Protein AF-A0A926QNY9-F1 (afdb_monomer_lite)

InterPro domains:
  IPR001119 S-layer homology domain [PS51272] (377-443)
  IPR036278 Sialidase superfamily [SSF50939] (33-306)

Radius of gyration: 30.62 Å; chains: 1; bounding box: 96×61×94 Å

Structure (mmCIF, N/CA/C/O backbone):
data_AF-A0A926QNY9-F1
#
_entry.id   AF-A0A926QNY9-F1
#
loop_
_atom_site.group_PDB
_atom_site.id
_atom_site.type_symbol
_atom_site.label_atom_id
_atom_site.label_alt_id
_atom_site.label_comp_id
_atom_site.label_asym_id
_atom_site.label_entity_id
_atom_site.label_seq_id
_atom_site.pdbx_PDB_ins_code
_atom_site.Cartn_x
_atom_site.Cartn_y
_atom_site.Cartn_z
_atom_site.occupancy
_atom_site.B_iso_or_equiv
_atom_site.auth_seq_id
_atom_site.auth_comp_id
_atom_site.auth_asym_id
_atom_site.auth_atom_id
_atom_site.pdbx_PDB_model_num
ATOM 1 N N . MET A 1 1 ? 61.608 -6.048 42.670 1.00 33.28 1 MET A N 1
ATOM 2 C CA . MET A 1 1 ? 61.355 -4.833 43.484 1.00 33.28 1 MET A CA 1
ATOM 3 C C . MET A 1 1 ? 60.755 -3.796 42.543 1.00 33.28 1 MET A C 1
ATOM 5 O O . MET A 1 1 ? 61.425 -3.523 41.567 1.00 33.28 1 MET A O 1
ATOM 9 N N . LYS A 1 2 ? 59.545 -3.234 42.639 1.00 33.44 2 LYS A N 1
ATOM 10 C CA . LYS A 1 2 ? 58.389 -3.195 43.566 1.00 33.44 2 LYS A CA 1
ATOM 11 C C . LYS A 1 2 ? 57.143 -3.093 42.636 1.00 33.44 2 LYS A C 1
ATOM 13 O O . LYS A 1 2 ? 57.241 -2.393 41.639 1.00 33.44 2 LYS A O 1
ATOM 18 N N . LYS A 1 3 ? 56.099 -3.940 42.733 1.00 35.31 3 LYS A N 1
ATOM 19 C CA . LYS A 1 3 ? 54.801 -3.739 43.446 1.00 35.31 3 LYS A CA 1
ATOM 20 C C . LYS A 1 3 ? 54.283 -2.290 43.366 1.00 35.31 3 LYS A C 1
ATOM 22 O O . LYS A 1 3 ? 55.062 -1.386 43.622 1.00 35.31 3 LYS A O 1
ATOM 27 N N . VAL A 1 4 ? 53.015 -2.041 43.022 1.00 26.91 4 VAL A N 1
ATOM 28 C CA . VAL A 1 4 ? 51.885 -2.107 43.975 1.00 26.91 4 VAL A CA 1
ATOM 29 C C . VAL A 1 4 ? 50.548 -2.436 43.283 1.00 26.91 4 VAL A C 1
ATOM 31 O O . VAL A 1 4 ? 50.178 -1.810 42.296 1.00 26.91 4 VAL A O 1
ATOM 34 N N . SER A 1 5 ? 49.819 -3.388 43.872 1.00 32.06 5 SER A N 1
ATOM 35 C CA . SER A 1 5 ? 48.375 -3.613 43.727 1.00 32.06 5 SER A CA 1
ATOM 36 C C . SER A 1 5 ? 47.608 -2.702 44.692 1.00 32.06 5 SER A C 1
ATOM 38 O O . SER A 1 5 ? 48.038 -2.563 45.837 1.00 32.06 5 SER A O 1
ATOM 40 N N . VAL A 1 6 ? 46.450 -2.173 44.294 1.00 26.20 6 VAL A N 1
ATOM 41 C CA . VAL A 1 6 ? 45.453 -1.626 45.230 1.00 26.20 6 VAL A CA 1
ATOM 42 C C . VAL A 1 6 ? 44.090 -2.214 44.884 1.00 26.20 6 VAL A C 1
ATOM 44 O O . VAL A 1 6 ? 43.604 -2.062 43.768 1.00 26.20 6 VAL A O 1
ATOM 47 N N . ALA A 1 7 ? 43.507 -2.904 45.860 1.00 32.41 7 ALA A N 1
ATOM 48 C CA . ALA A 1 7 ? 42.100 -3.268 45.919 1.00 32.41 7 ALA A CA 1
ATOM 49 C C . ALA A 1 7 ? 41.390 -2.252 46.819 1.00 32.41 7 ALA A C 1
ATOM 51 O O . ALA A 1 7 ? 41.924 -1.943 47.884 1.00 32.41 7 ALA A O 1
ATOM 52 N N . ILE A 1 8 ? 40.197 -1.781 46.443 1.00 26.38 8 ILE A N 1
ATOM 53 C CA . ILE A 1 8 ? 39.255 -1.135 47.370 1.00 26.38 8 ILE A CA 1
ATOM 54 C C . ILE A 1 8 ? 37.833 -1.622 47.075 1.00 26.38 8 ILE A C 1
ATOM 56 O O . ILE A 1 8 ? 37.420 -1.760 45.926 1.00 26.38 8 ILE A O 1
ATOM 60 N N . TRP A 1 9 ? 37.145 -1.915 48.175 1.00 25.45 9 TRP A N 1
ATOM 61 C CA . TRP A 1 9 ? 35.775 -2.381 48.321 1.00 25.45 9 TRP A CA 1
ATOM 62 C C . TRP A 1 9 ? 34.714 -1.281 48.118 1.00 25.45 9 TRP A C 1
ATOM 64 O O . TRP A 1 9 ? 34.950 -0.097 48.328 1.00 25.45 9 TRP A O 1
ATOM 74 N N . ILE A 1 10 ? 33.527 -1.776 47.773 1.00 33.41 10 ILE A N 1
ATOM 75 C CA . ILE A 1 10 ? 32.181 -1.198 47.639 1.00 33.41 10 ILE A CA 1
ATOM 76 C C . ILE A 1 10 ? 31.797 -0.144 48.702 1.00 33.41 10 ILE A C 1
ATOM 78 O O . ILE A 1 10 ? 31.969 -0.377 49.896 1.00 33.41 10 ILE A O 1
ATOM 82 N N . ALA A 1 11 ? 31.100 0.916 48.269 1.00 26.42 11 ALA A N 1
ATOM 83 C CA . ALA A 1 11 ? 30.038 1.558 49.050 1.00 26.42 11 ALA A CA 1
ATOM 84 C C . ALA A 1 11 ? 28.917 2.057 48.119 1.00 26.42 11 ALA A C 1
ATOM 86 O O . ALA A 1 11 ? 29.136 2.880 47.232 1.00 26.42 11 ALA A O 1
ATOM 87 N N . SER A 1 12 ? 27.721 1.510 48.322 1.00 29.14 12 SER A N 1
ATOM 88 C CA . SER A 1 12 ? 26.483 1.817 47.613 1.00 29.14 12 SER A CA 1
ATOM 89 C C . SER A 1 12 ? 25.964 3.216 47.953 1.00 29.14 12 SER A C 1
ATOM 91 O O . SER A 1 12 ? 25.823 3.546 49.129 1.00 29.14 12 SER A O 1
ATOM 93 N N . ILE A 1 13 ? 25.566 3.989 46.941 1.00 29.58 13 ILE A N 1
ATOM 94 C CA . ILE A 1 13 ? 24.554 5.040 47.092 1.00 29.58 13 ILE A CA 1
ATOM 95 C C . ILE A 1 13 ? 23.427 4.718 46.117 1.00 29.58 13 ILE A C 1
ATOM 97 O O . ILE A 1 13 ? 23.575 4.789 44.900 1.00 29.58 13 ILE A O 1
ATOM 101 N N . ILE A 1 14 ? 22.308 4.315 46.708 1.00 31.69 14 ILE A N 1
ATOM 102 C CA . ILE A 1 14 ? 20.992 4.244 46.090 1.00 31.69 14 ILE A CA 1
ATOM 103 C C . ILE A 1 14 ? 20.577 5.683 45.770 1.00 31.69 14 ILE A C 1
ATOM 105 O O . ILE A 1 14 ? 20.451 6.495 46.684 1.00 31.69 14 ILE A O 1
ATOM 109 N N . CYS A 1 15 ? 20.341 5.989 44.495 1.00 25.70 15 CYS A N 1
ATOM 110 C CA . CYS A 1 15 ? 19.516 7.124 44.101 1.00 25.70 15 CYS A CA 1
ATOM 111 C C . CYS A 1 15 ? 18.411 6.607 43.176 1.00 25.70 15 CYS A C 1
ATOM 113 O O . CYS A 1 15 ? 18.672 6.002 42.138 1.00 25.70 15 CYS A O 1
ATOM 115 N N . PHE A 1 16 ? 17.184 6.772 43.654 1.00 27.41 16 PHE A N 1
ATOM 116 C CA . PHE A 1 16 ? 15.920 6.438 43.014 1.00 27.41 16 PHE A CA 1
ATOM 117 C C . PHE A 1 16 ? 15.591 7.444 41.894 1.00 27.41 16 PHE A C 1
ATOM 119 O O . PHE A 1 16 ? 15.893 8.626 42.042 1.00 27.41 16 PHE A O 1
ATOM 126 N N . CYS A 1 17 ? 14.854 6.965 40.879 1.00 24.72 17 CYS A N 1
ATOM 127 C CA . CYS A 1 17 ? 14.069 7.723 39.882 1.00 24.72 17 CYS A CA 1
ATOM 128 C C . CYS A 1 17 ? 14.891 8.477 38.812 1.00 24.72 17 CYS A C 1
ATOM 130 O O . CYS A 1 17 ? 15.760 9.270 39.133 1.00 24.72 17 CYS A O 1
ATOM 132 N N . PHE A 1 18 ? 14.693 8.341 37.501 1.00 26.81 18 PHE A N 1
ATOM 133 C CA . PHE A 1 18 ? 13.627 7.816 36.641 1.00 26.81 18 PHE A CA 1
ATOM 134 C C . PHE A 1 18 ? 14.300 7.117 35.443 1.00 26.81 18 PHE A C 1
ATOM 136 O O . PHE A 1 18 ? 15.327 7.622 34.983 1.00 26.81 18 PHE A O 1
ATOM 143 N N . PRO A 1 19 ? 13.732 6.063 34.826 1.00 30.45 19 PRO A N 1
ATOM 144 C CA . PRO A 1 19 ? 14.007 5.858 33.420 1.00 30.45 19 PRO A CA 1
ATOM 145 C C . PRO A 1 19 ? 13.222 6.948 32.686 1.00 30.45 19 PRO A C 1
ATOM 147 O O . PRO A 1 19 ? 12.036 6.793 32.403 1.00 30.45 19 PRO A O 1
ATOM 150 N N . PHE A 1 20 ? 13.867 8.071 32.372 1.00 28.73 20 PHE A N 1
ATOM 151 C CA . PHE A 1 20 ? 13.504 8.736 31.129 1.00 28.73 20 PHE A CA 1
ATOM 152 C C . PHE A 1 20 ? 13.909 7.749 30.034 1.00 28.73 20 PHE A C 1
ATOM 154 O O . PHE A 1 20 ? 15.040 7.744 29.556 1.00 28.73 20 PHE A O 1
ATOM 161 N N . SER A 1 21 ? 12.986 6.842 29.706 1.00 30.47 21 SER A N 1
ATOM 162 C CA . SER A 1 21 ? 12.921 6.294 28.364 1.00 30.47 21 SER A CA 1
ATOM 163 C C . SER A 1 21 ? 12.846 7.520 27.476 1.00 30.47 21 SER A C 1
ATOM 165 O O . SER A 1 21 ? 11.839 8.226 27.478 1.00 30.47 21 SER A O 1
ATOM 167 N N . MET A 1 22 ? 13.948 7.837 26.808 1.00 29.67 22 MET A N 1
ATOM 168 C CA . MET A 1 22 ? 13.929 8.779 25.709 1.00 29.67 22 MET A CA 1
ATOM 169 C C . MET A 1 22 ? 12.910 8.188 24.737 1.00 29.67 22 MET A C 1
ATOM 171 O O . MET A 1 22 ? 13.142 7.117 24.182 1.00 29.67 22 MET A O 1
ATOM 175 N N . ALA A 1 23 ? 11.716 8.776 24.674 1.00 34.28 23 ALA A N 1
ATOM 176 C CA . ALA A 1 23 ? 10.728 8.403 23.685 1.00 34.28 23 ALA A CA 1
ATOM 177 C C . ALA A 1 23 ? 11.356 8.764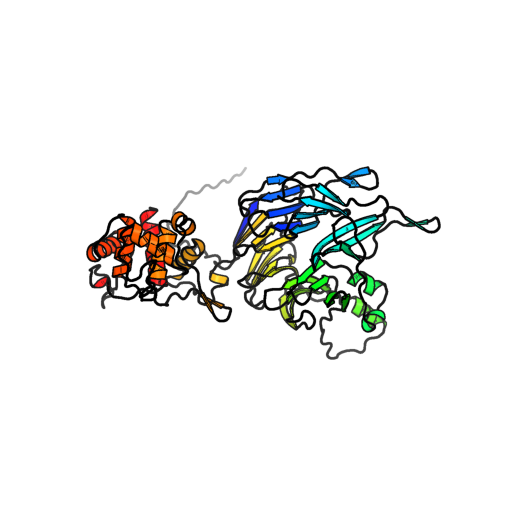 22.341 1.00 34.28 23 ALA A C 1
ATOM 179 O O . ALA A 1 23 ? 11.394 9.931 21.956 1.00 34.28 23 ALA A O 1
ATOM 180 N N . GLU A 1 24 ? 11.958 7.774 21.688 1.00 36.56 24 GLU A N 1
ATOM 181 C CA . GLU A 1 24 ? 12.250 7.853 20.267 1.00 36.56 24 GLU A CA 1
ATOM 182 C C . GLU A 1 24 ? 10.942 8.256 19.590 1.00 36.56 24 GLU A C 1
ATOM 184 O O . GLU A 1 24 ? 9.890 7.676 19.876 1.00 36.56 24 GLU A O 1
ATOM 189 N N . ALA A 1 25 ? 10.981 9.329 18.801 1.00 35.53 25 ALA A N 1
ATOM 190 C CA . ALA A 1 25 ? 9.782 9.901 18.214 1.00 35.53 25 ALA A CA 1
ATOM 191 C C . ALA A 1 25 ? 8.999 8.798 17.480 1.00 35.53 25 ALA A C 1
ATOM 193 O O . ALA A 1 25 ? 9.517 8.168 16.556 1.00 35.53 25 ALA A O 1
ATOM 194 N N . LYS A 1 26 ? 7.753 8.559 17.914 1.00 52.38 26 LYS A N 1
ATOM 195 C CA . LYS A 1 26 ? 6.789 7.607 17.333 1.00 52.38 26 LYS A CA 1
ATOM 196 C C . LYS A 1 26 ? 6.282 8.095 15.963 1.00 52.38 26 LYS A C 1
ATOM 198 O O . LYS A 1 26 ? 5.088 8.169 15.724 1.00 52.38 26 LYS A O 1
ATOM 203 N N . THR A 1 27 ? 7.177 8.538 15.086 1.00 56.44 27 THR A N 1
ATOM 204 C CA . THR A 1 27 ? 6.850 9.186 13.803 1.00 56.44 27 THR A CA 1
ATOM 205 C C . THR A 1 27 ? 7.626 8.598 12.626 1.00 56.44 27 THR A C 1
ATOM 207 O O . THR A 1 27 ? 7.515 9.095 11.505 1.00 56.44 27 THR A O 1
ATOM 210 N N . ASN A 1 28 ? 8.396 7.535 12.864 1.00 77.94 28 ASN A N 1
ATOM 211 C CA . ASN A 1 28 ? 9.116 6.817 11.821 1.00 77.94 28 ASN A CA 1
ATOM 212 C C . ASN A 1 28 ? 8.222 5.781 11.140 1.00 77.94 28 ASN A C 1
ATOM 214 O O . ASN A 1 28 ? 7.324 5.200 11.751 1.00 77.94 28 ASN A O 1
ATOM 218 N N . LEU A 1 29 ? 8.506 5.526 9.867 1.00 88.12 29 LEU A N 1
ATOM 219 C CA . LEU A 1 29 ? 7.888 4.437 9.127 1.00 88.12 29 LEU A CA 1
ATOM 220 C C . LEU A 1 29 ? 8.286 3.098 9.754 1.00 88.12 29 LEU A C 1
ATOM 222 O O . LEU A 1 29 ? 9.436 2.896 10.146 1.00 88.12 29 LEU A O 1
ATOM 226 N N . LEU A 1 30 ? 7.325 2.181 9.853 1.00 88.00 30 LEU A N 1
ATOM 227 C CA . LEU A 1 30 ? 7.542 0.880 10.476 1.00 88.00 30 LEU A CA 1
ATOM 228 C C . LEU A 1 30 ? 7.963 -0.115 9.404 1.00 88.00 30 LEU A C 1
ATOM 230 O O . LEU A 1 30 ? 7.114 -0.611 8.665 1.00 88.00 30 LEU A O 1
ATOM 234 N N . ILE A 1 31 ? 9.261 -0.397 9.330 1.00 90.94 31 ILE A N 1
ATOM 235 C CA . ILE A 1 31 ? 9.827 -1.414 8.446 1.00 90.94 31 ILE A CA 1
ATOM 236 C C . ILE A 1 31 ? 10.061 -2.718 9.209 1.00 90.94 31 ILE A C 1
ATOM 238 O O . ILE A 1 31 ? 10.490 -2.730 10.361 1.00 90.94 31 ILE A O 1
ATOM 242 N N . SER A 1 32 ? 9.743 -3.843 8.582 1.00 92.06 32 SER A N 1
ATOM 243 C CA . SER A 1 32 ? 9.993 -5.174 9.129 1.00 92.06 32 SER A CA 1
ATOM 244 C C . SER A 1 32 ? 10.461 -6.095 8.017 1.00 92.06 32 SER A C 1
ATOM 246 O O . SER A 1 32 ? 9.761 -6.273 7.021 1.00 92.06 32 SER A O 1
ATOM 248 N N . GLN A 1 33 ? 11.638 -6.695 8.182 1.00 93.12 33 GLN A N 1
ATOM 249 C CA . GLN A 1 33 ? 12.089 -7.749 7.284 1.00 93.12 33 GLN A CA 1
ATOM 250 C C . GLN A 1 33 ? 11.276 -9.015 7.560 1.00 93.12 33 GLN A C 1
ATOM 252 O O . GLN A 1 33 ? 11.326 -9.573 8.653 1.00 93.12 33 GLN A O 1
ATOM 257 N N . ILE A 1 34 ? 10.512 -9.458 6.565 1.00 94.12 34 ILE A N 1
ATOM 258 C CA . ILE A 1 34 ? 9.642 -10.638 6.666 1.00 94.12 34 ILE A CA 1
ATOM 259 C C . ILE A 1 34 ? 10.249 -11.874 6.001 1.00 94.12 34 ILE A C 1
ATOM 261 O O . ILE A 1 34 ? 9.834 -13.000 6.276 1.00 94.12 34 ILE A O 1
ATOM 265 N N . LYS A 1 35 ? 11.255 -11.682 5.141 1.00 94.31 35 LYS A N 1
ATOM 266 C CA . LYS A 1 35 ? 12.040 -12.767 4.553 1.00 94.31 35 LYS A CA 1
ATOM 267 C C . LYS A 1 35 ? 13.500 -12.355 4.425 1.00 94.31 35 LYS A C 1
ATOM 269 O O . LYS A 1 35 ? 13.833 -11.409 3.709 1.00 94.31 35 LYS A O 1
ATOM 274 N N . GLU A 1 36 ? 14.364 -13.115 5.084 1.00 92.81 36 GLU A N 1
ATOM 275 C CA . GLU A 1 36 ? 15.797 -13.099 4.812 1.00 92.81 36 GLU A CA 1
ATOM 276 C C . GLU A 1 36 ? 16.088 -13.787 3.478 1.00 92.81 36 GLU A C 1
ATOM 278 O O . GLU A 1 36 ? 15.512 -14.830 3.141 1.00 92.81 36 GLU A O 1
ATOM 283 N N . ILE A 1 37 ? 16.992 -13.183 2.717 1.00 91.62 37 ILE A N 1
ATOM 284 C CA . ILE A 1 37 ? 17.434 -13.642 1.407 1.00 91.62 37 ILE A CA 1
ATOM 285 C C . ILE A 1 37 ? 18.966 -13.735 1.474 1.00 91.62 37 ILE A C 1
ATOM 287 O O . ILE A 1 37 ? 19.582 -12.877 2.100 1.00 91.62 37 ILE A O 1
ATOM 291 N N . PRO A 1 38 ? 19.610 -14.760 0.882 1.00 89.19 38 PRO A N 1
ATOM 292 C CA . PRO A 1 38 ? 21.068 -14.862 0.912 1.00 89.19 38 PRO A CA 1
ATOM 293 C C . PRO A 1 38 ? 21.748 -13.617 0.328 1.00 89.19 38 PRO A C 1
ATOM 295 O O . PRO A 1 38 ? 21.359 -13.191 -0.755 1.00 89.19 38 PRO A O 1
ATOM 298 N N . ASP A 1 39 ? 22.824 -13.126 0.954 1.00 81.44 39 ASP A N 1
ATOM 299 C CA . ASP A 1 39 ? 23.569 -11.918 0.529 1.00 81.44 39 ASP A CA 1
ATOM 300 C C . ASP A 1 39 ? 24.062 -11.947 -0.930 1.00 81.44 39 ASP A C 1
ATOM 302 O O . ASP A 1 39 ? 24.351 -10.916 -1.534 1.00 81.44 39 ASP A O 1
ATOM 306 N N . SER A 1 40 ? 24.190 -13.142 -1.514 1.00 77.88 40 SER A N 1
ATOM 307 C CA . SER A 1 40 ? 24.546 -13.329 -2.924 1.00 77.88 40 SER A CA 1
ATOM 308 C C . SER A 1 40 ? 23.413 -12.990 -3.897 1.00 77.88 40 SER A C 1
ATOM 310 O O . SER A 1 40 ? 23.631 -13.001 -5.111 1.00 77.88 40 SER A O 1
ATOM 312 N N . ARG A 1 41 ? 22.208 -12.721 -3.389 1.00 84.06 41 ARG A N 1
ATOM 313 C CA . ARG A 1 41 ? 21.024 -12.369 -4.162 1.00 84.06 41 ARG A CA 1
ATOM 314 C C . ARG A 1 41 ? 20.614 -10.931 -3.885 1.00 84.06 41 ARG A C 1
ATOM 316 O O . ARG A 1 41 ? 20.705 -10.428 -2.774 1.00 84.06 41 ARG A O 1
ATOM 323 N N . ASP A 1 42 ? 20.109 -10.305 -4.934 1.00 88.94 42 ASP A N 1
ATOM 324 C CA . ASP A 1 42 ? 19.566 -8.955 -4.917 1.00 88.94 42 ASP A CA 1
ATOM 325 C C . ASP A 1 42 ? 18.244 -9.018 -5.684 1.00 88.94 42 ASP A C 1
ATOM 327 O O . ASP A 1 42 ? 18.238 -9.308 -6.885 1.00 88.94 42 ASP A O 1
ATOM 331 N N . LEU A 1 43 ? 17.126 -8.867 -4.972 1.00 94.94 43 LEU A N 1
ATOM 332 C CA . LEU A 1 43 ? 15.783 -8.855 -5.550 1.00 94.94 43 LEU A CA 1
ATOM 333 C C . LEU A 1 43 ? 15.537 -7.500 -6.207 1.00 94.94 43 LEU A C 1
ATOM 335 O O . LEU A 1 43 ? 15.771 -6.466 -5.595 1.00 94.94 43 LEU A O 1
ATOM 339 N N . LYS A 1 44 ? 15.090 -7.486 -7.457 1.00 93.44 44 LYS A N 1
ATOM 340 C CA . LYS A 1 44 ? 15.031 -6.268 -8.281 1.00 93.44 44 LYS A CA 1
ATOM 341 C C . LYS A 1 44 ? 13.624 -5.834 -8.623 1.00 93.44 44 LYS A C 1
ATOM 343 O O . LYS A 1 44 ? 13.410 -4.664 -8.896 1.00 93.44 44 LYS A O 1
ATOM 348 N N . SER A 1 45 ? 12.685 -6.771 -8.640 1.00 95.06 45 SER A N 1
ATOM 349 C CA . SER A 1 45 ? 11.324 -6.498 -9.067 1.00 95.06 45 SER A CA 1
ATOM 350 C C . SER A 1 45 ? 10.331 -7.298 -8.240 1.00 95.06 45 SER A C 1
ATOM 352 O O . SER A 1 45 ? 10.642 -8.380 -7.731 1.00 95.06 45 SER A O 1
ATOM 354 N N . ILE A 1 46 ? 9.138 -6.738 -8.108 1.00 96.31 46 ILE A N 1
ATOM 355 C CA . ILE A 1 46 ? 8.001 -7.318 -7.412 1.00 96.31 46 ILE A CA 1
ATOM 356 C C . ILE A 1 46 ? 6.736 -6.989 -8.199 1.00 96.31 46 ILE A C 1
ATOM 358 O O . ILE A 1 46 ? 6.581 -5.886 -8.715 1.00 96.31 46 ILE A O 1
ATOM 362 N N . THR A 1 47 ? 5.825 -7.951 -8.274 1.00 96.06 47 THR A N 1
ATOM 363 C CA . THR A 1 47 ? 4.480 -7.762 -8.809 1.00 96.06 47 THR A CA 1
ATOM 364 C C . THR A 1 47 ? 3.487 -8.637 -8.046 1.00 96.06 47 THR A C 1
ATOM 366 O O . THR A 1 47 ? 3.880 -9.487 -7.241 1.00 96.06 47 THR A O 1
ATOM 369 N N . TRP A 1 48 ? 2.198 -8.434 -8.290 1.00 96.00 48 TRP A N 1
ATOM 370 C CA . TRP A 1 48 ? 1.130 -9.215 -7.678 1.00 96.00 48 TRP A CA 1
ATOM 371 C C . TRP A 1 48 ? -0.103 -9.282 -8.575 1.00 96.00 48 TRP A C 1
ATOM 373 O O . TRP A 1 48 ? -0.300 -8.415 -9.426 1.00 96.00 48 TRP A O 1
ATOM 383 N N . ASP A 1 49 ? -0.938 -10.293 -8.354 1.00 94.00 49 ASP A N 1
ATOM 384 C CA . ASP A 1 49 ? -2.201 -10.500 -9.075 1.00 94.00 49 ASP A CA 1
ATOM 385 C C . ASP A 1 49 ? -3.345 -9.576 -8.620 1.00 94.00 49 ASP A C 1
ATOM 387 O O . ASP A 1 49 ? -4.467 -9.713 -9.102 1.00 94.00 49 ASP A O 1
ATOM 391 N N . GLN A 1 50 ? -3.056 -8.630 -7.717 1.00 88.25 50 GLN A N 1
ATOM 392 C CA . GLN A 1 50 ? -4.028 -7.764 -7.037 1.00 88.25 50 GLN A CA 1
ATOM 393 C C . GLN A 1 50 ? -5.048 -8.518 -6.160 1.00 88.25 50 GLN A C 1
ATOM 395 O O . GLN A 1 50 ? -6.050 -7.935 -5.751 1.00 88.25 50 GLN A O 1
ATOM 400 N N . ASP A 1 51 ? -4.786 -9.787 -5.836 1.00 87.31 51 ASP A N 1
ATOM 401 C CA . ASP A 1 51 ? -5.535 -10.572 -4.853 1.00 87.31 51 ASP A CA 1
ATOM 402 C C . ASP A 1 51 ? -4.599 -10.974 -3.705 1.00 87.31 51 ASP A C 1
ATOM 404 O O . ASP A 1 51 ? -4.446 -10.255 -2.714 1.00 87.31 51 ASP A O 1
ATOM 408 N N . LYS A 1 52 ? -3.908 -12.105 -3.846 1.00 88.38 52 LYS A N 1
ATOM 409 C CA . LYS A 1 52 ? -3.103 -12.697 -2.767 1.00 88.38 52 LYS A CA 1
ATOM 410 C C . LYS A 1 52 ? -1.757 -13.230 -3.218 1.00 88.38 52 LYS A C 1
ATOM 412 O O . LYS A 1 52 ? -0.973 -13.643 -2.354 1.00 88.38 52 LYS A O 1
ATOM 417 N N . THR A 1 53 ? -1.500 -13.256 -4.524 1.00 95.50 53 THR A N 1
ATOM 418 C CA . THR A 1 53 ? -0.296 -13.860 -5.079 1.00 95.50 53 THR A CA 1
ATOM 419 C C . THR A 1 53 ? 0.730 -12.791 -5.400 1.00 95.50 53 THR A C 1
ATOM 421 O O . THR A 1 53 ? 0.539 -11.980 -6.301 1.00 95.50 53 THR A O 1
ATOM 424 N N . TYR A 1 54 ? 1.841 -12.817 -4.676 1.00 97.25 54 TYR A N 1
ATOM 425 C CA . TYR A 1 54 ? 2.997 -11.959 -4.886 1.00 97.25 54 TYR A CA 1
ATOM 426 C C . TYR A 1 54 ? 4.114 -12.760 -5.527 1.00 97.25 54 TYR A C 1
ATOM 428 O O . TYR A 1 54 ? 4.407 -13.879 -5.104 1.00 97.25 54 TYR A O 1
ATOM 436 N N . VAL A 1 55 ? 4.786 -12.146 -6.491 1.00 97.88 55 VAL A N 1
ATOM 437 C CA . VAL A 1 55 ? 5.968 -12.697 -7.143 1.00 97.88 55 VAL A CA 1
ATOM 438 C C . VAL A 1 55 ? 7.080 -11.670 -7.041 1.00 97.88 55 VAL A C 1
ATOM 440 O O . VAL A 1 55 ? 6.900 -10.507 -7.398 1.00 97.88 55 VAL A O 1
ATOM 443 N N . VAL A 1 56 ? 8.243 -12.107 -6.572 1.00 97.25 56 VAL A N 1
ATOM 444 C CA . VAL A 1 56 ? 9.453 -11.284 -6.507 1.00 97.25 56 VAL A CA 1
ATOM 445 C C . VAL A 1 56 ? 10.581 -11.981 -7.241 1.00 97.25 56 VAL A C 1
ATOM 447 O O . VAL A 1 56 ? 10.696 -13.205 -7.204 1.00 97.25 56 VAL A O 1
ATOM 450 N N . GLY A 1 57 ? 11.419 -11.210 -7.918 1.00 95.06 57 GLY A N 1
ATOM 451 C CA . GLY A 1 57 ? 12.451 -11.735 -8.799 1.00 95.06 57 GLY A CA 1
ATOM 452 C C . GLY A 1 57 ? 13.751 -10.971 -8.645 1.00 95.06 57 GLY A C 1
ATOM 453 O O . GLY A 1 57 ? 13.762 -9.771 -8.372 1.00 95.06 57 GLY A O 1
ATOM 454 N N . GLY A 1 58 ? 14.856 -11.682 -8.822 1.00 92.50 58 GLY A N 1
ATOM 455 C CA . GLY A 1 58 ? 16.188 -11.100 -8.857 1.00 92.50 58 GLY A CA 1
ATOM 456 C C . GLY A 1 58 ? 17.219 -12.111 -9.325 1.00 92.50 58 GLY A C 1
ATOM 457 O O . GLY A 1 58 ? 16.915 -13.023 -10.099 1.00 92.50 58 GLY A O 1
ATOM 458 N N . TYR A 1 59 ? 18.444 -11.970 -8.825 1.00 88.88 59 TYR A N 1
ATOM 459 C CA . TYR A 1 59 ? 19.541 -12.859 -9.193 1.00 88.88 59 TYR A CA 1
ATOM 460 C C . TYR A 1 59 ? 19.325 -14.293 -8.671 1.00 88.88 59 TYR A C 1
ATOM 462 O O . TYR A 1 59 ? 19.510 -14.601 -7.494 1.00 88.88 59 TYR A O 1
ATOM 470 N N . GLY A 1 60 ? 18.955 -15.200 -9.572 1.00 83.25 60 GLY A N 1
ATOM 471 C CA . GLY A 1 60 ? 18.966 -16.649 -9.385 1.00 83.25 60 GLY A CA 1
ATOM 472 C C . GLY A 1 60 ? 17.799 -17.263 -8.635 1.00 83.25 60 GLY A C 1
ATOM 473 O O . GLY A 1 60 ? 17.880 -18.443 -8.285 1.00 83.25 60 GLY A O 1
ATOM 474 N N . ALA A 1 61 ? 16.741 -16.499 -8.381 1.00 86.56 61 ALA A N 1
ATOM 475 C CA . ALA A 1 61 ? 15.509 -17.016 -7.806 1.00 86.56 61 ALA A CA 1
ATOM 476 C C . ALA A 1 61 ? 14.314 -16.120 -8.118 1.00 86.56 61 ALA A C 1
ATOM 478 O O . ALA A 1 61 ? 14.441 -14.904 -8.281 1.00 86.56 61 ALA A O 1
ATOM 479 N N . ILE A 1 62 ? 13.153 -16.767 -8.124 1.00 94.88 62 ILE A N 1
ATOM 480 C CA . ILE A 1 62 ? 11.861 -16.134 -7.906 1.00 94.88 62 ILE A CA 1
ATOM 481 C C . ILE A 1 62 ? 11.393 -16.555 -6.514 1.00 94.88 62 ILE A C 1
ATOM 483 O O . ILE A 1 62 ? 11.619 -17.698 -6.120 1.00 94.88 62 ILE A O 1
ATOM 487 N N . TYR A 1 63 ? 10.759 -15.660 -5.763 1.00 96.56 63 TYR A N 1
ATOM 488 C CA . TYR A 1 63 ? 10.011 -16.051 -4.572 1.00 96.56 63 TYR A CA 1
ATOM 489 C C . TYR A 1 63 ? 8.539 -15.735 -4.749 1.00 96.56 63 TYR A C 1
ATOM 491 O O . TYR A 1 63 ? 8.189 -14.697 -5.312 1.00 96.56 63 TYR A O 1
ATOM 499 N N . VAL A 1 64 ? 7.693 -16.633 -4.254 1.00 97.44 64 VAL A N 1
ATOM 500 C CA . VAL A 1 64 ? 6.241 -16.522 -4.384 1.00 97.44 64 VAL A CA 1
ATOM 501 C C . VAL A 1 64 ? 5.565 -16.644 -3.034 1.00 97.44 64 VAL A C 1
ATOM 503 O O . VAL A 1 64 ? 5.942 -17.467 -2.198 1.00 97.44 64 VAL A O 1
ATOM 506 N N . SER A 1 65 ? 4.550 -15.812 -2.843 1.00 96.44 65 SER A N 1
ATOM 507 C CA . SER A 1 65 ? 3.600 -15.897 -1.744 1.00 96.44 65 SER A CA 1
ATOM 508 C C . SER A 1 65 ? 2.200 -15.976 -2.319 1.00 96.44 65 SER A C 1
ATOM 510 O O . SER A 1 65 ? 1.869 -15.144 -3.146 1.00 96.44 65 SER A O 1
ATOM 512 N N . ASN A 1 66 ? 1.370 -16.921 -1.881 1.00 94.62 66 ASN A N 1
ATOM 513 C CA . ASN A 1 66 ? -0.030 -17.061 -2.310 1.00 94.62 66 ASN A CA 1
ATOM 514 C C . ASN A 1 66 ? -1.033 -16.722 -1.196 1.00 94.62 66 ASN A C 1
ATOM 516 O O . ASN A 1 66 ? -2.208 -17.097 -1.259 1.00 94.62 66 ASN A O 1
ATOM 520 N N . ASN A 1 67 ? -0.552 -16.084 -0.131 1.00 89.19 67 ASN A N 1
ATOM 521 C CA . ASN A 1 67 ? -1.326 -15.801 1.064 1.00 89.19 67 ASN A CA 1
ATOM 522 C C . ASN A 1 67 ? -1.158 -14.354 1.524 1.00 89.19 67 ASN A C 1
ATOM 524 O O . ASN A 1 67 ? -1.124 -14.110 2.719 1.00 89.19 67 ASN A O 1
ATOM 528 N N . GLY A 1 68 ? -1.035 -13.389 0.614 1.00 84.44 68 GLY A N 1
ATOM 529 C CA . GLY A 1 68 ? -0.972 -11.989 1.034 1.00 84.44 68 GLY A CA 1
ATOM 530 C C . GLY A 1 68 ? 0.418 -11.528 1.490 1.00 84.44 68 GLY A C 1
ATOM 531 O O . GLY A 1 68 ? 0.520 -10.548 2.220 1.00 84.44 68 GLY A O 1
ATOM 532 N N . GLY A 1 69 ? 1.488 -12.253 1.141 1.00 86.81 69 GLY A N 1
ATOM 533 C CA . GLY A 1 69 ? 2.850 -11.928 1.573 1.00 86.81 69 GLY A CA 1
ATOM 534 C C . GLY A 1 69 ? 3.238 -12.475 2.954 1.00 86.81 69 GLY A C 1
ATOM 535 O O . GLY A 1 69 ? 4.315 -12.135 3.440 1.00 86.81 69 GLY A O 1
ATOM 536 N N . TYR A 1 70 ? 2.415 -13.322 3.593 1.00 85.62 70 TYR A N 1
ATOM 537 C CA . TYR A 1 70 ? 2.734 -13.892 4.914 1.00 85.62 70 TYR A CA 1
ATOM 538 C C . TYR A 1 70 ? 3.778 -15.015 4.854 1.00 85.62 70 TYR A C 1
ATOM 540 O O . TYR A 1 70 ? 4.619 -15.114 5.741 1.00 85.62 70 TYR A O 1
ATOM 548 N N . ASN A 1 71 ? 3.735 -15.867 3.826 1.00 91.38 71 ASN A N 1
ATOM 549 C CA . ASN A 1 71 ? 4.693 -16.958 3.620 1.00 91.38 71 ASN A CA 1
ATOM 550 C C . ASN A 1 71 ? 5.322 -16.873 2.230 1.00 91.38 71 ASN A C 1
ATOM 552 O O . ASN A 1 71 ? 4.624 -16.566 1.268 1.00 91.38 71 ASN A O 1
ATOM 556 N N . TRP A 1 72 ? 6.613 -17.203 2.129 1.00 95.56 72 TRP A N 1
ATOM 557 C CA . TRP A 1 72 ? 7.392 -17.084 0.892 1.00 95.56 72 TRP A CA 1
ATOM 558 C C . TRP A 1 72 ? 8.173 -18.355 0.571 1.00 95.56 72 TRP A C 1
ATOM 560 O O . TRP A 1 72 ? 9.040 -18.777 1.353 1.00 95.56 72 TRP A O 1
ATOM 570 N N . GLU A 1 73 ? 7.914 -18.901 -0.612 1.00 95.69 73 GLU A N 1
ATOM 571 C CA . GLU A 1 73 ? 8.598 -20.057 -1.188 1.00 95.69 73 GLU A CA 1
ATOM 572 C C . GLU A 1 73 ? 9.610 -19.619 -2.248 1.00 95.69 73 GLU A C 1
ATOM 574 O O . GLU A 1 73 ? 9.347 -18.696 -3.012 1.00 95.69 73 GLU A O 1
ATOM 579 N N . GLU A 1 74 ? 10.774 -20.271 -2.292 1.00 94.69 74 GLU A N 1
ATOM 580 C CA . GLU A 1 74 ? 11.773 -20.049 -3.339 1.00 94.69 74 GLU A CA 1
ATOM 581 C C . GLU A 1 74 ? 11.528 -20.983 -4.527 1.00 94.69 74 GLU A C 1
ATOM 583 O O . GLU A 1 74 ? 11.650 -22.202 -4.403 1.00 94.69 74 GLU A O 1
ATOM 588 N N . ILE A 1 75 ? 11.316 -20.400 -5.701 1.00 93.38 75 ILE A N 1
ATOM 589 C CA . ILE A 1 75 ? 11.310 -21.094 -6.982 1.00 93.38 75 ILE A CA 1
ATOM 590 C C . ILE A 1 75 ? 12.687 -20.951 -7.629 1.00 93.38 75 ILE A C 1
ATOM 592 O O . ILE A 1 75 ? 13.107 -19.875 -8.072 1.00 93.38 75 ILE A O 1
ATOM 596 N N . LYS A 1 76 ? 13.412 -22.070 -7.696 1.00 85.50 76 LYS A N 1
ATOM 597 C CA . LYS A 1 76 ? 14.706 -22.132 -8.379 1.00 85.50 76 LYS A CA 1
ATOM 598 C C . LYS A 1 76 ? 14.489 -22.201 -9.879 1.00 85.50 76 LYS A C 1
ATOM 600 O O . LYS A 1 76 ? 13.943 -23.175 -10.392 1.00 85.50 76 LYS A O 1
ATOM 605 N N . LEU A 1 77 ? 14.985 -21.194 -10.583 1.00 82.19 77 LEU A N 1
ATOM 606 C CA . LEU A 1 77 ? 14.973 -21.199 -12.036 1.00 82.19 77 LEU A CA 1
ATOM 607 C C . LEU A 1 77 ? 16.092 -22.100 -12.581 1.00 82.19 77 LEU A C 1
ATOM 609 O O . LEU A 1 77 ? 17.196 -22.121 -12.021 1.00 82.19 77 LEU A O 1
ATOM 613 N N . PRO A 1 78 ? 15.843 -22.843 -13.674 1.00 75.44 78 PRO A N 1
ATOM 614 C CA . PRO A 1 78 ? 16.888 -23.608 -14.337 1.00 75.44 78 PRO A CA 1
ATOM 615 C C . PRO A 1 78 ? 17.971 -22.674 -14.893 1.00 75.44 78 PRO A C 1
ATOM 617 O O . PRO A 1 78 ? 17.722 -21.505 -15.199 1.00 75.44 78 PRO A O 1
ATOM 620 N N . LEU A 1 79 ? 19.185 -23.210 -15.051 1.00 77.25 79 LEU A N 1
ATOM 621 C CA . LEU A 1 79 ? 20.266 -22.486 -15.716 1.00 77.25 79 LEU A CA 1
ATOM 622 C C . LEU A 1 79 ? 19.867 -22.170 -17.161 1.00 77.25 79 LEU A C 1
ATOM 624 O O . LEU A 1 79 ? 19.377 -23.037 -17.887 1.00 77.25 79 LEU A O 1
ATOM 628 N N . VAL A 1 80 ? 20.119 -20.934 -17.572 1.00 71.12 80 VAL A N 1
ATOM 629 C CA . VAL A 1 80 ? 19.884 -20.454 -18.934 1.00 71.12 80 VAL A CA 1
ATOM 630 C C . VAL A 1 80 ? 21.159 -20.651 -19.739 1.00 71.12 80 VAL A C 1
ATOM 632 O O . VAL A 1 80 ? 22.254 -20.410 -19.231 1.00 71.12 80 VAL A O 1
ATOM 635 N N . LYS A 1 81 ? 21.031 -21.083 -20.994 1.00 70.94 81 LYS A N 1
ATOM 636 C CA . LYS A 1 81 ? 22.148 -21.075 -21.940 1.00 70.94 81 LYS A CA 1
ATOM 637 C C . LYS A 1 81 ? 22.112 -19.784 -22.741 1.00 70.94 81 LYS A C 1
ATOM 639 O O . LYS A 1 81 ? 21.062 -19.445 -23.276 1.00 70.94 81 LYS A O 1
ATOM 644 N N . ASP A 1 82 ? 23.235 -19.079 -22.815 1.00 67.44 82 ASP A N 1
ATOM 645 C CA . ASP A 1 82 ? 23.367 -17.970 -23.764 1.00 67.44 82 ASP A CA 1
ATOM 646 C C . ASP A 1 82 ? 23.470 -18.489 -25.208 1.00 67.44 82 ASP A C 1
ATOM 648 O O . ASP A 1 82 ? 23.552 -19.700 -25.442 1.00 67.44 82 ASP A O 1
ATOM 652 N N . GLY A 1 83 ? 23.526 -17.574 -26.182 1.00 62.06 83 GLY A N 1
ATOM 653 C CA . GLY A 1 83 ? 23.756 -17.938 -27.583 1.00 62.06 83 GLY A CA 1
ATOM 654 C C . GLY A 1 83 ? 24.998 -18.823 -27.765 1.00 62.06 83 GLY A C 1
ATOM 655 O O . GLY A 1 83 ? 25.004 -19.758 -28.557 1.00 62.06 83 GLY A O 1
ATOM 656 N N . MET A 1 84 ? 26.035 -18.622 -26.952 1.00 65.56 84 MET A N 1
ATOM 657 C CA . MET A 1 84 ? 27.277 -19.399 -26.997 1.00 65.56 84 MET A CA 1
ATOM 658 C C . MET A 1 84 ? 27.205 -20.757 -26.265 1.00 65.56 84 MET A C 1
ATOM 660 O O . MET A 1 84 ? 28.218 -21.453 -26.170 1.00 65.56 84 MET A O 1
ATOM 664 N N . GLY A 1 85 ? 26.044 -21.152 -25.733 1.00 70.75 85 GLY A N 1
ATOM 665 C CA . GLY A 1 85 ? 25.833 -22.419 -25.031 1.00 70.75 85 GLY A CA 1
ATOM 666 C C . GLY A 1 85 ? 26.378 -22.475 -23.597 1.00 70.75 85 GLY A C 1
ATOM 667 O O . GLY A 1 85 ? 26.415 -23.557 -23.005 1.00 70.75 85 GLY A O 1
ATOM 668 N N . ARG A 1 86 ? 26.804 -21.345 -23.022 1.00 75.44 86 ARG A N 1
ATOM 669 C CA . ARG A 1 86 ? 27.314 -21.243 -21.646 1.00 75.44 86 ARG A CA 1
ATOM 670 C C . ARG A 1 86 ? 26.150 -21.129 -20.661 1.00 75.44 86 ARG A C 1
ATOM 672 O O . ARG A 1 86 ? 25.209 -20.381 -20.903 1.00 75.44 86 ARG A O 1
ATOM 679 N N . ASN A 1 87 ? 26.242 -21.836 -19.536 1.00 81.38 87 ASN A N 1
ATOM 680 C CA . ASN A 1 87 ? 25.226 -21.790 -18.485 1.00 81.38 87 ASN A CA 1
ATOM 681 C C . ASN A 1 87 ? 25.357 -20.524 -17.631 1.00 81.38 87 ASN A C 1
ATOM 683 O O . ASN A 1 87 ? 26.448 -20.207 -17.154 1.00 81.38 87 ASN A O 1
ATOM 687 N N . PHE A 1 88 ? 24.230 -19.880 -17.348 1.00 77.94 88 PHE A N 1
ATOM 688 C CA . PHE A 1 88 ? 24.132 -18.751 -16.436 1.00 77.94 88 PHE A CA 1
ATOM 689 C C . PHE A 1 88 ? 22.906 -18.850 -15.543 1.00 77.94 88 PHE A C 1
ATOM 691 O O . PHE A 1 88 ? 21.928 -19.539 -15.832 1.00 77.94 88 PHE A O 1
ATOM 698 N N . VAL A 1 89 ? 23.002 -18.139 -14.430 1.00 83.44 89 VAL A N 1
ATOM 699 C CA . VAL A 1 89 ? 21.917 -17.944 -13.482 1.00 83.44 89 VAL A CA 1
ATOM 700 C C . VAL A 1 89 ? 21.003 -16.849 -14.033 1.00 83.44 89 VAL A C 1
ATOM 702 O O . VAL A 1 89 ? 21.509 -15.822 -14.485 1.00 83.44 89 VAL A O 1
ATOM 705 N N . SER A 1 90 ? 19.687 -17.085 -14.015 1.00 86.38 90 SER A N 1
ATOM 706 C CA . SER A 1 90 ? 18.709 -16.068 -14.430 1.00 86.38 90 SER A CA 1
ATOM 707 C C . SER A 1 90 ? 18.789 -14.857 -13.498 1.00 86.38 90 SER A C 1
ATOM 709 O O . SER A 1 90 ? 18.920 -15.028 -12.290 1.00 86.38 90 SER A O 1
ATOM 711 N N . ASP A 1 91 ? 18.697 -13.654 -14.038 1.00 89.31 91 ASP A N 1
ATOM 712 C CA . ASP A 1 91 ? 18.696 -12.383 -13.322 1.00 89.31 91 ASP A CA 1
ATOM 713 C C . ASP A 1 91 ? 17.431 -11.617 -13.709 1.00 89.31 91 ASP A C 1
ATOM 715 O O . ASP A 1 91 ? 17.416 -10.908 -14.715 1.00 89.31 91 ASP A O 1
ATOM 719 N N . ILE A 1 92 ? 16.354 -11.815 -12.946 1.00 93.00 92 ILE A N 1
ATOM 720 C CA . ILE A 1 92 ? 15.056 -11.203 -13.246 1.00 93.00 92 ILE A CA 1
ATOM 721 C C . ILE A 1 92 ? 15.137 -9.701 -12.970 1.00 93.00 92 ILE A C 1
ATOM 723 O O . ILE A 1 92 ? 15.368 -9.288 -11.834 1.00 93.00 92 ILE A O 1
ATOM 727 N N . THR A 1 93 ? 14.967 -8.891 -14.014 1.00 91.25 93 THR A N 1
ATOM 728 C CA . THR A 1 93 ? 15.049 -7.424 -13.943 1.00 91.25 93 THR A CA 1
ATOM 729 C C . THR A 1 93 ? 13.683 -6.771 -13.843 1.00 91.25 93 THR A C 1
ATOM 731 O O . THR A 1 93 ? 13.566 -5.727 -13.213 1.00 91.25 93 THR A O 1
ATOM 734 N N . SER A 1 94 ? 12.650 -7.395 -14.409 1.00 92.75 94 SER A N 1
ATOM 735 C CA . SER A 1 94 ? 11.293 -6.859 -14.399 1.00 92.75 94 SER A CA 1
ATOM 736 C C . SER A 1 94 ? 10.260 -7.976 -14.292 1.00 92.75 94 SER A C 1
ATOM 738 O O . SER A 1 94 ? 10.404 -9.041 -14.900 1.00 92.75 94 SER A O 1
ATOM 740 N N . LEU A 1 95 ? 9.231 -7.724 -13.489 1.00 95.81 95 LEU A N 1
ATOM 741 C CA . LEU A 1 95 ? 8.061 -8.564 -13.302 1.00 95.81 95 LEU A CA 1
ATOM 742 C C . LEU A 1 95 ? 6.800 -7.743 -13.552 1.00 95.81 95 LEU A C 1
ATOM 744 O O . LEU A 1 95 ? 6.691 -6.607 -13.098 1.00 95.81 95 LEU A O 1
ATOM 748 N N . LEU A 1 96 ? 5.829 -8.358 -14.217 1.00 94.94 96 LEU A N 1
ATOM 749 C CA . LEU A 1 96 ? 4.541 -7.756 -14.538 1.00 94.94 96 LEU A CA 1
ATOM 750 C C . LEU A 1 96 ? 3.425 -8.779 -14.317 1.00 94.94 96 LEU A C 1
ATOM 752 O O . LEU A 1 96 ? 3.552 -9.935 -14.718 1.00 94.94 96 LEU A O 1
ATOM 756 N N . TRP A 1 97 ? 2.316 -8.344 -13.726 1.00 95.75 97 TRP A N 1
ATOM 757 C CA . TRP A 1 97 ? 1.030 -9.023 -13.834 1.00 95.75 97 TRP A CA 1
ATOM 758 C C . TRP A 1 97 ? 0.230 -8.371 -14.958 1.00 95.75 97 TRP A C 1
ATOM 760 O O . TRP A 1 97 ? -0.031 -7.171 -14.918 1.00 95.75 97 TRP A O 1
ATOM 770 N N . ASP A 1 98 ? -0.155 -9.147 -15.968 1.00 93.81 98 ASP A N 1
ATOM 771 C CA . ASP A 1 98 ? -0.875 -8.633 -17.141 1.00 93.81 98 ASP A CA 1
ATOM 772 C C . ASP A 1 98 ? -2.407 -8.778 -17.046 1.00 93.81 98 ASP A C 1
ATOM 774 O O . ASP A 1 98 ? -3.112 -8.652 -18.048 1.00 93.81 98 ASP A O 1
ATOM 778 N N . GLY A 1 99 ? -2.929 -9.092 -15.858 1.00 93.25 99 GLY A N 1
ATOM 779 C CA . GLY A 1 99 ? -4.347 -9.389 -15.639 1.00 93.25 99 GLY A CA 1
ATOM 780 C C . GLY A 1 99 ? -4.729 -10.858 -15.854 1.00 93.25 99 GLY A C 1
ATOM 781 O O . GLY A 1 99 ? -5.822 -11.258 -15.458 1.00 93.25 99 GLY A O 1
ATOM 782 N N . LYS A 1 100 ? -3.856 -11.679 -16.458 1.00 94.38 100 LYS A N 1
ATOM 783 C CA . LYS A 1 100 ? -4.108 -13.112 -16.725 1.00 94.38 100 LYS A CA 1
ATOM 784 C C . LYS A 1 100 ? -2.964 -14.034 -16.283 1.00 94.38 100 LYS A C 1
ATOM 786 O O . LYS A 1 100 ? -3.212 -15.217 -16.041 1.00 94.38 100 LYS A O 1
ATOM 791 N N . GLN A 1 101 ? -1.729 -13.544 -16.236 1.00 96.44 101 GLN A N 1
ATOM 792 C CA . GLN A 1 101 ? -0.529 -14.284 -15.865 1.00 96.44 101 GLN A CA 1
ATOM 793 C C . GLN A 1 101 ? 0.599 -13.335 -15.419 1.00 96.44 101 GLN A C 1
ATOM 795 O O . GLN A 1 101 ? 0.661 -12.158 -15.775 1.00 96.44 101 GLN A O 1
ATOM 800 N N . PHE A 1 102 ? 1.540 -13.881 -14.662 1.00 97.62 102 PHE A N 1
ATOM 801 C CA . PHE A 1 102 ? 2.821 -13.262 -14.377 1.00 97.62 102 PHE A CA 1
ATOM 802 C C . PHE A 1 102 ? 3.745 -13.375 -15.585 1.00 97.62 102 PHE A C 1
ATOM 804 O O . PHE A 1 102 ? 3.805 -14.417 -16.244 1.00 97.62 102 PHE A O 1
ATOM 811 N N . VAL A 1 103 ? 4.505 -12.317 -15.830 1.00 97.19 103 VAL A N 1
ATOM 812 C CA . VAL A 1 103 ? 5.527 -12.216 -16.869 1.00 97.19 103 VAL A CA 1
ATOM 813 C C . VAL A 1 103 ? 6.823 -11.767 -16.210 1.00 97.19 103 VAL A C 1
ATOM 815 O O . VAL A 1 103 ? 6.820 -10.826 -15.423 1.00 97.19 103 VAL A O 1
ATOM 818 N N . ALA A 1 104 ? 7.927 -12.436 -16.526 1.00 95.25 104 ALA A N 1
ATOM 819 C CA . ALA A 1 104 ? 9.252 -12.116 -16.015 1.00 95.25 104 ALA A CA 1
ATOM 820 C C . ALA A 1 104 ? 10.225 -11.888 -17.169 1.00 95.25 104 ALA A C 1
ATOM 822 O O . ALA A 1 104 ? 10.376 -12.761 -18.026 1.00 95.25 104 ALA A O 1
ATOM 823 N N . ALA A 1 105 ? 10.913 -10.749 -17.158 1.00 92.50 105 ALA A N 1
ATOM 824 C CA . ALA A 1 105 ? 12.058 -10.487 -18.017 1.00 92.50 105 ALA A CA 1
ATOM 825 C C . ALA A 1 105 ? 13.366 -10.756 -17.272 1.00 92.50 105 ALA A C 1
ATOM 827 O O . ALA A 1 105 ? 13.592 -10.284 -16.157 1.00 92.50 105 ALA A O 1
ATOM 828 N N . ASP A 1 106 ? 14.243 -11.496 -17.934 1.00 89.38 106 ASP A N 1
ATOM 829 C CA . ASP A 1 106 ? 15.615 -11.749 -17.524 1.00 89.38 106 ASP A CA 1
ATOM 830 C C . ASP A 1 106 ? 16.574 -10.757 -18.194 1.00 89.38 106 ASP A C 1
ATOM 832 O O . ASP A 1 106 ? 16.434 -10.432 -19.375 1.00 89.38 106 ASP A O 1
ATOM 836 N N . ARG A 1 107 ? 17.621 -10.343 -17.476 1.00 84.25 107 ARG A N 1
ATOM 837 C CA . ARG A 1 107 ? 18.626 -9.384 -17.952 1.00 84.25 107 ARG A CA 1
ATOM 838 C C . ARG A 1 107 ? 19.276 -9.751 -19.289 1.00 84.25 107 ARG A C 1
ATOM 840 O O . ARG A 1 107 ? 19.830 -8.872 -19.930 1.00 84.25 107 ARG A O 1
ATOM 847 N N . ARG A 1 108 ? 19.298 -11.015 -19.710 1.00 78.31 108 ARG A N 1
ATOM 848 C CA . ARG A 1 108 ? 19.935 -11.451 -20.966 1.00 78.31 108 ARG A CA 1
ATOM 849 C C . ARG A 1 108 ? 18.954 -11.680 -22.104 1.00 78.31 108 ARG A C 1
ATOM 851 O O . ARG A 1 108 ? 19.343 -12.180 -23.154 1.00 78.31 108 ARG A O 1
ATOM 858 N N . GLY A 1 109 ? 17.697 -11.303 -21.921 1.00 82.50 109 GLY A N 1
ATOM 859 C CA . GLY A 1 109 ? 16.715 -11.285 -22.995 1.00 82.50 109 GLY A CA 1
ATOM 860 C C . GLY A 1 109 ? 15.644 -12.343 -22.878 1.00 82.50 109 GLY A C 1
ATOM 861 O O . GLY A 1 109 ? 14.678 -12.266 -23.619 1.00 82.50 109 GLY A O 1
ATOM 862 N N . LYS A 1 110 ? 15.761 -13.303 -21.960 1.00 87.50 110 LYS A N 1
ATOM 863 C CA . LYS A 1 110 ? 14.750 -14.347 -21.788 1.00 87.50 110 LYS A CA 1
ATOM 864 C C . LYS A 1 110 ? 13.461 -13.775 -21.180 1.00 87.50 110 LYS A C 1
ATOM 866 O O . LYS A 1 110 ? 13.521 -12.954 -20.270 1.00 87.50 110 LYS A O 1
ATOM 871 N N . ILE A 1 111 ? 12.307 -14.249 -21.652 1.00 92.06 111 ILE A N 1
ATOM 872 C CA . ILE A 1 111 ? 10.995 -13.949 -21.059 1.00 92.06 111 ILE A CA 1
ATOM 873 C C . ILE A 1 111 ? 10.327 -15.245 -20.621 1.00 92.06 111 ILE A C 1
ATOM 875 O O . ILE A 1 111 ? 10.267 -16.219 -21.381 1.00 92.06 111 ILE A O 1
ATOM 879 N N . LEU A 1 112 ? 9.811 -15.236 -19.396 1.00 93.00 112 LEU A N 1
ATOM 880 C CA . LEU A 1 112 ? 9.067 -16.334 -18.800 1.00 93.00 112 LEU A CA 1
ATOM 881 C C . LEU A 1 112 ? 7.657 -15.890 -18.430 1.00 93.00 112 LEU A C 1
ATOM 883 O O . LEU A 1 112 ? 7.433 -14.721 -18.124 1.00 93.00 112 LEU A O 1
ATOM 887 N N . VAL A 1 113 ? 6.726 -16.841 -18.397 1.00 96.38 113 VAL A N 1
ATOM 888 C CA . VAL A 1 113 ? 5.363 -16.607 -17.910 1.00 96.38 113 VAL A CA 1
ATOM 889 C C . VAL A 1 113 ? 4.922 -17.684 -16.930 1.00 96.38 113 VAL A C 1
ATOM 891 O O . VAL A 1 113 ? 5.352 -18.837 -17.032 1.00 96.38 113 VAL A O 1
ATOM 894 N N . SER A 1 114 ? 4.036 -17.318 -16.011 1.00 96.62 114 SER A N 1
ATOM 895 C CA . SER A 1 114 ? 3.411 -18.232 -15.056 1.00 96.62 114 SER A CA 1
ATOM 896 C C . SER A 1 114 ? 2.003 -17.765 -14.708 1.00 96.62 114 SER A C 1
ATOM 898 O O . SER A 1 114 ? 1.776 -16.576 -14.548 1.00 96.62 114 SER A O 1
ATOM 900 N N . LYS A 1 115 ? 1.041 -18.678 -14.567 1.00 96.12 115 LYS A N 1
ATOM 901 C CA . LYS A 1 115 ? -0.326 -18.308 -14.150 1.00 96.12 115 LYS A CA 1
ATOM 902 C C . LYS A 1 115 ? -0.470 -18.144 -12.639 1.00 96.12 115 LYS A C 1
ATOM 904 O O . LYS A 1 115 ? -1.389 -17.470 -12.198 1.00 96.12 115 LYS A O 1
ATOM 909 N N . ASP A 1 116 ? 0.402 -18.789 -11.876 1.00 94.25 116 ASP A N 1
ATOM 910 C CA . ASP A 1 116 ? 0.302 -18.926 -10.422 1.00 94.25 116 ASP A CA 1
ATOM 911 C C . ASP A 1 116 ? 1.572 -18.475 -9.687 1.00 94.25 116 ASP A C 1
ATOM 913 O O . ASP A 1 116 ? 1.587 -18.424 -8.462 1.00 94.25 116 ASP A O 1
ATOM 917 N N . GLY A 1 117 ? 2.637 -18.147 -10.421 1.00 94.81 117 GLY A N 1
ATOM 918 C CA . GLY A 1 117 ? 3.944 -17.789 -9.879 1.00 94.81 117 GLY A CA 1
ATOM 919 C C . GLY A 1 117 ? 4.822 -18.997 -9.532 1.00 94.81 117 GLY A C 1
ATOM 920 O O . GLY A 1 117 ? 6.015 -18.824 -9.291 1.00 94.81 117 GLY A O 1
ATOM 921 N N . TYR A 1 118 ? 4.298 -20.221 -9.551 1.00 94.00 118 TYR A N 1
ATOM 922 C CA . TYR A 1 118 ? 5.048 -21.431 -9.206 1.00 94.00 118 TYR A CA 1
ATOM 923 C C . TYR A 1 118 ? 5.586 -22.110 -10.466 1.00 94.00 118 TYR A C 1
ATOM 925 O O . TYR A 1 118 ? 6.782 -22.397 -10.565 1.00 94.00 118 TYR A O 1
ATOM 933 N N . ASP A 1 119 ? 4.727 -22.290 -11.469 1.00 93.69 119 ASP A N 1
ATOM 934 C CA . ASP A 1 119 ? 5.075 -22.980 -12.706 1.00 93.69 119 ASP A CA 1
ATOM 935 C C . ASP A 1 119 ? 5.457 -21.982 -13.804 1.00 93.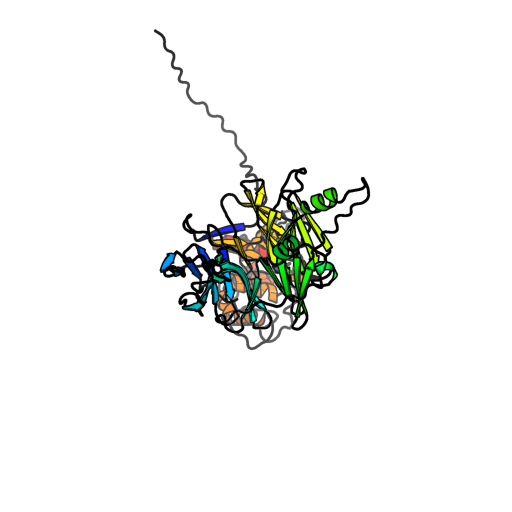69 119 ASP A C 1
ATOM 937 O O . ASP A 1 119 ? 4.595 -21.378 -14.451 1.00 93.69 119 ASP A O 1
ATOM 941 N N . TRP A 1 120 ? 6.762 -21.817 -14.034 1.00 93.56 120 TRP A N 1
ATOM 942 C CA . TRP A 1 120 ? 7.304 -20.897 -15.040 1.00 93.56 120 TRP A CA 1
ATOM 943 C C . TRP A 1 120 ? 7.647 -21.592 -16.352 1.00 93.56 120 TRP A C 1
ATOM 945 O O . TRP A 1 120 ? 8.245 -22.669 -16.377 1.00 93.56 120 TRP A O 1
ATOM 955 N N . LYS A 1 121 ? 7.299 -20.939 -17.463 1.00 92.56 121 LYS A N 1
ATOM 956 C CA . LYS A 1 121 ? 7.575 -21.417 -18.820 1.00 92.56 121 LYS A CA 1
ATOM 957 C C . LYS A 1 121 ? 8.255 -20.344 -19.644 1.00 92.56 121 LYS A C 1
ATOM 959 O O . LYS A 1 121 ? 7.818 -19.197 -19.659 1.00 92.56 121 LYS A O 1
ATOM 964 N N . ASP A 1 122 ? 9.280 -20.753 -20.375 1.00 89.94 122 ASP A N 1
ATOM 965 C CA . ASP A 1 122 ? 9.995 -19.899 -21.315 1.00 89.94 122 ASP A CA 1
ATOM 966 C C . ASP A 1 122 ? 9.092 -19.611 -22.520 1.00 89.94 122 ASP A C 1
ATOM 968 O O . ASP A 1 122 ? 8.567 -20.538 -23.141 1.00 89.94 122 ASP A O 1
ATOM 972 N N . ILE A 1 123 ? 8.906 -18.332 -22.846 1.00 91.06 123 ILE A N 1
ATOM 973 C CA . ILE A 1 123 ? 8.127 -17.886 -24.013 1.00 91.06 123 ILE A CA 1
ATOM 974 C C . ILE A 1 123 ? 9.027 -17.252 -25.068 1.00 91.06 123 ILE A C 1
ATOM 976 O O . ILE A 1 123 ? 8.786 -17.435 -26.260 1.00 91.06 123 ILE A O 1
ATOM 980 N N . PHE A 1 124 ? 10.090 -16.574 -24.639 1.00 87.12 124 PHE A N 1
ATOM 981 C CA . PHE A 1 124 ? 11.075 -15.977 -25.529 1.00 87.12 124 PHE A CA 1
ATOM 982 C C . PHE A 1 124 ? 12.489 -16.241 -25.010 1.00 87.12 124 PHE A C 1
ATOM 984 O O . PHE A 1 124 ? 12.757 -16.152 -23.808 1.00 87.12 124 PHE A O 1
ATOM 991 N N . LEU A 1 125 ? 13.391 -16.575 -25.931 1.00 81.12 125 LEU A N 1
ATOM 992 C CA . LEU A 1 125 ? 14.816 -16.767 -25.682 1.00 81.12 125 LEU A CA 1
ATOM 993 C C . LEU A 1 125 ? 15.601 -15.866 -26.645 1.00 81.12 125 LEU A C 1
ATOM 995 O O . LEU A 1 125 ? 15.226 -15.783 -27.817 1.00 81.12 125 LEU A O 1
ATOM 999 N N . PRO A 1 126 ? 16.684 -15.215 -26.184 1.00 69.62 126 PRO A N 1
ATOM 1000 C CA . PRO A 1 126 ? 17.539 -14.414 -27.053 1.00 69.62 126 PRO A CA 1
ATOM 1001 C C . PRO A 1 126 ? 18.148 -15.285 -28.162 1.00 69.62 126 PRO A C 1
ATOM 1003 O O . PRO A 1 126 ? 18.403 -16.479 -27.972 1.00 69.62 126 PRO A O 1
ATOM 1006 N N . THR A 1 127 ? 18.387 -14.692 -29.331 1.00 68.94 127 THR A N 1
ATOM 1007 C CA . THR A 1 127 ? 19.040 -15.388 -30.447 1.00 68.94 127 THR A CA 1
ATOM 1008 C C . THR A 1 127 ? 20.561 -15.397 -30.262 1.00 68.94 127 THR A C 1
ATOM 1010 O O . THR A 1 127 ? 21.107 -14.709 -29.402 1.00 68.94 127 THR A O 1
ATOM 1013 N N . TYR A 1 128 ? 21.277 -16.174 -31.084 1.00 61.28 128 TYR A N 1
ATOM 1014 C CA . TYR A 1 128 ? 22.749 -16.181 -31.082 1.00 61.28 128 TYR A CA 1
ATOM 1015 C C . TYR A 1 128 ? 23.358 -14.802 -31.392 1.00 61.28 128 TYR A C 1
ATOM 1017 O O . TYR A 1 128 ? 24.473 -14.503 -30.969 1.00 61.28 128 TYR A O 1
ATOM 1025 N N . GLU A 1 129 ? 22.632 -13.970 -32.137 1.00 68.00 129 GLU A N 1
ATOM 1026 C CA . GLU A 1 129 ? 23.146 -12.724 -32.704 1.00 68.00 129 GLU A CA 1
ATOM 1027 C C . GLU A 1 129 ? 22.946 -11.526 -31.765 1.00 68.00 129 GLU A C 1
ATOM 1029 O O . GLU A 1 129 ? 23.823 -10.659 -31.691 1.00 68.00 129 GLU A O 1
ATOM 1034 N N . VAL A 1 130 ? 21.837 -11.485 -31.009 1.00 70.19 130 VAL A N 1
ATOM 1035 C CA . VAL A 1 130 ? 21.461 -10.342 -30.159 1.00 70.19 130 VAL A CA 1
ATOM 1036 C C . VAL A 1 130 ? 20.835 -10.795 -28.833 1.00 70.19 130 VAL A C 1
ATOM 1038 O O . VAL A 1 130 ? 19.857 -11.541 -28.814 1.00 70.19 130 VAL A O 1
ATOM 1041 N N . GLU A 1 131 ? 21.355 -10.270 -27.720 1.00 77.44 131 GLU A N 1
ATOM 1042 C CA . GLU A 1 131 ? 20.695 -10.299 -26.407 1.00 77.44 131 GLU A CA 1
ATOM 1043 C C . GLU A 1 131 ? 19.943 -8.984 -26.172 1.00 77.44 131 GLU A C 1
ATOM 1045 O O . GLU A 1 131 ? 20.484 -7.909 -26.424 1.00 77.44 131 GLU A O 1
ATOM 1050 N N . TYR A 1 132 ? 18.720 -9.041 -25.646 1.00 77.06 132 TYR A N 1
ATOM 1051 C CA . TYR A 1 132 ? 17.994 -7.844 -25.211 1.00 77.06 132 TYR A CA 1
ATOM 1052 C C . TYR A 1 132 ? 18.150 -7.682 -23.707 1.00 77.06 132 TYR A C 1
ATOM 1054 O O . TYR A 1 132 ? 17.581 -8.448 -22.938 1.00 77.06 132 TYR A O 1
ATOM 1062 N N . TRP A 1 133 ? 18.922 -6.699 -23.257 1.00 83.56 133 TRP A N 1
ATOM 1063 C CA . TRP A 1 133 ? 19.006 -6.425 -21.829 1.00 83.56 133 TRP A CA 1
ATOM 1064 C C . TRP A 1 133 ? 17.783 -5.643 -21.377 1.00 83.56 133 TRP A C 1
ATOM 1066 O O . TRP A 1 133 ? 17.789 -4.416 -21.442 1.00 83.56 133 TRP A O 1
ATOM 1076 N N . TRP A 1 134 ? 16.734 -6.370 -20.984 1.00 85.75 134 TRP A N 1
ATOM 1077 C CA . TRP A 1 134 ? 15.473 -5.813 -20.505 1.00 85.75 134 TRP A CA 1
ATOM 1078 C C . TRP A 1 134 ? 15.683 -5.003 -19.226 1.00 85.75 134 TRP A C 1
ATOM 1080 O O . TRP A 1 134 ? 16.212 -5.522 -18.236 1.00 85.75 134 TRP A O 1
ATOM 1090 N N . HIS A 1 135 ? 15.226 -3.755 -19.242 1.00 81.94 135 HIS A N 1
ATOM 1091 C CA . HIS A 1 135 ? 15.228 -2.876 -18.073 1.00 81.94 135 HIS A CA 1
ATOM 1092 C C . HIS A 1 135 ? 13.864 -2.874 -17.399 1.00 81.94 135 HIS A C 1
ATOM 1094 O O . HIS A 1 135 ? 13.788 -3.035 -16.186 1.00 81.94 135 HIS A O 1
ATOM 1100 N N . ASN A 1 136 ? 12.791 -2.743 -18.181 1.00 85.50 136 ASN A N 1
ATOM 1101 C CA . ASN A 1 136 ? 11.431 -2.670 -17.662 1.00 85.50 136 ASN A CA 1
ATOM 1102 C C . ASN A 1 136 ? 10.430 -3.265 -18.674 1.00 85.50 136 ASN A C 1
ATOM 1104 O O . ASN A 1 136 ? 10.652 -3.190 -19.885 1.00 85.50 136 ASN A O 1
ATOM 1108 N N . LEU A 1 137 ? 9.360 -3.877 -18.166 1.00 90.12 137 LEU A N 1
ATOM 1109 C CA . LEU A 1 137 ? 8.206 -4.379 -18.903 1.00 90.12 137 LEU A CA 1
ATOM 1110 C C . LEU A 1 137 ? 6.931 -3.764 -18.325 1.00 90.12 137 LEU A C 1
ATOM 1112 O O . LEU A 1 137 ? 6.712 -3.795 -17.116 1.00 90.12 137 LEU A O 1
ATOM 1116 N N . SER A 1 138 ? 6.047 -3.307 -19.202 1.00 89.44 138 SER A N 1
ATOM 1117 C CA . SER A 1 138 ? 4.732 -2.793 -18.836 1.00 89.44 138 SER A CA 1
ATOM 1118 C C . SER A 1 138 ? 3.662 -3.243 -19.830 1.00 89.44 138 SER A C 1
ATOM 1120 O O . SER A 1 138 ? 3.968 -3.737 -20.919 1.00 89.44 138 SER A O 1
ATOM 1122 N N . MET A 1 139 ? 2.399 -3.084 -19.441 1.00 88.44 139 MET A N 1
ATOM 1123 C CA . MET A 1 139 ? 1.244 -3.280 -20.310 1.00 88.44 139 MET A CA 1
ATOM 1124 C C . MET A 1 139 ? 0.659 -1.929 -20.696 1.00 88.44 139 MET A C 1
ATOM 1126 O O . MET A 1 139 ? 0.423 -1.089 -19.833 1.00 88.44 139 MET A O 1
ATOM 1130 N N . VAL A 1 140 ? 0.404 -1.752 -21.984 1.00 83.88 140 VAL A N 1
ATOM 1131 C CA . VAL A 1 140 ? -0.031 -0.494 -22.592 1.00 83.88 140 VAL A CA 1
ATOM 1132 C C . VAL A 1 140 ? -1.016 -0.832 -23.705 1.00 83.88 140 VAL A C 1
ATOM 1134 O O . VAL A 1 140 ? -0.655 -1.521 -24.658 1.00 83.88 140 VAL A O 1
ATOM 1137 N N . ASP A 1 141 ? -2.271 -0.396 -23.581 1.00 82.44 141 ASP A N 1
ATOM 1138 C CA . ASP A 1 141 ? -3.366 -0.706 -24.519 1.00 82.44 141 ASP A CA 1
ATOM 1139 C C . ASP A 1 141 ? -3.447 -2.187 -24.950 1.00 82.44 141 ASP A C 1
ATOM 1141 O O . ASP A 1 141 ? -3.637 -2.524 -26.122 1.00 82.44 141 ASP A O 1
ATOM 1145 N N . GLY A 1 142 ? -3.262 -3.104 -23.996 1.00 86.38 142 GLY A N 1
ATOM 1146 C CA . GLY A 1 142 ? -3.294 -4.550 -24.246 1.00 86.38 142 GLY A CA 1
ATOM 1147 C C . GLY A 1 142 ? -2.067 -5.113 -24.975 1.00 86.38 142 GLY A C 1
ATOM 1148 O O . GLY A 1 142 ? -2.062 -6.300 -25.302 1.00 86.38 142 GLY A O 1
ATOM 1149 N N . LYS A 1 143 ? -1.033 -4.296 -25.201 1.00 90.50 143 LYS A N 1
ATOM 1150 C CA . LYS A 1 143 ? 0.278 -4.707 -25.707 1.00 90.50 143 LYS A CA 1
ATOM 1151 C C . LYS A 1 143 ? 1.328 -4.689 -24.606 1.00 90.50 143 LYS A C 1
ATOM 1153 O O . LYS A 1 143 ? 1.328 -3.826 -23.730 1.00 90.50 143 LYS A O 1
ATOM 1158 N N . TYR A 1 144 ? 2.285 -5.597 -24.713 1.00 92.62 144 TYR A N 1
ATOM 1159 C CA . TYR A 1 144 ? 3.483 -5.582 -23.890 1.00 92.62 144 TYR A CA 1
ATOM 1160 C C . TYR A 1 144 ? 4.459 -4.555 -24.452 1.00 92.62 144 TYR A C 1
ATOM 1162 O O . TYR A 1 144 ? 4.814 -4.620 -25.629 1.00 92.62 144 TYR A O 1
ATOM 1170 N N . ILE A 1 145 ? 4.918 -3.637 -23.609 1.00 89.38 145 ILE A N 1
ATOM 1171 C CA . ILE A 1 145 ? 5.958 -2.667 -23.937 1.00 89.38 145 ILE A CA 1
ATOM 1172 C C . ILE A 1 145 ? 7.165 -2.961 -23.066 1.00 89.38 145 ILE A C 1
ATOM 1174 O O . ILE A 1 145 ? 7.042 -3.113 -21.853 1.00 89.38 145 ILE A O 1
ATOM 1178 N N . GLY A 1 146 ? 8.336 -3.048 -23.683 1.00 87.88 146 GLY A N 1
ATOM 1179 C CA . GLY A 1 146 ? 9.580 -3.300 -22.978 1.00 87.88 146 GLY A CA 1
ATOM 1180 C C . GLY A 1 146 ? 10.658 -2.312 -23.378 1.00 87.88 146 GLY A C 1
ATOM 1181 O O . GLY A 1 146 ? 10.837 -2.024 -24.560 1.00 87.88 146 GLY A O 1
ATOM 1182 N N . SER A 1 147 ? 11.406 -1.813 -22.400 1.00 85.25 147 SER A N 1
ATOM 1183 C CA . SER A 1 147 ? 12.643 -1.081 -22.655 1.00 85.25 147 SER A CA 1
ATOM 1184 C C . SER A 1 147 ? 13.826 -2.035 -22.541 1.00 85.25 147 SER A C 1
ATOM 1186 O O . SER A 1 147 ? 13.931 -2.820 -21.595 1.00 85.25 147 SER A O 1
ATOM 1188 N N . ALA A 1 148 ? 14.723 -2.004 -23.525 1.00 84.75 148 ALA A N 1
ATOM 1189 C CA . ALA A 1 148 ? 15.884 -2.884 -23.539 1.00 84.75 148 ALA A CA 1
ATOM 1190 C C . ALA A 1 148 ? 17.103 -2.229 -24.182 1.00 84.75 148 ALA A C 1
ATOM 1192 O O . ALA A 1 148 ? 16.983 -1.449 -25.126 1.00 84.75 148 ALA A O 1
ATOM 1193 N N . THR A 1 149 ? 18.295 -2.611 -23.725 1.00 83.12 149 THR A N 1
ATOM 1194 C CA . THR A 1 149 ? 19.548 -2.338 -24.441 1.00 83.12 149 THR A CA 1
ATOM 1195 C C . THR A 1 149 ? 19.938 -3.574 -25.250 1.00 83.12 149 THR A C 1
ATOM 1197 O O . THR A 1 149 ? 20.320 -4.579 -24.649 1.00 83.12 149 THR A O 1
ATOM 1200 N N . PRO A 1 150 ? 19.885 -3.541 -26.593 1.00 80.00 150 PRO A N 1
ATOM 1201 C CA . PRO A 1 150 ? 20.349 -4.659 -27.399 1.00 80.00 150 PRO A CA 1
ATOM 1202 C C . PRO A 1 150 ? 21.868 -4.795 -27.280 1.00 80.00 150 PRO A C 1
ATOM 1204 O O . PRO A 1 150 ? 22.604 -3.811 -27.360 1.00 80.00 150 PRO A O 1
ATOM 1207 N N . TYR A 1 151 ? 22.354 -6.015 -27.126 1.00 78.00 151 TYR A N 1
ATOM 1208 C CA . TYR A 1 151 ? 23.767 -6.351 -27.119 1.00 78.00 151 TYR A CA 1
ATOM 1209 C C . TYR A 1 151 ? 24.050 -7.318 -28.263 1.00 78.00 151 TYR A C 1
ATOM 1211 O O . TYR A 1 151 ? 23.610 -8.467 -28.241 1.00 78.00 151 TYR A O 1
ATOM 1219 N N . ILE A 1 152 ? 24.775 -6.845 -29.278 1.00 74.88 152 ILE A N 1
ATOM 1220 C CA . ILE A 1 152 ? 25.142 -7.670 -30.431 1.00 74.88 152 ILE A CA 1
ATOM 1221 C C . ILE A 1 152 ? 26.308 -8.568 -30.024 1.00 74.88 152 ILE A C 1
ATOM 1223 O O . ILE A 1 152 ? 27.414 -8.086 -29.749 1.00 74.88 152 ILE A O 1
ATOM 1227 N N . LEU A 1 153 ? 26.049 -9.876 -29.997 1.00 68.12 153 LEU A N 1
ATOM 1228 C CA . LEU A 1 153 ? 27.037 -10.910 -29.696 1.00 68.12 153 LEU A CA 1
ATOM 1229 C C . LEU A 1 153 ? 27.911 -11.220 -30.918 1.00 68.12 153 LEU A C 1
ATOM 1231 O O . LEU A 1 153 ? 29.117 -11.458 -30.767 1.00 68.12 153 LEU A O 1
ATOM 1235 N N . GLN A 1 154 ? 27.311 -11.192 -32.112 1.00 68.12 154 GLN A N 1
ATOM 1236 C CA . GLN A 1 154 ? 27.970 -11.364 -33.405 1.00 68.12 154 GLN A CA 1
ATOM 1237 C C . GLN A 1 154 ? 27.037 -10.901 -34.538 1.00 68.12 154 GLN A C 1
ATOM 1239 O O . GLN A 1 154 ? 25.981 -11.493 -34.724 1.00 68.12 154 GLN A O 1
ATOM 1244 N N . SER A 1 155 ? 27.444 -9.897 -35.322 1.00 62.31 155 SER A N 1
ATOM 1245 C CA . SER A 1 155 ? 26.844 -9.606 -36.635 1.00 62.31 155 SER A CA 1
ATOM 1246 C C . SER A 1 155 ? 27.922 -9.546 -37.715 1.00 62.31 155 SER A C 1
ATOM 1248 O O . SER A 1 155 ? 28.974 -8.945 -37.490 1.00 62.31 155 SER A O 1
ATOM 1250 N N . GLU A 1 156 ? 27.666 -10.152 -38.875 1.00 58.78 156 GLU A N 1
ATOM 1251 C CA . GLU A 1 156 ? 28.498 -10.003 -40.074 1.00 58.78 156 GLU A CA 1
ATOM 1252 C C . GLU A 1 156 ? 27.852 -8.987 -41.020 1.00 58.78 156 GLU A C 1
ATOM 1254 O O . GLU A 1 156 ? 26.999 -9.329 -41.834 1.00 58.78 156 GLU A O 1
ATOM 1259 N N . GLU A 1 157 ? 28.278 -7.728 -40.931 1.00 56.84 157 GLU A N 1
ATOM 1260 C CA . GLU A 1 157 ? 27.996 -6.723 -41.961 1.00 56.84 157 GLU A CA 1
ATOM 1261 C C . GLU A 1 157 ? 29.279 -6.459 -42.750 1.00 56.84 157 GLU A C 1
ATOM 1263 O O . GLU A 1 157 ? 30.339 -6.205 -42.174 1.00 56.84 157 GLU A O 1
ATOM 1268 N N . GLU A 1 158 ? 29.203 -6.558 -44.080 1.00 51.34 158 GLU A N 1
ATOM 1269 C CA . GLU A 1 158 ? 30.310 -6.235 -44.999 1.00 51.34 158 GLU A CA 1
ATOM 1270 C C . GLU A 1 158 ? 31.655 -6.920 -44.654 1.00 51.34 158 GLU A C 1
ATOM 1272 O O . GLU A 1 158 ? 32.736 -6.362 -44.849 1.00 51.34 158 GLU A O 1
ATOM 1277 N N . GLY A 1 159 ? 31.611 -8.144 -44.115 1.00 52.97 159 GLY A N 1
ATOM 1278 C CA . GLY A 1 159 ? 32.809 -8.907 -43.745 1.00 52.97 159 GLY A CA 1
ATOM 1279 C C . GLY A 1 159 ? 33.521 -8.427 -42.472 1.00 52.97 159 GLY A C 1
ATOM 1280 O O . GLY A 1 159 ? 34.654 -8.843 -42.220 1.00 52.97 159 GLY A O 1
ATOM 1281 N N . LYS A 1 160 ? 32.891 -7.574 -41.652 1.00 49.88 160 LYS A N 1
ATOM 1282 C CA . LYS A 1 160 ? 33.376 -7.191 -40.318 1.00 49.88 160 LYS A CA 1
ATOM 1283 C C . LYS A 1 160 ? 32.455 -7.741 -39.233 1.00 49.88 160 LYS A C 1
ATOM 1285 O O . LYS A 1 160 ? 31.243 -7.583 -39.300 1.00 49.88 160 LYS A O 1
ATOM 1290 N N . ILE A 1 161 ? 33.058 -8.338 -38.203 1.00 57.25 161 ILE A N 1
ATOM 1291 C CA . ILE A 1 161 ? 32.345 -8.726 -36.983 1.00 57.25 161 ILE A CA 1
ATOM 1292 C C . ILE A 1 161 ? 32.228 -7.496 -36.083 1.00 57.25 161 ILE A C 1
ATOM 1294 O O . ILE A 1 161 ? 33.229 -7.029 -35.532 1.00 57.25 161 ILE A O 1
ATOM 1298 N N . THR A 1 162 ? 31.013 -6.996 -35.899 1.00 63.00 162 THR A N 1
ATOM 1299 C CA . THR A 1 162 ? 30.686 -5.971 -34.901 1.00 63.00 162 THR A CA 1
ATOM 1300 C C . THR A 1 162 ? 30.139 -6.641 -33.637 1.00 63.00 162 THR A C 1
ATOM 1302 O O . THR A 1 162 ? 29.280 -7.518 -33.693 1.00 63.00 162 THR A O 1
ATOM 1305 N N . LYS A 1 163 ? 30.683 -6.257 -32.473 1.00 67.69 163 LYS A N 1
ATOM 1306 C CA . LYS A 1 163 ? 30.214 -6.670 -31.140 1.00 67.69 163 LYS A CA 1
ATOM 1307 C C . LYS A 1 163 ? 30.017 -5.436 -30.279 1.00 67.69 163 LYS A C 1
ATOM 1309 O O . LYS A 1 163 ? 30.880 -4.557 -30.290 1.00 67.69 163 LYS A O 1
ATOM 1314 N N . GLY A 1 164 ? 28.941 -5.387 -29.502 1.00 69.06 164 GLY A N 1
ATOM 1315 C CA . GLY A 1 164 ? 28.754 -4.315 -28.527 1.00 69.06 164 GLY A CA 1
ATOM 1316 C C . GLY A 1 164 ? 27.307 -3.950 -28.231 1.00 69.06 164 GLY A C 1
ATOM 1317 O O . GLY A 1 164 ? 26.370 -4.387 -28.898 1.00 69.06 164 GLY A O 1
ATOM 1318 N N . THR A 1 165 ? 27.157 -3.119 -27.202 1.00 66.12 165 THR A N 1
ATOM 1319 C CA . THR A 1 165 ? 25.889 -2.513 -26.793 1.00 66.12 165 THR A CA 1
ATOM 1320 C C . THR A 1 165 ? 25.403 -1.538 -27.856 1.00 66.12 165 THR A C 1
ATOM 1322 O O . THR A 1 165 ? 26.134 -0.625 -28.247 1.00 66.12 165 THR A O 1
ATOM 1325 N N . GLN A 1 166 ? 24.161 -1.711 -28.279 1.00 73.00 166 GLN A N 1
ATOM 1326 C CA . GLN A 1 166 ? 23.431 -0.760 -29.102 1.00 73.00 166 GLN A CA 1
ATOM 1327 C C . GLN A 1 166 ? 22.723 0.272 -28.228 1.00 73.00 166 GLN A C 1
ATOM 1329 O O . GLN A 1 166 ? 22.782 0.237 -26.997 1.00 73.00 166 GLN A O 1
ATOM 1334 N N . ARG A 1 167 ? 22.071 1.231 -28.884 1.00 69.50 167 ARG A N 1
ATOM 1335 C CA . ARG A 1 167 ? 21.245 2.224 -28.197 1.00 69.50 167 ARG A CA 1
ATOM 1336 C C . ARG A 1 167 ? 20.055 1.530 -27.523 1.00 69.50 167 ARG A C 1
ATOM 1338 O O . ARG A 1 167 ? 19.527 0.593 -28.123 1.00 69.50 167 ARG A O 1
ATOM 1345 N N . PRO A 1 168 ? 19.629 1.981 -26.330 1.00 74.50 168 PRO A N 1
ATOM 1346 C CA . PRO A 1 168 ? 18.366 1.550 -25.752 1.00 74.50 168 PRO A CA 1
ATOM 1347 C C . PRO A 1 168 ? 17.226 1.745 -26.751 1.00 74.50 168 PRO A C 1
ATOM 1349 O O . PRO A 1 168 ? 17.202 2.732 -27.492 1.00 74.50 168 PRO A O 1
ATOM 1352 N N . ILE A 1 169 ? 16.310 0.788 -26.777 1.00 78.94 169 ILE A N 1
ATOM 1353 C CA . ILE A 1 169 ? 15.128 0.799 -27.629 1.00 78.94 169 ILE A CA 1
ATOM 1354 C C . ILE A 1 169 ? 13.895 0.474 -26.800 1.00 78.94 169 ILE A C 1
ATOM 1356 O O . ILE A 1 169 ? 13.966 -0.241 -25.798 1.00 78.94 169 ILE A O 1
ATOM 1360 N N . VAL A 1 170 ? 12.761 0.981 -27.267 1.00 82.56 170 VAL A N 1
ATOM 1361 C CA . VAL A 1 170 ? 11.443 0.559 -26.809 1.00 82.56 170 VAL A CA 1
ATOM 1362 C C . VAL A 1 170 ? 10.921 -0.467 -27.807 1.00 82.56 170 VAL A C 1
ATOM 1364 O O . VAL A 1 170 ? 10.971 -0.250 -29.020 1.00 82.56 170 VAL A O 1
ATOM 1367 N N . LEU A 1 171 ? 10.462 -1.600 -27.295 1.00 87.38 171 LEU A N 1
ATOM 1368 C CA . LEU A 1 171 ? 9.914 -2.711 -28.053 1.00 87.38 171 LEU A CA 1
ATOM 1369 C C . LEU A 1 171 ? 8.442 -2.902 -27.681 1.00 87.38 171 LEU A C 1
ATOM 1371 O O . LEU A 1 171 ? 8.080 -2.746 -26.518 1.00 87.38 171 LEU A O 1
ATOM 1375 N N . GLU A 1 172 ? 7.616 -3.282 -28.649 1.00 91.31 172 GLU A N 1
ATOM 1376 C CA . GLU A 1 172 ? 6.235 -3.708 -28.440 1.00 91.31 172 GLU A CA 1
ATOM 1377 C C . GLU A 1 172 ? 6.017 -5.156 -28.878 1.00 91.31 172 GLU A C 1
ATOM 1379 O O . GLU A 1 172 ? 6.655 -5.637 -29.820 1.00 91.31 172 GLU A O 1
ATOM 1384 N N . SER A 1 173 ? 5.102 -5.844 -28.200 1.00 93.75 173 SER A N 1
ATOM 1385 C CA . SER A 1 173 ? 4.679 -7.203 -28.521 1.00 93.75 173 SER A CA 1
ATOM 1386 C C . SER A 1 173 ? 3.206 -7.411 -28.188 1.00 93.75 173 SER A C 1
ATOM 1388 O O . SER A 1 173 ? 2.724 -6.937 -27.161 1.00 93.75 173 SER A O 1
ATOM 1390 N N . ASP A 1 174 ? 2.500 -8.167 -29.026 1.00 94.06 174 ASP A N 1
ATOM 1391 C CA . ASP A 1 174 ? 1.125 -8.604 -28.751 1.00 94.06 174 ASP A CA 1
ATOM 1392 C C . ASP A 1 174 ? 1.091 -9.914 -27.931 1.00 94.06 174 ASP A C 1
ATOM 1394 O O . ASP A 1 174 ? 0.092 -10.232 -27.285 1.00 94.06 174 ASP A O 1
ATOM 1398 N N . ASP A 1 175 ? 2.172 -10.707 -27.958 1.00 93.06 175 ASP A N 1
ATOM 1399 C CA . ASP A 1 175 ? 2.162 -12.105 -27.503 1.00 93.06 175 ASP A CA 1
ATOM 1400 C C . ASP A 1 175 ? 3.394 -12.553 -26.693 1.00 93.06 175 ASP A C 1
ATOM 1402 O O . ASP A 1 175 ? 3.493 -13.734 -26.344 1.00 93.06 175 ASP A O 1
ATOM 1406 N N . LEU A 1 176 ? 4.307 -11.622 -26.385 1.00 93.25 176 LEU A N 1
ATOM 1407 C CA . LEU A 1 176 ? 5.611 -11.812 -25.726 1.00 93.25 176 LEU A CA 1
ATOM 1408 C C . LEU A 1 176 ? 6.655 -12.601 -26.529 1.00 93.25 176 LEU A C 1
ATOM 1410 O O . LEU A 1 176 ? 7.787 -12.741 -26.060 1.00 93.25 176 LEU A O 1
ATOM 1414 N N . LYS A 1 177 ? 6.312 -13.123 -27.709 1.00 90.69 177 LYS A N 1
ATOM 1415 C CA . LYS A 1 177 ? 7.207 -13.938 -28.544 1.00 90.69 177 LYS A CA 1
ATOM 1416 C C . LYS A 1 177 ? 7.843 -13.107 -29.637 1.00 90.69 177 LYS A C 1
ATOM 1418 O O . LYS A 1 177 ? 9.035 -13.247 -29.899 1.00 90.69 177 LYS A O 1
ATOM 1423 N N . GLU A 1 178 ? 7.052 -12.251 -30.268 1.00 89.94 178 GLU A N 1
ATOM 1424 C CA . GLU A 1 178 ? 7.516 -11.373 -31.333 1.00 89.94 178 GLU A CA 1
ATOM 1425 C C . GLU A 1 178 ? 7.580 -9.936 -30.833 1.00 89.94 178 GLU A C 1
ATOM 1427 O O . GLU A 1 178 ? 6.577 -9.381 -30.391 1.00 89.94 178 GLU A O 1
ATOM 1432 N N . TRP A 1 179 ? 8.763 -9.329 -30.921 1.00 89.00 179 TRP A N 1
ATOM 1433 C CA . TRP A 1 179 ? 9.013 -7.967 -30.462 1.00 89.00 179 TRP A CA 1
ATOM 1434 C C . TRP A 1 179 ? 9.417 -7.074 -31.628 1.00 89.00 179 TRP A C 1
ATOM 1436 O O . TRP A 1 179 ? 10.281 -7.434 -32.431 1.00 89.00 179 TRP A O 1
ATOM 1446 N N . LYS A 1 180 ? 8.803 -5.896 -31.715 1.00 89.62 180 LYS A N 1
ATOM 1447 C CA . LYS A 1 180 ? 9.064 -4.900 -32.760 1.00 89.62 180 LYS A CA 1
ATOM 1448 C C . LYS A 1 180 ? 9.475 -3.587 -32.122 1.00 89.62 180 LYS A C 1
ATOM 1450 O O . LYS A 1 180 ? 8.917 -3.200 -31.105 1.00 89.62 180 LYS A O 1
ATOM 1455 N N . ALA A 1 181 ? 10.442 -2.894 -32.716 1.00 86.00 181 ALA A N 1
ATOM 1456 C CA . ALA A 1 181 ? 10.811 -1.564 -32.249 1.00 86.00 181 ALA A CA 1
ATOM 1457 C C . ALA A 1 181 ? 9.633 -0.602 -32.414 1.00 86.00 181 ALA A C 1
ATOM 1459 O O . ALA A 1 181 ? 9.060 -0.494 -33.500 1.00 86.00 181 ALA A O 1
ATOM 1460 N N . VAL A 1 182 ? 9.299 0.102 -31.337 1.00 84.38 182 VAL A N 1
ATOM 1461 C CA . VAL A 1 182 ? 8.307 1.171 -31.363 1.00 84.38 182 VAL A CA 1
ATOM 1462 C C . VAL A 1 182 ? 8.883 2.335 -32.158 1.00 84.38 182 VAL A C 1
ATOM 1464 O O . VAL A 1 182 ? 9.983 2.819 -31.879 1.00 84.38 182 VAL A O 1
ATOM 1467 N N . GLN A 1 183 ? 8.136 2.798 -33.159 1.00 81.19 183 GLN A N 1
ATOM 1468 C CA . GLN A 1 183 ? 8.489 4.017 -33.871 1.00 81.19 183 GLN A CA 1
ATOM 1469 C C . GLN A 1 183 ? 8.166 5.220 -32.985 1.00 81.19 183 GLN A C 1
ATOM 1471 O O . GLN A 1 183 ? 7.006 5.484 -32.681 1.00 81.19 183 GLN A O 1
ATOM 1476 N N . ILE A 1 184 ? 9.204 5.951 -32.588 1.00 77.38 184 ILE A N 1
ATOM 1477 C CA . ILE A 1 184 ? 9.073 7.163 -31.783 1.00 77.38 184 ILE A CA 1
ATOM 1478 C C . ILE A 1 184 ? 9.188 8.368 -32.712 1.00 77.38 184 ILE A C 1
ATOM 1480 O O . ILE A 1 184 ? 10.204 8.550 -33.386 1.00 77.38 184 ILE A O 1
ATOM 1484 N N . ILE A 1 185 ? 8.146 9.193 -32.737 1.00 74.00 185 ILE A N 1
ATOM 1485 C CA . ILE A 1 185 ? 8.111 10.450 -33.474 1.00 74.00 185 ILE A CA 1
ATOM 1486 C C . ILE A 1 185 ? 8.944 11.475 -32.704 1.00 74.00 185 ILE A C 1
ATOM 1488 O O . ILE A 1 185 ? 8.669 11.798 -31.545 1.00 74.00 185 ILE A O 1
ATOM 1492 N N . ILE A 1 186 ? 9.989 11.973 -33.363 1.00 68.25 186 ILE A N 1
ATOM 1493 C CA . ILE A 1 186 ? 10.902 12.985 -32.837 1.00 68.25 186 ILE A CA 1
ATOM 1494 C C . ILE A 1 186 ? 10.475 14.333 -33.430 1.00 68.25 186 ILE A C 1
ATOM 1496 O O . ILE A 1 186 ? 10.594 14.507 -34.640 1.00 68.25 186 ILE A O 1
ATOM 1500 N N . PRO A 1 187 ? 9.966 15.283 -32.627 1.00 62.41 187 PRO A N 1
ATOM 1501 C CA . PRO A 1 187 ? 9.614 16.609 -33.128 1.00 62.41 187 PRO A CA 1
ATOM 1502 C C . PRO A 1 187 ? 10.830 17.343 -33.709 1.00 62.41 187 PRO A C 1
ATOM 1504 O O . PRO A 1 187 ? 11.948 17.149 -33.234 1.00 62.41 187 PRO A O 1
ATOM 1507 N N . GLU A 1 188 ? 10.610 18.252 -34.663 1.00 58.50 188 GLU A N 1
ATOM 1508 C CA . GLU A 1 188 ? 11.666 19.032 -35.342 1.00 58.50 188 GLU A CA 1
ATOM 1509 C C . GLU A 1 188 ? 12.600 19.760 -34.352 1.00 58.50 188 GLU A C 1
ATOM 1511 O O . GLU A 1 188 ? 13.820 19.730 -34.490 1.00 58.50 188 GLU A O 1
ATOM 1516 N N . SER A 1 189 ? 12.053 20.287 -33.249 1.00 54.47 189 SER A N 1
ATOM 1517 C CA . SER A 1 189 ? 12.822 20.918 -32.160 1.00 54.47 189 SER A CA 1
ATOM 1518 C C . SER A 1 189 ? 13.812 19.982 -31.445 1.00 54.47 189 SER A C 1
ATOM 1520 O O . SER A 1 189 ? 14.712 20.435 -30.739 1.00 54.47 189 SER A O 1
ATOM 1522 N N . VAL A 1 190 ? 13.654 18.668 -31.603 1.00 56.56 190 VAL A N 1
ATOM 1523 C CA . VAL A 1 190 ? 14.530 17.617 -31.069 1.00 56.56 190 VAL A CA 1
ATOM 1524 C C . VAL A 1 190 ? 15.463 17.074 -32.161 1.00 56.56 190 VAL A C 1
ATOM 1526 O O . VAL A 1 190 ? 16.533 16.535 -31.856 1.00 56.56 190 VAL A O 1
ATOM 1529 N N . GLU A 1 191 ? 15.107 17.234 -33.438 1.00 58.72 191 GLU A N 1
ATOM 1530 C CA . GLU A 1 191 ? 15.922 16.798 -34.573 1.00 58.72 191 GLU A CA 1
ATOM 1531 C C . GLU A 1 191 ? 17.246 17.560 -34.689 1.00 58.72 191 GLU A C 1
ATOM 1533 O O . GLU A 1 191 ? 18.238 16.970 -35.121 1.00 58.72 191 GLU A O 1
ATOM 1538 N N . GLU A 1 192 ? 17.310 18.808 -34.225 1.00 56.03 192 GLU A N 1
ATOM 1539 C CA . GLU A 1 192 ? 18.527 19.637 -34.254 1.00 56.03 192 GLU A CA 1
ATOM 1540 C C . GLU A 1 192 ? 19.634 19.157 -33.290 1.00 56.03 192 GLU A C 1
ATOM 1542 O O . GLU A 1 192 ? 20.774 19.620 -33.342 1.00 56.03 192 GLU A O 1
ATOM 1547 N N . LEU A 1 193 ? 19.333 18.195 -32.413 1.00 58.81 193 LEU A N 1
ATOM 1548 C CA . LEU A 1 193 ? 20.283 17.674 -31.431 1.00 58.81 193 LEU A CA 1
ATOM 1549 C C . LEU A 1 193 ? 21.287 16.683 -32.030 1.00 58.81 193 LEU A C 1
ATOM 1551 O O . LEU A 1 193 ? 21.020 15.975 -33.006 1.00 58.81 193 LEU A O 1
ATOM 1555 N N . SER A 1 194 ? 22.444 16.552 -31.376 1.00 55.66 194 SER A N 1
ATOM 1556 C CA . SER A 1 194 ? 23.463 15.588 -31.793 1.00 55.66 194 SER A CA 1
ATOM 1557 C C . SER A 1 194 ? 22.986 14.135 -31.651 1.00 55.66 194 SER A C 1
ATOM 1559 O O . SER A 1 194 ? 22.169 13.786 -30.793 1.00 55.66 194 SER A O 1
ATOM 1561 N N . SER A 1 195 ? 23.589 13.236 -32.431 1.00 52.25 195 SER A N 1
ATOM 1562 C CA . SER A 1 195 ? 23.342 11.789 -32.352 1.00 52.25 195 SER A CA 1
ATOM 1563 C C . SER A 1 195 ? 23.593 11.190 -30.961 1.00 52.25 195 SER A C 1
ATOM 1565 O O . SER A 1 195 ? 22.945 10.211 -30.597 1.00 52.25 195 SER A O 1
ATOM 1567 N N . TYR A 1 196 ? 24.512 11.770 -30.180 1.00 51.31 196 TYR A N 1
ATOM 1568 C CA . TYR A 1 196 ? 24.788 11.358 -28.800 1.00 51.31 196 TYR A CA 1
ATOM 1569 C C . TYR A 1 196 ? 23.649 11.758 -27.848 1.00 51.31 196 TYR A C 1
ATOM 1571 O O . TYR A 1 196 ? 23.208 10.946 -27.038 1.00 51.31 196 TYR A O 1
ATOM 1579 N N . GLN A 1 197 ? 23.118 12.979 -27.984 1.00 56.94 197 GLN A N 1
ATOM 1580 C CA . GLN A 1 197 ? 21.971 13.450 -27.195 1.00 56.94 197 GLN A CA 1
ATOM 1581 C C . GLN A 1 197 ? 20.702 12.656 -27.502 1.00 56.94 197 GLN A C 1
ATOM 1583 O O . GLN A 1 197 ? 19.958 12.327 -26.586 1.00 56.94 197 GLN A O 1
ATOM 1588 N N . LYS A 1 198 ? 20.480 12.291 -28.768 1.00 55.31 198 LYS A N 1
ATOM 1589 C CA . LYS A 1 198 ? 19.350 11.439 -29.169 1.00 55.31 198 LYS A CA 1
ATOM 1590 C C . LYS A 1 198 ? 19.433 10.030 -28.560 1.00 55.31 198 LYS A C 1
ATOM 1592 O O . LYS A 1 198 ? 18.407 9.463 -28.215 1.00 55.31 198 LYS A O 1
ATOM 1597 N N . ALA A 1 199 ? 20.640 9.475 -28.395 1.00 51.50 199 ALA A N 1
ATOM 1598 C CA . ALA A 1 199 ? 20.852 8.111 -27.898 1.00 51.50 199 ALA A CA 1
ATOM 1599 C C . ALA A 1 199 ? 20.581 7.935 -26.395 1.00 51.50 199 ALA A C 1
ATOM 1601 O O . ALA A 1 199 ? 20.001 6.928 -26.004 1.00 51.50 199 ALA A O 1
ATOM 1602 N N . ARG A 1 200 ? 20.987 8.899 -25.556 1.00 53.62 200 ARG A N 1
ATOM 1603 C CA . ARG A 1 200 ? 20.723 8.848 -24.106 1.00 53.62 200 ARG A CA 1
ATOM 1604 C C . ARG A 1 200 ? 19.238 8.918 -23.779 1.00 53.62 200 ARG A C 1
ATOM 1606 O O . ARG A 1 200 ? 18.769 8.236 -22.883 1.00 53.62 200 ARG A O 1
ATOM 1613 N N . ARG A 1 201 ? 18.486 9.673 -24.574 1.00 56.78 201 ARG A N 1
ATOM 1614 C CA . ARG A 1 201 ? 17.076 9.956 -24.315 1.00 56.78 201 ARG A CA 1
ATOM 1615 C C . ARG A 1 201 ? 16.160 8.740 -24.405 1.00 56.78 201 ARG A C 1
ATOM 1617 O O . ARG A 1 201 ? 15.122 8.785 -23.779 1.00 56.78 201 ARG A O 1
ATOM 1624 N N . ALA A 1 202 ? 16.537 7.668 -25.109 1.00 52.19 202 ALA A N 1
ATOM 1625 C CA . ALA A 1 202 ? 15.733 6.446 -25.273 1.00 52.19 202 ALA A CA 1
ATOM 1626 C C . ALA A 1 202 ? 15.804 5.456 -24.095 1.00 52.19 202 ALA A C 1
ATOM 1628 O O . ALA A 1 202 ? 15.161 4.407 -24.139 1.00 52.19 202 ALA A O 1
ATOM 1629 N N . ASN A 1 203 ? 16.603 5.743 -23.064 1.00 63.06 203 ASN A N 1
ATOM 1630 C CA . ASN A 1 203 ? 16.692 4.884 -21.891 1.00 63.06 203 ASN A CA 1
ATOM 1631 C C . ASN A 1 203 ? 15.455 5.105 -21.014 1.00 63.06 203 ASN A C 1
ATOM 1633 O O . ASN A 1 203 ? 15.419 6.091 -20.289 1.00 63.06 203 ASN A O 1
ATOM 1637 N N . VAL A 1 204 ? 14.440 4.246 -21.135 1.00 66.50 204 VAL A N 1
ATOM 1638 C CA . VAL A 1 204 ? 13.193 4.314 -20.355 1.00 66.50 204 VAL A CA 1
ATOM 1639 C C . VAL A 1 204 ? 13.310 3.418 -19.129 1.00 66.50 204 VAL A C 1
ATOM 1641 O O . VAL A 1 204 ? 13.473 2.202 -19.258 1.00 66.50 204 VAL A O 1
ATOM 1644 N N . ASN A 1 205 ? 13.176 4.020 -17.953 1.00 73.38 205 ASN A N 1
ATOM 1645 C CA . ASN A 1 205 ? 13.306 3.341 -16.667 1.00 73.38 205 ASN A CA 1
ATOM 1646 C C . ASN A 1 205 ? 11.950 3.077 -16.004 1.00 73.38 205 ASN A C 1
ATOM 1648 O O . ASN A 1 205 ? 11.825 2.124 -15.238 1.00 73.38 205 ASN A O 1
ATOM 1652 N N . THR A 1 206 ? 10.941 3.894 -16.308 1.00 82.06 206 THR A N 1
ATOM 1653 C CA . THR A 1 206 ? 9.672 3.921 -15.572 1.00 82.06 206 THR A CA 1
ATOM 1654 C C . THR A 1 206 ? 8.481 4.254 -16.481 1.00 82.06 206 THR A C 1
ATOM 1656 O O . THR A 1 206 ? 8.650 4.801 -17.578 1.00 82.06 206 THR A O 1
ATOM 1659 N N . PHE A 1 207 ? 7.282 3.907 -16.014 1.00 85.25 207 PHE A N 1
ATOM 1660 C CA . PHE A 1 207 ? 6.010 4.014 -16.720 1.00 85.25 207 PHE A CA 1
ATOM 1661 C C . PHE A 1 207 ? 4.921 4.546 -15.778 1.00 85.25 207 PHE A C 1
ATOM 1663 O O . PHE A 1 207 ? 4.791 4.067 -14.655 1.00 85.25 207 PHE A O 1
ATOM 1670 N N . ALA A 1 208 ? 4.077 5.459 -16.261 1.00 87.00 208 ALA A N 1
ATOM 1671 C CA . ALA A 1 208 ? 2.850 5.884 -15.587 1.00 87.00 208 ALA A CA 1
ATOM 1672 C C . ALA A 1 208 ? 1.699 6.064 -16.586 1.00 87.00 208 ALA A C 1
ATOM 1674 O O . ALA A 1 208 ? 1.924 6.387 -17.751 1.00 87.00 208 ALA A O 1
ATOM 1675 N N . ASN A 1 209 ? 0.463 5.872 -16.124 1.00 85.44 209 ASN A N 1
ATOM 1676 C CA . ASN A 1 209 ? -0.753 5.982 -16.931 1.00 85.44 209 ASN A CA 1
ATOM 1677 C C . ASN A 1 209 ? -1.909 6.535 -16.068 1.00 85.44 209 ASN A C 1
ATOM 1679 O O . ASN A 1 209 ? -1.982 6.214 -14.881 1.00 85.44 209 ASN A O 1
ATOM 1683 N N . ASN A 1 210 ? -2.781 7.363 -16.651 1.00 84.44 210 ASN A N 1
ATOM 1684 C CA . ASN A 1 210 ? -4.008 7.897 -16.042 1.00 84.44 210 ASN A CA 1
ATOM 1685 C C . ASN A 1 210 ? -5.302 7.585 -16.836 1.00 84.44 210 ASN A C 1
ATOM 1687 O O . ASN A 1 210 ? -6.266 8.340 -16.750 1.00 84.44 210 ASN A O 1
ATOM 1691 N N . ASP A 1 211 ? -5.291 6.523 -17.637 1.00 81.19 211 ASP A N 1
ATOM 1692 C CA . ASP A 1 211 ? -6.280 6.104 -18.643 1.00 81.19 211 ASP A CA 1
ATOM 1693 C C . ASP A 1 211 ? -6.383 6.994 -19.900 1.00 81.19 211 ASP A C 1
ATOM 1695 O O . ASP A 1 211 ? -6.887 6.538 -20.926 1.00 81.19 211 ASP A O 1
ATOM 1699 N N . GLU A 1 212 ? -5.891 8.239 -19.871 1.00 80.69 212 GLU A N 1
ATOM 1700 C CA . GLU A 1 212 ? -5.914 9.164 -21.019 1.00 80.69 212 GLU A CA 1
ATOM 1701 C C . GLU A 1 212 ? -4.556 9.288 -21.724 1.00 80.69 212 GLU A C 1
ATOM 1703 O O . GLU A 1 212 ? -4.494 9.417 -22.950 1.00 80.69 212 GLU A O 1
ATOM 1708 N N . ILE A 1 213 ? -3.468 9.278 -20.952 1.00 80.56 213 ILE A N 1
ATOM 1709 C CA . ILE A 1 213 ? -2.096 9.407 -21.434 1.00 80.56 213 ILE A CA 1
ATOM 1710 C C . ILE A 1 213 ? -1.191 8.383 -20.756 1.00 80.56 213 ILE A C 1
ATOM 1712 O O . ILE A 1 213 ? -1.198 8.197 -19.538 1.00 80.56 213 ILE A O 1
ATOM 1716 N N . GLU A 1 214 ? -0.353 7.754 -21.573 1.00 84.62 214 GLU A N 1
ATOM 1717 C CA . GLU A 1 214 ? 0.717 6.873 -21.127 1.00 84.62 214 GLU A CA 1
ATOM 1718 C C . GLU A 1 214 ? 2.040 7.608 -21.229 1.00 84.62 214 GLU A C 1
ATOM 1720 O O . GLU A 1 214 ? 2.360 8.179 -22.275 1.00 84.62 214 GLU A O 1
ATOM 1725 N N . ILE A 1 215 ? 2.815 7.571 -20.151 1.00 83.56 215 ILE A N 1
ATOM 1726 C CA . ILE A 1 215 ? 4.102 8.239 -20.048 1.00 83.56 215 ILE A CA 1
ATOM 1727 C C . ILE A 1 215 ? 5.161 7.204 -19.723 1.00 83.56 215 ILE A C 1
ATOM 1729 O O . ILE A 1 215 ? 5.095 6.494 -18.725 1.00 83.56 215 ILE A O 1
ATOM 1733 N N . MET A 1 216 ? 6.173 7.170 -20.567 1.00 83.56 216 MET A N 1
ATOM 1734 C CA . MET A 1 216 ? 7.433 6.494 -20.339 1.00 83.56 216 MET A CA 1
ATOM 1735 C C . MET A 1 216 ? 8.470 7.555 -20.005 1.00 83.56 216 MET A C 1
ATOM 1737 O O . MET A 1 216 ? 8.579 8.556 -20.711 1.00 83.56 216 MET A O 1
ATOM 1741 N N . ALA A 1 217 ? 9.255 7.354 -18.956 1.00 78.06 217 ALA A N 1
ATOM 1742 C CA . ALA A 1 217 ? 10.297 8.306 -18.607 1.00 78.06 217 ALA A CA 1
ATOM 1743 C C . ALA A 1 217 ? 11.650 7.631 -18.436 1.00 78.06 217 ALA A C 1
ATOM 1745 O O . ALA A 1 217 ? 11.770 6.483 -18.004 1.00 78.06 217 ALA A O 1
ATOM 1746 N N . GLY A 1 218 ? 12.683 8.390 -18.764 1.00 70.81 218 GLY A N 1
ATOM 1747 C CA . GLY A 1 218 ? 14.045 8.102 -18.358 1.00 70.81 218 GLY A CA 1
ATOM 1748 C C . GLY A 1 218 ? 14.984 9.196 -18.852 1.00 70.81 218 GLY A C 1
ATOM 1749 O O . GLY A 1 218 ? 14.537 10.328 -19.007 1.00 70.81 218 GLY A O 1
ATOM 1750 N N . GLU A 1 219 ? 16.284 8.927 -18.998 1.00 69.38 219 GLU A N 1
ATOM 1751 C CA . GLU A 1 219 ? 17.363 9.939 -19.087 1.00 69.38 219 GLU A CA 1
ATOM 1752 C C . GLU A 1 219 ? 16.985 11.270 -19.801 1.00 69.38 219 GLU A C 1
ATOM 1754 O O . GLU A 1 219 ? 17.138 11.432 -21.015 1.00 69.38 219 GLU A O 1
ATOM 1759 N N . ASN A 1 220 ? 16.560 12.275 -19.017 1.00 67.88 220 ASN A N 1
ATOM 1760 C CA . ASN A 1 220 ? 16.139 13.623 -19.446 1.00 67.88 220 ASN A CA 1
ATOM 1761 C C . ASN A 1 220 ? 15.033 13.676 -20.517 1.00 67.88 220 ASN A C 1
ATOM 1763 O O . ASN A 1 220 ? 14.971 14.634 -21.300 1.00 67.88 220 ASN A O 1
ATOM 1767 N N . SER A 1 221 ? 14.187 12.657 -20.638 1.00 72.81 221 SER A N 1
ATOM 1768 C CA . SER A 1 221 ? 13.123 12.634 -21.641 1.00 72.81 221 SER A CA 1
ATOM 1769 C C . SER A 1 221 ? 11.868 11.940 -21.155 1.00 72.81 221 SER A C 1
ATOM 1771 O O . SER A 1 221 ? 11.907 10.927 -20.459 1.00 72.81 221 SER A O 1
ATOM 1773 N N . LEU A 1 222 ? 10.753 12.520 -21.583 1.00 76.94 222 LEU A N 1
ATOM 1774 C CA . LEU A 1 222 ? 9.439 11.926 -21.485 1.00 76.94 222 LEU A CA 1
ATOM 1775 C C . LEU A 1 222 ? 9.040 11.437 -22.863 1.00 76.94 222 LEU A C 1
ATOM 1777 O O . LEU A 1 222 ? 9.104 12.175 -23.846 1.00 76.94 222 LEU A O 1
ATOM 1781 N N . PHE A 1 223 ? 8.605 10.199 -22.915 1.00 79.81 223 PHE A N 1
ATOM 1782 C CA . PHE A 1 223 ? 7.885 9.639 -24.031 1.00 79.81 223 PHE A CA 1
ATOM 1783 C C . PHE A 1 223 ? 6.432 9.592 -23.633 1.00 79.81 223 PHE A C 1
ATOM 1785 O O . PHE A 1 223 ? 6.115 9.179 -22.522 1.00 79.81 223 PHE A O 1
ATOM 1792 N N . TYR A 1 224 ? 5.556 10.020 -24.519 1.00 80.56 224 TYR A N 1
ATOM 1793 C CA . TYR A 1 224 ? 4.136 9.935 -24.259 1.00 80.56 224 TYR A CA 1
ATOM 1794 C C . TYR A 1 224 ? 3.414 9.415 -25.481 1.00 80.56 224 TYR A C 1
ATOM 1796 O O . TYR A 1 224 ? 3.836 9.647 -26.619 1.00 80.56 224 TYR A O 1
ATOM 1804 N N . LYS A 1 225 ? 2.331 8.696 -25.228 1.00 79.31 225 LYS A N 1
ATOM 1805 C CA . LYS A 1 225 ? 1.458 8.193 -26.273 1.00 79.31 225 LYS A CA 1
ATOM 1806 C C . LYS A 1 225 ? 0.209 9.047 -26.354 1.00 79.31 225 LYS A C 1
ATOM 1808 O O . LYS A 1 225 ? -0.399 9.368 -25.338 1.00 79.31 225 LYS A O 1
ATOM 1813 N N . THR A 1 226 ? -0.187 9.394 -27.570 1.00 73.56 226 THR A N 1
ATOM 1814 C CA . THR A 1 226 ? -1.510 9.958 -27.840 1.00 73.56 226 THR A CA 1
ATOM 1815 C C . THR A 1 226 ? -2.101 9.249 -29.053 1.00 73.56 226 THR A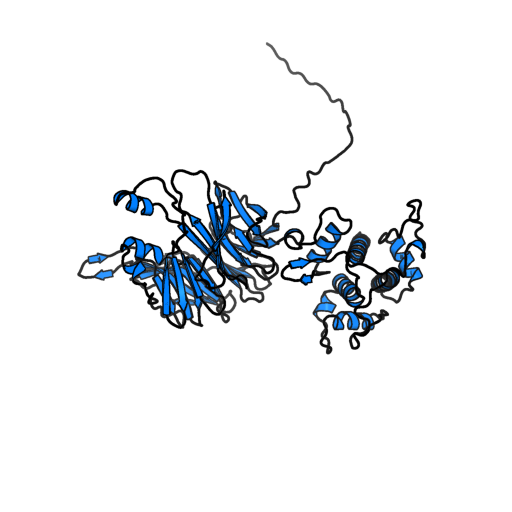 C 1
ATOM 1817 O O . THR A 1 226 ? -1.482 9.169 -30.117 1.00 73.56 226 THR A O 1
ATOM 1820 N N . GLY A 1 227 ? -3.270 8.630 -28.873 1.00 76.69 227 GLY A N 1
ATOM 1821 C CA . GLY A 1 227 ? -3.785 7.662 -29.840 1.00 76.69 227 GLY A CA 1
ATOM 1822 C C . GLY A 1 227 ? -2.817 6.485 -30.026 1.00 76.69 227 GLY A C 1
ATOM 1823 O O . GLY A 1 227 ? -2.395 5.866 -29.057 1.00 76.69 227 GLY A O 1
ATOM 1824 N N . ASN A 1 228 ? -2.442 6.187 -31.274 1.00 78.50 228 ASN A N 1
ATOM 1825 C CA . ASN A 1 228 ? -1.543 5.071 -31.611 1.00 78.50 228 ASN A CA 1
ATOM 1826 C C . ASN A 1 228 ? -0.077 5.488 -31.809 1.00 78.50 228 ASN A C 1
ATOM 1828 O O . ASN A 1 228 ? 0.742 4.659 -32.206 1.00 78.50 228 ASN A O 1
ATOM 1832 N N . GLU A 1 229 ? 0.256 6.757 -31.583 1.00 82.00 229 GLU A N 1
ATOM 1833 C CA . GLU A 1 229 ? 1.576 7.302 -31.887 1.00 82.00 229 GLU A CA 1
ATOM 1834 C C . GLU A 1 229 ? 2.349 7.649 -30.617 1.00 82.00 229 GLU A C 1
ATOM 1836 O O . GLU A 1 229 ? 1.804 8.206 -29.661 1.00 82.00 229 GLU A O 1
ATOM 1841 N N . TRP A 1 230 ? 3.643 7.328 -30.635 1.00 82.19 230 TRP A N 1
ATOM 1842 C CA . TRP A 1 230 ? 4.582 7.654 -29.570 1.00 82.19 230 TRP A CA 1
ATOM 1843 C C . TRP A 1 230 ? 5.379 8.898 -29.921 1.00 82.19 230 TRP A C 1
ATOM 1845 O O . TRP A 1 230 ? 5.973 8.984 -30.994 1.00 82.19 230 TRP A O 1
ATOM 1855 N N . TYR A 1 231 ? 5.457 9.822 -28.975 1.00 78.00 231 TYR A N 1
ATOM 1856 C CA . TYR A 1 231 ? 6.180 11.079 -29.097 1.00 78.00 231 TYR A CA 1
ATOM 1857 C C . TYR A 1 231 ? 7.268 11.158 -28.037 1.00 78.00 231 TYR A C 1
ATOM 1859 O O . TYR A 1 231 ? 7.114 10.610 -26.949 1.00 78.00 231 TYR A O 1
ATOM 1867 N N . VAL A 1 232 ? 8.352 11.880 -28.327 1.00 76.06 232 VAL A N 1
ATOM 1868 C CA . VAL A 1 232 ? 9.368 12.236 -27.327 1.00 76.06 232 VAL A CA 1
ATOM 1869 C C . VAL A 1 232 ? 9.382 13.738 -27.069 1.00 76.06 232 VAL A C 1
ATOM 1871 O O . VAL A 1 232 ? 9.367 14.550 -27.995 1.00 76.06 232 VAL A O 1
ATOM 1874 N N . LYS A 1 233 ? 9.461 14.116 -25.793 1.00 71.69 233 LYS A N 1
ATOM 1875 C CA . LYS A 1 233 ? 9.638 15.487 -25.322 1.00 71.69 233 LYS A CA 1
ATOM 1876 C C . LYS A 1 233 ? 10.866 15.560 -24.405 1.00 71.69 233 LYS A C 1
ATOM 1878 O O . LYS A 1 233 ? 10.948 14.805 -23.434 1.00 71.69 233 LYS A O 1
ATOM 1883 N N . PRO A 1 234 ? 11.824 16.468 -24.670 1.00 68.25 234 PRO A N 1
ATOM 1884 C CA . PRO A 1 234 ? 12.895 16.748 -23.723 1.00 68.25 234 PRO A CA 1
ATOM 1885 C C . PRO A 1 234 ? 12.293 17.269 -22.415 1.00 68.25 234 PRO A C 1
ATOM 1887 O O . PRO A 1 234 ? 11.438 18.156 -22.449 1.00 68.25 234 PRO A O 1
ATOM 1890 N N . PHE A 1 235 ? 12.743 16.747 -21.277 1.00 67.31 235 PHE A N 1
ATOM 1891 C CA . PHE A 1 235 ? 12.357 17.305 -19.986 1.00 67.31 235 PHE A CA 1
ATOM 1892 C C . PHE A 1 235 ? 13.288 18.478 -19.660 1.00 67.31 235 PHE A C 1
ATOM 1894 O O . PHE A 1 235 ? 14.459 18.275 -19.341 1.00 67.31 235 PHE A O 1
ATOM 1901 N N . ASP A 1 236 ? 12.788 19.703 -19.825 1.00 58.69 236 ASP A N 1
ATOM 1902 C CA . ASP A 1 236 ? 13.518 20.928 -19.498 1.00 58.69 236 ASP A CA 1
ATOM 1903 C C . ASP A 1 236 ? 13.229 21.319 -18.046 1.00 58.69 236 ASP A C 1
ATOM 1905 O O . ASP A 1 236 ? 12.084 21.566 -17.672 1.00 58.69 236 ASP A O 1
ATOM 1909 N N . VAL A 1 237 ? 14.273 21.364 -17.221 1.00 52.41 237 VAL A N 1
ATOM 1910 C CA . VAL A 1 237 ? 14.174 21.695 -15.793 1.00 52.41 237 VAL A CA 1
ATOM 1911 C C . VAL A 1 237 ? 14.083 23.196 -15.514 1.00 52.41 237 VAL A C 1
ATOM 1913 O O . VAL A 1 237 ? 14.121 23.585 -14.348 1.00 52.41 237 VAL A O 1
ATOM 1916 N N . GLY A 1 238 ? 13.953 24.048 -16.541 1.00 48.38 238 GLY A N 1
ATOM 1917 C CA . GLY A 1 238 ? 13.646 25.468 -16.359 1.00 48.38 238 GLY A CA 1
ATOM 1918 C C . GLY A 1 238 ? 14.603 26.135 -15.372 1.00 48.38 238 GLY A C 1
ATOM 1919 O O . GLY A 1 238 ? 14.178 26.784 -14.416 1.00 48.38 238 GLY A O 1
ATOM 1920 N N . LEU A 1 239 ? 15.909 25.921 -15.552 1.00 42.06 239 LEU A N 1
ATOM 1921 C CA . LEU A 1 239 ? 16.928 26.612 -14.769 1.00 42.06 239 LEU A CA 1
ATOM 1922 C C . LEU A 1 239 ? 16.888 28.083 -15.183 1.00 42.06 239 LEU A C 1
ATOM 1924 O O . LEU A 1 239 ? 17.507 28.449 -16.177 1.00 42.06 239 LEU A O 1
ATOM 1928 N N . GLY A 1 240 ? 16.132 28.912 -14.461 1.00 37.41 240 GLY A N 1
ATOM 1929 C CA . GLY A 1 240 ? 16.109 30.361 -14.641 1.00 37.41 240 GLY A CA 1
ATOM 1930 C C . GLY A 1 240 ? 17.519 30.946 -14.566 1.00 37.41 240 GLY A C 1
ATOM 1931 O O . GLY A 1 240 ? 17.984 31.329 -13.496 1.00 37.41 240 GLY A O 1
ATOM 1932 N N . MET A 1 241 ? 18.215 31.007 -15.700 1.00 38.12 241 MET A N 1
ATOM 1933 C CA . MET A 1 241 ? 19.478 31.717 -15.838 1.00 38.12 241 MET A CA 1
ATOM 1934 C C . MET A 1 241 ? 19.176 33.197 -16.053 1.00 38.12 241 MET A C 1
ATOM 1936 O O . MET A 1 241 ? 19.408 33.754 -17.126 1.00 38.12 241 MET A O 1
ATOM 1940 N N . ASP A 1 242 ? 18.668 33.840 -15.003 1.00 31.92 242 ASP A N 1
ATOM 1941 C CA . ASP A 1 242 ? 18.774 35.285 -14.894 1.00 31.92 242 ASP A CA 1
ATOM 1942 C C . ASP A 1 242 ? 20.250 35.638 -14.690 1.00 31.92 242 ASP A C 1
ATOM 1944 O O . ASP A 1 242 ? 20.849 35.406 -13.642 1.00 31.92 242 ASP A O 1
ATOM 1948 N N . SER A 1 243 ? 20.823 36.154 -15.781 1.00 37.19 243 SER A N 1
ATOM 1949 C CA . SER A 1 243 ? 21.966 37.060 -15.877 1.00 37.19 243 SER A CA 1
ATOM 1950 C C . SER A 1 243 ? 23.062 36.896 -14.824 1.00 37.19 243 SER A C 1
ATOM 1952 O O . SER A 1 243 ? 22.936 37.446 -13.746 1.00 37.19 243 SER A O 1
ATOM 1954 N N . TYR A 1 244 ? 24.193 36.293 -15.192 1.00 35.41 244 TYR A N 1
ATOM 1955 C CA . TYR A 1 244 ? 25.499 36.969 -15.224 1.00 35.41 244 TYR A CA 1
ATOM 1956 C C . TYR A 1 244 ? 26.459 36.118 -16.085 1.00 35.41 244 TYR A C 1
ATOM 1958 O O . TYR A 1 244 ? 26.653 34.937 -15.821 1.00 35.41 244 TYR A O 1
ATOM 1966 N N . TYR A 1 245 ? 27.062 36.765 -17.094 1.00 32.34 245 TYR A N 1
ATOM 1967 C CA . TYR A 1 245 ? 28.047 36.297 -18.096 1.00 32.34 245 TYR A CA 1
ATOM 1968 C C . TYR A 1 245 ? 27.530 35.775 -19.453 1.00 32.34 245 TYR A C 1
ATOM 1970 O O . TYR A 1 245 ? 26.664 34.915 -19.554 1.00 32.34 245 TYR A O 1
ATOM 1978 N N . LYS A 1 246 ? 28.128 36.318 -20.527 1.00 42.31 246 LYS A N 1
ATOM 1979 C CA . LYS A 1 246 ? 27.974 35.862 -21.917 1.00 42.31 246 LYS A CA 1
ATOM 1980 C C . LYS A 1 246 ? 28.793 34.587 -22.114 1.00 42.31 246 LYS A C 1
ATOM 1982 O O . LYS A 1 246 ? 30.005 34.616 -21.903 1.00 42.31 246 LYS A O 1
ATOM 1987 N N . LEU A 1 247 ? 28.122 33.516 -22.532 1.00 47.69 247 LEU A N 1
ATOM 1988 C CA . LEU A 1 247 ? 28.712 32.204 -22.777 1.00 47.69 247 LEU A CA 1
ATOM 1989 C C . LEU A 1 247 ? 29.044 32.004 -24.277 1.00 47.69 247 LEU A C 1
ATOM 1991 O O . LEU A 1 247 ? 28.298 32.459 -25.140 1.00 47.69 247 LEU A O 1
ATOM 1995 N N . THR A 1 248 ? 30.168 31.354 -24.584 1.00 51.00 248 THR A N 1
ATOM 1996 C CA . THR A 1 248 ? 30.663 30.966 -25.918 1.00 51.00 248 THR A CA 1
ATOM 1997 C C . THR A 1 248 ? 30.188 29.561 -26.322 1.00 51.00 248 THR A C 1
ATOM 1999 O O . THR A 1 248 ? 29.653 28.820 -25.499 1.00 51.00 248 THR A O 1
ATOM 2002 N N . ASP A 1 249 ? 30.439 29.134 -27.565 1.00 46.84 249 ASP A N 1
ATOM 2003 C CA . ASP A 1 249 ? 30.081 27.787 -28.060 1.00 46.84 249 ASP A CA 1
ATOM 2004 C C . ASP A 1 249 ? 30.724 26.639 -27.242 1.00 46.84 249 ASP A C 1
ATOM 2006 O O . ASP A 1 249 ? 30.170 25.547 -27.117 1.00 46.84 249 ASP A O 1
ATOM 2010 N N . GLU A 1 250 ? 31.861 26.895 -26.586 1.00 46.28 250 GLU A N 1
ATOM 2011 C CA . GLU A 1 250 ? 32.515 25.970 -25.648 1.00 46.28 250 GLU A CA 1
ATOM 2012 C C . GLU A 1 250 ? 31.843 25.954 -24.261 1.00 46.28 250 GLU A C 1
ATOM 2014 O O . GLU A 1 250 ? 31.895 24.951 -23.551 1.00 46.28 250 GLU A O 1
ATOM 2019 N N . GLN A 1 251 ? 31.117 27.016 -23.913 1.00 47.69 251 GLN A N 1
ATOM 2020 C CA . GLN A 1 251 ? 30.264 27.098 -22.727 1.00 47.69 251 GLN A CA 1
ATOM 2021 C C . GLN A 1 251 ? 28.864 26.493 -22.968 1.00 47.69 251 GLN A C 1
ATOM 2023 O O . GLN A 1 251 ? 28.267 25.947 -22.045 1.00 47.69 251 GLN A O 1
ATOM 2028 N N . MET A 1 252 ? 28.403 26.417 -24.221 1.00 43.72 252 MET A N 1
ATOM 2029 C CA . MET A 1 252 ? 27.280 25.552 -24.631 1.00 43.72 252 MET A CA 1
ATOM 2030 C C . MET A 1 252 ? 27.626 24.048 -24.551 1.00 43.72 252 MET A C 1
ATOM 2032 O O . MET A 1 252 ? 26.765 23.223 -24.253 1.00 43.72 252 MET A O 1
ATOM 2036 N N . ARG A 1 253 ? 28.902 23.662 -24.692 1.00 44.75 253 ARG A N 1
ATOM 2037 C CA . ARG A 1 253 ? 29.399 22.306 -24.359 1.00 44.75 253 ARG A CA 1
ATOM 2038 C C . ARG A 1 253 ? 29.540 22.068 -22.839 1.00 44.75 253 ARG A C 1
ATOM 2040 O O . ARG A 1 253 ? 29.633 20.926 -22.411 1.00 44.75 253 ARG A O 1
ATOM 2047 N N . ILE A 1 254 ? 29.519 23.117 -22.017 1.00 44.19 254 ILE A N 1
ATOM 2048 C CA . ILE A 1 254 ? 29.453 23.048 -20.541 1.00 44.19 254 ILE A CA 1
ATOM 2049 C C . ILE A 1 254 ? 27.986 22.873 -20.066 1.00 44.19 254 ILE A C 1
ATOM 2051 O O . ILE A 1 254 ? 27.726 22.283 -19.022 1.00 44.19 254 ILE A O 1
ATOM 2055 N N . ILE A 1 255 ? 26.989 23.236 -20.887 1.00 45.53 255 ILE A N 1
ATOM 2056 C CA . ILE A 1 255 ? 25.565 22.849 -20.716 1.00 45.53 255 ILE A CA 1
ATOM 2057 C C . ILE A 1 255 ? 25.354 21.336 -20.916 1.00 45.53 255 ILE A C 1
ATOM 2059 O O . ILE A 1 255 ? 24.506 20.712 -20.286 1.00 45.53 255 ILE A O 1
ATOM 2063 N N . TYR A 1 256 ? 26.241 20.699 -21.675 1.00 42.94 256 TYR A N 1
ATOM 2064 C CA . TYR A 1 256 ? 26.440 19.249 -21.697 1.00 42.94 256 TYR A CA 1
ATOM 2065 C C . TYR A 1 256 ? 26.943 18.669 -20.352 1.00 42.94 256 TYR A C 1
ATOM 2067 O O . TYR A 1 256 ? 27.221 17.484 -20.295 1.00 42.94 256 TYR A O 1
ATOM 2075 N N . GLU A 1 257 ? 27.071 19.448 -19.275 1.00 48.41 257 GLU A N 1
ATOM 2076 C CA . GLU A 1 257 ? 27.313 18.991 -17.893 1.00 48.41 257 GLU A CA 1
ATOM 2077 C C . GLU A 1 257 ? 26.079 19.211 -16.978 1.00 48.41 257 GLU A C 1
ATOM 2079 O O . GLU A 1 257 ? 26.158 18.963 -15.779 1.00 48.41 257 GLU A O 1
ATOM 2084 N N . HIS A 1 258 ? 24.928 19.632 -17.532 1.00 48.41 258 HIS A N 1
ATOM 2085 C CA . HIS A 1 258 ? 23.672 19.955 -16.818 1.00 48.41 258 HIS A CA 1
ATOM 2086 C C . HIS A 1 258 ? 22.598 18.834 -16.896 1.00 48.41 258 HIS A C 1
ATOM 2088 O O . HIS A 1 258 ? 21.402 19.102 -16.970 1.00 48.41 258 HIS A O 1
ATOM 2094 N N . TYR A 1 259 ? 23.014 17.563 -16.926 1.00 65.25 259 TYR A N 1
ATOM 2095 C CA . TYR A 1 259 ? 22.134 16.383 -17.026 1.00 65.25 259 TYR A CA 1
ATOM 2096 C C . TYR A 1 259 ? 21.336 16.117 -15.730 1.00 65.25 259 TYR A C 1
ATOM 2098 O O . TYR A 1 259 ? 21.813 16.468 -14.665 1.00 65.25 259 TYR A O 1
ATOM 2106 N N . GLY A 1 260 ? 20.209 15.391 -15.772 1.00 68.88 260 GLY A N 1
ATOM 2107 C CA . GLY A 1 260 ? 19.649 14.617 -14.641 1.00 68.88 260 GLY A CA 1
ATOM 2108 C C . GLY A 1 260 ? 19.038 13.272 -15.062 1.00 68.88 260 GLY A C 1
ATOM 2109 O O . GLY A 1 260 ? 19.093 12.902 -16.236 1.00 68.88 260 GLY A O 1
ATOM 2110 N N . ILE A 1 261 ? 18.500 12.511 -14.114 1.00 78.56 261 ILE A N 1
ATOM 2111 C CA . ILE A 1 261 ? 17.790 11.249 -14.354 1.00 78.56 261 ILE A CA 1
ATOM 2112 C C . ILE A 1 261 ? 16.371 11.413 -13.819 1.00 78.56 261 ILE A C 1
ATOM 2114 O O . ILE A 1 261 ? 16.179 11.884 -12.701 1.00 78.56 261 ILE A O 1
ATOM 2118 N N . ILE A 1 262 ? 15.383 11.059 -14.642 1.00 85.06 262 ILE A N 1
ATOM 2119 C CA . ILE A 1 262 ? 14.037 10.776 -14.147 1.00 85.06 262 ILE A CA 1
ATOM 2120 C C . ILE A 1 262 ? 14.104 9.340 -13.642 1.00 85.06 262 ILE A C 1
ATOM 2122 O O . ILE A 1 262 ? 14.197 8.416 -14.455 1.00 85.06 262 ILE A O 1
ATOM 2126 N N . ASP A 1 263 ? 14.191 9.175 -12.326 1.00 86.44 263 ASP A N 1
ATOM 2127 C CA . ASP A 1 263 ? 14.335 7.850 -11.721 1.00 86.44 263 ASP A CA 1
ATOM 2128 C C . ASP A 1 263 ? 12.980 7.146 -11.687 1.00 86.44 263 ASP A C 1
ATOM 2130 O O . ASP A 1 263 ? 12.906 5.972 -12.041 1.00 86.44 263 ASP A O 1
ATOM 2134 N N . ASP A 1 264 ? 11.905 7.878 -11.368 1.00 91.56 264 ASP A N 1
ATOM 2135 C CA . ASP A 1 264 ? 10.574 7.288 -11.303 1.00 91.56 264 ASP A CA 1
ATOM 2136 C C . ASP A 1 264 ? 9.430 8.299 -11.533 1.00 91.56 264 ASP A C 1
ATOM 2138 O O . ASP A 1 264 ? 9.573 9.507 -11.294 1.00 91.56 264 ASP A O 1
ATOM 2142 N N . ILE A 1 265 ? 8.294 7.795 -12.019 1.00 92.50 265 ILE A N 1
ATOM 2143 C CA . ILE A 1 265 ? 7.059 8.536 -12.294 1.00 92.50 265 ILE A CA 1
ATOM 2144 C C . ILE A 1 265 ? 5.855 7.676 -11.907 1.00 92.50 265 ILE A C 1
ATOM 2146 O O . ILE A 1 265 ? 5.786 6.497 -12.230 1.00 92.50 265 ILE A O 1
ATOM 2150 N N . ILE A 1 266 ? 4.868 8.285 -11.257 1.00 94.56 266 ILE A N 1
ATOM 2151 C CA . ILE A 1 266 ? 3.623 7.620 -10.862 1.00 94.56 266 ILE A CA 1
ATOM 2152 C C . ILE A 1 266 ? 2.414 8.460 -11.237 1.00 94.56 266 ILE A C 1
ATOM 2154 O O . ILE A 1 266 ? 2.493 9.685 -11.273 1.00 94.56 266 ILE A O 1
ATOM 2158 N N . TRP A 1 267 ? 1.272 7.806 -11.424 1.00 94.31 267 TRP A N 1
ATOM 2159 C CA . TRP A 1 267 ? -0.039 8.439 -11.322 1.00 94.31 267 TRP A CA 1
ATOM 2160 C C . TRP A 1 267 ? -0.606 8.182 -9.925 1.00 94.31 267 TRP A C 1
ATOM 2162 O O . TRP A 1 267 ? -0.687 7.035 -9.491 1.00 94.31 267 TRP A O 1
ATOM 2172 N N . ASN A 1 268 ? -1.000 9.233 -9.203 1.00 92.81 268 ASN A N 1
ATOM 2173 C CA . ASN A 1 268 ? -1.533 9.095 -7.840 1.00 92.81 268 ASN A CA 1
ATOM 2174 C C . ASN A 1 268 ? -3.075 9.080 -7.766 1.00 92.81 268 ASN A C 1
ATOM 2176 O O . ASN A 1 268 ? -3.640 9.208 -6.681 1.00 92.81 268 ASN A O 1
ATOM 2180 N N . GLY A 1 269 ? -3.762 8.977 -8.909 1.00 91.06 269 GLY A N 1
ATOM 2181 C CA . GLY A 1 269 ? -5.223 9.093 -9.005 1.00 91.06 269 GLY A CA 1
ATOM 2182 C C . GLY A 1 269 ? -5.733 10.512 -9.283 1.00 91.06 269 GLY A C 1
ATOM 2183 O O . GLY A 1 269 ? -6.916 10.686 -9.563 1.00 91.06 269 GLY A O 1
ATOM 2184 N N . LYS A 1 270 ? -4.867 11.528 -9.207 1.00 91.69 270 LYS A N 1
ATOM 2185 C CA . LYS A 1 270 ? -5.214 12.943 -9.423 1.00 91.69 270 LYS A CA 1
ATOM 2186 C C . LYS A 1 270 ? -4.239 13.652 -10.359 1.00 91.69 270 LYS A C 1
ATOM 2188 O O . LYS A 1 270 ? -4.655 14.492 -11.153 1.00 91.69 270 LYS A O 1
ATOM 2193 N N . GLU A 1 271 ? -2.952 13.382 -10.205 1.00 94.44 271 GLU A N 1
ATOM 2194 C CA . GLU A 1 271 ? -1.879 13.964 -10.999 1.00 94.44 271 GLU A CA 1
ATOM 2195 C C . GLU A 1 271 ? -0.689 13.004 -11.078 1.00 94.44 271 GLU A C 1
ATOM 2197 O O . GLU A 1 271 ? -0.503 12.122 -10.230 1.00 94.44 271 GLU A O 1
ATOM 2202 N N . PHE A 1 272 ? 0.118 13.171 -12.117 1.00 93.94 272 PHE A N 1
ATOM 2203 C CA . PHE A 1 272 ? 1.410 12.527 -12.222 1.00 93.94 272 PHE A CA 1
ATOM 2204 C C . PHE A 1 272 ? 2.386 13.180 -11.255 1.00 93.94 272 PHE A C 1
ATOM 2206 O O . PHE A 1 272 ? 2.441 14.407 -11.172 1.00 93.94 272 PHE A O 1
ATOM 2213 N N . ILE A 1 273 ? 3.184 12.366 -10.571 1.00 95.50 273 ILE A N 1
ATOM 2214 C CA . ILE A 1 273 ? 4.291 12.816 -9.729 1.00 95.50 273 ILE A CA 1
ATOM 2215 C C . ILE A 1 273 ? 5.573 12.181 -10.248 1.00 95.50 273 ILE A C 1
ATOM 2217 O O . ILE A 1 273 ? 5.609 10.985 -10.523 1.00 95.50 273 ILE A O 1
ATOM 2221 N N . MET A 1 274 ? 6.622 12.984 -10.370 1.00 93.06 274 MET A N 1
ATOM 2222 C CA . MET A 1 274 ? 7.923 12.565 -10.877 1.00 93.06 274 MET A CA 1
ATOM 2223 C C . MET A 1 274 ? 9.021 12.923 -9.883 1.00 93.06 274 MET A C 1
ATOM 2225 O O . MET A 1 274 ? 9.035 14.031 -9.340 1.00 93.06 274 MET A O 1
ATOM 2229 N N . VAL A 1 275 ? 9.978 12.011 -9.711 1.00 91.88 275 VAL A N 1
ATOM 2230 C CA . VAL A 1 275 ? 11.233 12.271 -8.999 1.00 91.88 275 VAL A CA 1
ATOM 2231 C C . VAL A 1 275 ? 12.388 12.378 -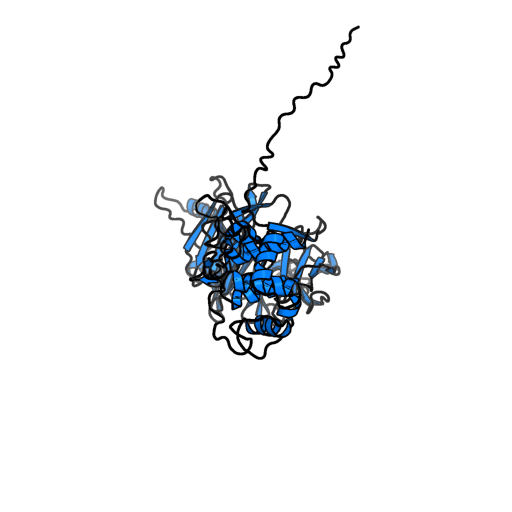9.993 1.00 91.88 275 VAL A C 1
ATOM 2233 O O . VAL A 1 275 ? 12.631 11.490 -10.809 1.00 91.88 275 VAL A O 1
ATOM 2236 N N . PHE A 1 276 ? 13.093 13.506 -9.937 1.00 87.75 276 PHE A N 1
ATOM 2237 C CA . PHE A 1 276 ? 14.181 13.842 -10.849 1.00 87.75 276 PHE A CA 1
ATOM 2238 C C . PHE A 1 276 ? 15.460 14.146 -10.070 1.00 87.75 276 PHE A C 1
ATOM 2240 O O . PHE A 1 276 ? 15.487 15.053 -9.236 1.00 87.75 276 PHE A O 1
ATOM 2247 N N . ASN A 1 277 ? 16.545 13.438 -10.372 1.00 84.81 277 ASN A N 1
ATOM 2248 C CA . ASN A 1 277 ? 17.848 13.649 -9.751 1.00 84.81 277 ASN A CA 1
ATOM 2249 C C . ASN A 1 277 ? 18.807 14.338 -10.734 1.00 84.81 277 ASN A C 1
ATOM 2251 O O . ASN A 1 277 ? 19.278 13.694 -11.676 1.00 84.81 277 ASN A O 1
ATOM 2255 N N . PRO A 1 278 ? 19.140 15.629 -10.553 1.00 78.19 278 PRO A N 1
ATOM 2256 C CA . PRO A 1 278 ? 20.162 16.282 -11.362 1.00 78.19 278 PRO A CA 1
ATOM 2257 C C . PRO A 1 278 ? 21.527 15.595 -11.183 1.00 78.19 278 PRO A C 1
ATOM 2259 O O . PRO A 1 278 ? 21.982 15.326 -10.072 1.00 78.19 278 PRO A O 1
ATOM 2262 N N . HIS A 1 279 ? 22.222 15.333 -12.288 1.00 68.88 279 HIS A N 1
ATOM 2263 C CA . HIS A 1 279 ? 23.637 14.993 -12.282 1.00 68.88 279 HIS A CA 1
ATOM 2264 C C . HIS A 1 279 ? 24.418 16.187 -11.731 1.00 68.88 279 HIS A C 1
ATOM 2266 O O . HIS A 1 279 ? 24.238 17.327 -12.153 1.00 68.88 279 HIS A O 1
ATOM 2272 N N . ARG A 1 280 ? 25.297 15.895 -10.770 1.00 60.50 280 ARG A N 1
ATOM 2273 C CA . ARG A 1 280 ? 26.110 16.871 -10.038 1.00 60.50 280 ARG A CA 1
ATOM 2274 C C . ARG A 1 280 ? 26.695 17.944 -10.962 1.00 60.50 280 ARG A C 1
ATOM 2276 O O . ARG A 1 280 ? 27.573 17.640 -11.770 1.00 60.50 280 ARG A O 1
ATOM 2283 N N . THR A 1 281 ? 26.342 19.211 -10.744 1.00 47.16 281 THR A N 1
ATOM 2284 C CA . THR A 1 281 ? 27.317 20.272 -11.003 1.00 47.16 281 THR A CA 1
ATOM 2285 C C . THR A 1 281 ? 28.423 20.068 -9.969 1.00 47.16 281 THR A C 1
ATOM 2287 O O . THR A 1 281 ? 28.160 19.797 -8.800 1.00 47.16 281 THR A O 1
ATOM 2290 N N . ARG A 1 282 ? 29.687 20.090 -10.385 1.00 42.06 282 ARG A N 1
ATOM 2291 C CA . ARG A 1 282 ? 30.850 19.701 -9.561 1.00 42.06 282 ARG A CA 1
ATOM 2292 C C . ARG A 1 282 ? 31.074 20.520 -8.267 1.00 42.06 282 ARG A C 1
ATOM 2294 O O . ARG A 1 282 ? 32.129 20.361 -7.664 1.00 42.06 282 ARG A O 1
ATOM 2301 N N . TYR A 1 283 ? 30.155 21.398 -7.856 1.00 43.09 283 TYR A N 1
ATOM 2302 C CA . TYR A 1 283 ? 30.452 22.506 -6.944 1.00 43.09 283 TYR A CA 1
ATOM 2303 C C . TYR A 1 283 ? 29.385 22.859 -5.890 1.00 43.09 283 TYR A C 1
ATOM 2305 O O . TYR A 1 283 ? 29.516 23.911 -5.271 1.00 43.09 283 TYR A O 1
ATOM 2313 N N . VAL A 1 284 ? 28.382 22.016 -5.612 1.00 45.94 284 VAL A N 1
ATOM 2314 C CA . VAL A 1 284 ? 27.497 22.227 -4.443 1.00 45.94 284 VAL A CA 1
ATOM 2315 C C . VAL A 1 284 ? 27.266 20.900 -3.714 1.00 45.94 284 VAL A C 1
ATOM 2317 O O . VAL A 1 284 ? 26.897 19.905 -4.332 1.00 45.94 284 VAL A O 1
ATOM 2320 N N . ASP A 1 285 ? 27.565 20.874 -2.416 1.00 48.59 285 ASP A N 1
ATOM 2321 C CA . ASP A 1 285 ? 27.605 19.677 -1.572 1.00 48.59 285 ASP A CA 1
ATOM 2322 C C . ASP A 1 285 ? 26.215 19.045 -1.360 1.00 48.59 285 ASP A C 1
ATOM 2324 O O . ASP A 1 285 ? 25.354 19.637 -0.713 1.00 48.59 285 ASP A O 1
ATOM 2328 N N . GLY A 1 286 ? 26.016 17.810 -1.840 1.00 62.22 286 GLY A N 1
ATOM 2329 C CA . GLY A 1 286 ? 24.892 16.945 -1.447 1.00 62.22 286 GLY A CA 1
ATOM 2330 C C . GLY A 1 286 ? 24.181 16.233 -2.603 1.00 62.22 286 GLY A C 1
ATOM 2331 O O . GLY A 1 286 ? 24.181 16.696 -3.738 1.00 62.22 286 GLY A O 1
ATOM 2332 N N . GLU A 1 287 ? 23.566 15.083 -2.311 1.00 75.75 287 GLU A N 1
ATOM 2333 C CA . GLU A 1 287 ? 22.567 14.467 -3.200 1.00 75.75 287 GLU A CA 1
ATOM 2334 C C . GLU A 1 287 ? 21.311 15.359 -3.246 1.00 75.75 287 GLU A C 1
ATOM 2336 O O . GLU A 1 287 ? 21.021 16.051 -2.271 1.00 75.75 287 GLU A O 1
ATOM 2341 N N . THR A 1 288 ? 20.573 15.413 -4.356 1.00 83.88 288 THR A N 1
ATOM 2342 C CA . THR A 1 288 ? 19.328 16.203 -4.437 1.00 83.88 288 THR A CA 1
ATOM 2343 C C . THR A 1 288 ? 18.305 15.522 -5.333 1.00 83.88 288 THR A C 1
ATOM 2345 O O . THR A 1 288 ? 18.636 15.137 -6.451 1.00 83.88 288 THR A O 1
ATOM 2348 N N . THR A 1 289 ? 17.053 15.468 -4.879 1.00 88.31 289 THR A N 1
ATOM 2349 C CA . THR A 1 289 ? 15.894 15.085 -5.694 1.00 88.31 289 THR A CA 1
ATOM 2350 C C . THR A 1 289 ? 14.959 16.277 -5.854 1.00 88.31 289 THR A C 1
ATOM 2352 O O . THR A 1 289 ? 14.567 16.920 -4.881 1.00 88.31 289 THR A O 1
ATOM 2355 N N . LEU A 1 290 ? 14.561 16.562 -7.087 1.00 89.31 290 LEU A N 1
ATOM 2356 C CA . LEU A 1 290 ? 13.479 17.482 -7.414 1.00 89.31 290 LEU A CA 1
ATOM 2357 C C . LEU A 1 290 ? 12.186 16.682 -7.588 1.00 89.31 290 LEU A C 1
ATOM 2359 O O . LEU A 1 290 ? 12.197 15.639 -8.241 1.00 89.31 290 LEU A O 1
ATOM 2363 N N . VAL A 1 291 ? 11.082 17.182 -7.035 1.00 92.44 291 VAL A N 1
ATOM 2364 C CA . VAL A 1 291 ? 9.757 16.566 -7.190 1.00 92.44 291 VAL A CA 1
ATOM 2365 C C . VAL A 1 291 ? 8.906 17.460 -8.080 1.00 92.44 291 VAL A C 1
ATOM 2367 O O . VAL A 1 291 ? 8.792 18.661 -7.816 1.00 92.44 291 VAL A O 1
ATOM 2370 N N . TYR A 1 292 ? 8.317 16.877 -9.122 1.00 91.62 292 TYR A N 1
ATOM 2371 C CA . TYR A 1 292 ? 7.446 17.569 -10.069 1.00 91.62 292 TYR A CA 1
ATOM 2372 C C . TYR A 1 292 ? 6.043 16.963 -10.085 1.00 91.62 292 TYR A C 1
ATOM 2374 O O . TYR A 1 292 ? 5.902 15.752 -9.920 1.00 91.62 292 TYR A O 1
ATOM 2382 N N . SER A 1 293 ? 5.028 17.789 -10.345 1.00 93.19 293 SER A N 1
ATOM 2383 C CA . SER A 1 293 ? 3.654 17.353 -10.609 1.00 93.19 293 SER A CA 1
ATOM 2384 C C . SER A 1 293 ? 3.179 17.750 -11.999 1.00 93.19 293 SER A C 1
ATOM 2386 O O . SER A 1 293 ? 3.586 18.782 -12.538 1.00 93.19 293 SER A O 1
ATOM 2388 N N . SER A 1 294 ? 2.256 16.967 -12.548 1.00 90.50 294 SER A N 1
ATOM 2389 C CA . SER A 1 294 ? 1.555 17.289 -13.787 1.00 90.50 294 SER A CA 1
ATOM 2390 C C . SER A 1 294 ? 0.162 16.671 -13.813 1.00 90.50 294 SER A C 1
ATOM 2392 O O . SER A 1 294 ? 0.006 15.481 -13.574 1.00 90.50 294 SER A O 1
ATOM 2394 N N . LYS A 1 295 ? -0.869 17.452 -14.145 1.00 91.06 295 LYS A N 1
ATOM 2395 C CA . LYS A 1 295 ? -2.235 16.917 -14.305 1.00 91.06 295 LYS A CA 1
ATOM 2396 C C . LYS A 1 295 ? -2.454 16.237 -15.654 1.00 91.06 295 LYS A C 1
ATOM 2398 O O . LYS A 1 295 ? -3.268 15.330 -15.742 1.00 91.06 295 LYS A O 1
ATOM 2403 N N . ASP A 1 296 ? -1.753 16.708 -16.682 1.00 83.81 296 ASP A N 1
ATOM 2404 C CA . ASP A 1 296 ? -1.924 16.311 -18.083 1.00 83.81 296 ASP A CA 1
ATOM 2405 C C . ASP A 1 296 ? -0.771 15.435 -18.602 1.00 83.81 296 ASP A C 1
ATOM 2407 O O . ASP A 1 296 ? -0.801 14.993 -19.745 1.00 83.81 296 ASP A O 1
ATOM 2411 N N . GLY A 1 297 ? 0.275 15.219 -17.799 1.00 84.19 297 GLY A N 1
ATOM 2412 C CA . GLY A 1 297 ? 1.477 14.486 -18.195 1.00 84.19 297 GLY A CA 1
ATOM 2413 C C . GLY A 1 297 ? 2.440 15.261 -19.100 1.00 84.19 297 GLY A C 1
ATOM 2414 O O . GLY A 1 297 ? 3.543 14.793 -19.392 1.00 84.19 297 GLY A O 1
ATOM 2415 N N . LEU A 1 298 ? 2.061 16.458 -19.547 1.00 78.12 298 LEU A N 1
ATOM 2416 C CA . LEU A 1 298 ? 2.775 17.232 -20.565 1.00 78.12 298 LEU A CA 1
ATOM 2417 C C . LEU A 1 298 ? 3.339 18.537 -20.005 1.00 78.12 298 LEU A C 1
ATOM 2419 O O . LEU A 1 298 ? 4.423 18.972 -20.416 1.00 78.12 298 LEU A O 1
ATOM 2423 N N . SER A 1 299 ? 2.614 19.146 -19.075 1.00 82.06 299 SER A N 1
ATOM 2424 C CA . SER A 1 299 ? 2.920 20.407 -18.415 1.00 82.06 299 SER A CA 1
ATOM 2425 C C . SER A 1 299 ? 3.321 20.115 -16.976 1.00 82.06 299 SER A C 1
ATOM 2427 O O . SER A 1 299 ? 2.511 19.624 -16.191 1.00 82.06 299 SER A O 1
ATOM 2429 N N . TRP A 1 300 ? 4.577 20.391 -16.636 1.00 84.38 300 TRP A N 1
ATOM 2430 C CA . TRP A 1 300 ? 5.176 19.977 -15.370 1.00 84.38 300 TRP A CA 1
ATOM 2431 C C . TRP A 1 300 ? 5.572 21.179 -14.523 1.00 84.38 300 TRP A C 1
ATOM 2433 O O . TRP A 1 300 ? 6.167 22.131 -15.026 1.00 84.38 300 TRP A O 1
ATOM 2443 N N . GLU A 1 301 ? 5.280 21.106 -13.229 1.00 85.62 301 GLU A N 1
ATOM 2444 C CA . GLU A 1 301 ? 5.642 22.118 -12.238 1.00 85.62 301 GLU A CA 1
ATOM 2445 C C . GLU A 1 301 ? 6.483 21.484 -11.132 1.00 85.62 301 GLU A C 1
ATOM 2447 O O . GLU A 1 301 ? 6.157 20.404 -10.642 1.00 85.62 301 GLU A O 1
ATOM 2452 N N . LYS A 1 302 ? 7.574 22.145 -10.727 1.00 89.12 302 LYS A N 1
ATOM 2453 C CA . LYS A 1 302 ? 8.368 21.702 -9.578 1.00 89.12 302 LYS A CA 1
ATOM 2454 C C . LYS A 1 302 ? 7.637 22.069 -8.292 1.00 89.12 302 LYS A C 1
ATOM 2456 O O . LYS A 1 302 ? 7.518 23.250 -7.979 1.00 89.12 302 LYS A O 1
ATOM 2461 N N . ILE A 1 303 ? 7.256 21.066 -7.512 1.00 91.81 303 ILE A N 1
ATOM 2462 C CA . ILE A 1 303 ? 6.522 21.253 -6.256 1.00 91.81 303 ILE A CA 1
ATOM 2463 C C . ILE A 1 303 ? 7.412 21.148 -5.015 1.00 91.81 303 ILE A C 1
ATOM 2465 O O . ILE A 1 303 ? 7.070 21.698 -3.971 1.00 91.81 303 ILE A O 1
ATOM 2469 N N . HIS A 1 304 ? 8.571 20.479 -5.105 1.00 92.38 304 HIS A N 1
ATOM 2470 C CA . HIS A 1 304 ? 9.464 20.324 -3.954 1.00 92.38 304 HIS A CA 1
ATOM 2471 C C . HIS A 1 304 ? 10.933 20.050 -4.326 1.00 92.38 304 HIS A C 1
ATOM 2473 O O . HIS A 1 304 ? 11.279 19.749 -5.473 1.00 92.38 304 HIS A O 1
ATOM 2479 N N . THR A 1 305 ? 11.832 20.176 -3.345 1.00 89.75 305 THR A N 1
ATOM 2480 C CA . THR A 1 305 ? 13.263 19.859 -3.458 1.00 89.75 305 THR A CA 1
ATOM 2481 C C . THR A 1 305 ? 13.746 19.180 -2.177 1.00 89.75 305 THR A C 1
ATOM 2483 O O . THR A 1 305 ? 13.760 19.792 -1.112 1.00 89.75 305 THR A O 1
ATOM 2486 N N . LEU A 1 306 ? 14.172 17.924 -2.300 1.00 88.69 306 LEU A N 1
ATOM 2487 C CA . LEU A 1 306 ? 14.747 17.103 -1.237 1.00 88.69 306 LEU A CA 1
ATOM 2488 C C . LEU A 1 306 ? 16.274 17.238 -1.258 1.00 88.69 306 LEU A C 1
ATOM 2490 O O . LEU A 1 306 ? 16.958 16.566 -2.031 1.00 88.69 306 LEU A O 1
ATOM 2494 N N . ASN A 1 307 ? 16.812 18.112 -0.410 1.00 86.25 307 ASN A N 1
ATOM 2495 C CA . ASN A 1 307 ? 18.258 18.311 -0.276 1.00 86.25 307 ASN A CA 1
ATOM 2496 C C . ASN A 1 307 ? 18.882 17.222 0.606 1.00 86.25 307 ASN A C 1
ATOM 2498 O O . ASN A 1 307 ? 18.385 16.956 1.696 1.00 86.25 307 ASN A O 1
ATOM 2502 N N . GLY A 1 308 ? 20.001 16.642 0.177 1.00 84.88 308 GLY A N 1
ATOM 2503 C CA . GLY A 1 308 ? 20.692 15.558 0.881 1.00 84.88 308 GLY A CA 1
ATOM 2504 C C . GLY A 1 308 ? 20.177 14.155 0.550 1.00 84.88 308 GLY A C 1
ATOM 2505 O O . GLY A 1 308 ? 20.613 13.195 1.180 1.00 84.88 308 GLY A O 1
ATOM 2506 N N . PHE A 1 309 ? 19.284 14.017 -0.432 1.00 87.25 309 PHE A N 1
ATOM 2507 C CA . PHE A 1 309 ? 18.647 12.751 -0.790 1.00 87.25 309 PHE A CA 1
ATOM 2508 C C . PHE A 1 309 ? 18.703 12.523 -2.296 1.00 87.25 309 PHE A C 1
ATOM 2510 O O . PHE A 1 309 ? 18.477 13.448 -3.072 1.00 87.25 309 PHE A O 1
ATOM 2517 N N . LYS A 1 310 ? 18.971 11.281 -2.697 1.00 89.06 310 LYS A N 1
ATOM 2518 C CA . LYS A 1 310 ? 18.790 10.786 -4.059 1.00 89.06 310 LYS A CA 1
ATOM 2519 C C . LYS A 1 310 ? 17.728 9.698 -4.034 1.00 89.06 310 LYS A C 1
ATOM 2521 O O . LYS A 1 310 ? 17.977 8.597 -3.551 1.00 89.06 310 LYS A O 1
ATOM 2526 N N . THR A 1 311 ? 16.554 10.013 -4.548 1.00 90.88 311 THR A N 1
ATOM 2527 C CA . THR A 1 311 ? 15.409 9.103 -4.604 1.00 90.88 311 THR A CA 1
ATOM 2528 C C . THR A 1 311 ? 15.535 8.178 -5.806 1.00 90.88 311 THR A C 1
ATOM 2530 O O . THR A 1 311 ? 15.826 8.653 -6.895 1.00 90.88 311 THR A O 1
ATOM 2533 N N . GLU A 1 312 ? 15.312 6.881 -5.621 1.00 89.88 312 GLU A N 1
ATOM 2534 C CA . GLU A 1 312 ? 15.320 5.886 -6.704 1.00 89.88 312 GLU A CA 1
ATOM 2535 C C . GLU A 1 312 ? 13.904 5.503 -7.144 1.00 89.88 312 GLU A C 1
ATOM 2537 O O . GLU A 1 312 ? 13.705 5.141 -8.293 1.00 89.88 312 GLU A O 1
ATOM 2542 N N . ASN A 1 313 ? 12.930 5.559 -6.233 1.00 93.31 313 ASN A N 1
ATOM 2543 C CA . ASN A 1 313 ? 11.548 5.161 -6.495 1.00 93.31 313 ASN A CA 1
ATOM 2544 C C . ASN A 1 313 ? 10.570 6.093 -5.777 1.00 93.31 313 ASN A C 1
ATOM 2546 O O . ASN A 1 313 ? 10.863 6.596 -4.684 1.00 93.31 313 ASN A O 1
ATOM 2550 N N . ILE A 1 314 ? 9.382 6.248 -6.357 1.00 95.69 314 ILE A N 1
ATOM 2551 C CA . ILE A 1 314 ? 8.226 6.892 -5.739 1.00 95.69 314 ILE A CA 1
ATOM 2552 C C . ILE A 1 314 ? 6.987 6.021 -5.931 1.00 95.69 314 ILE A C 1
ATOM 2554 O O . ILE A 1 314 ? 6.770 5.441 -6.982 1.00 95.69 314 ILE A O 1
ATOM 2558 N N . ILE A 1 315 ? 6.155 5.908 -4.900 1.00 96.25 315 ILE A N 1
ATOM 2559 C CA . ILE A 1 315 ? 5.005 5.002 -4.901 1.00 96.25 315 ILE A CA 1
ATOM 2560 C C . ILE A 1 315 ? 3.777 5.747 -4.403 1.00 96.25 315 ILE A C 1
ATOM 2562 O O . ILE A 1 315 ? 3.806 6.378 -3.344 1.00 96.25 315 ILE A O 1
ATOM 2566 N N . ALA A 1 316 ? 2.691 5.678 -5.174 1.00 95.31 316 ALA A N 1
ATOM 2567 C CA . ALA A 1 316 ? 1.392 6.199 -4.773 1.00 95.31 316 ALA A CA 1
ATOM 2568 C C . ALA A 1 316 ? 0.753 5.291 -3.717 1.00 95.31 316 ALA A C 1
ATOM 2570 O O . ALA A 1 316 ? 0.776 4.067 -3.826 1.00 95.31 316 ALA A O 1
ATOM 2571 N N . THR A 1 317 ? 0.128 5.908 -2.725 1.00 94.62 317 THR A N 1
ATOM 2572 C CA . THR A 1 317 ? -0.736 5.253 -1.740 1.00 94.62 317 THR A CA 1
ATOM 2573 C C . THR A 1 317 ? -2.033 6.046 -1.648 1.00 94.62 317 THR A C 1
ATOM 2575 O O . THR A 1 317 ? -2.090 7.205 -2.068 1.00 94.62 317 THR A O 1
ATOM 2578 N N . GLU A 1 318 ? -3.073 5.493 -1.035 1.00 91.19 318 GLU A N 1
ATOM 2579 C CA . GLU A 1 318 ? -4.290 6.262 -0.782 1.00 91.19 318 GLU A CA 1
ATOM 2580 C C . GLU A 1 318 ? -4.074 7.423 0.201 1.00 91.19 318 GLU A C 1
ATOM 2582 O O . GLU A 1 318 ? -4.918 8.319 0.247 1.00 91.19 318 GLU A O 1
ATOM 2587 N N . PHE A 1 319 ? -2.973 7.421 0.964 1.00 91.56 319 PHE A N 1
ATOM 2588 C CA . PHE A 1 319 ? -2.647 8.410 1.996 1.00 91.56 319 PHE A CA 1
ATOM 2589 C C . PHE A 1 319 ? -1.669 9.502 1.539 1.00 91.56 319 PHE A C 1
ATOM 2591 O O . PHE A 1 319 ? -1.460 10.466 2.273 1.00 91.56 319 PHE A O 1
ATOM 2598 N N . GLY A 1 320 ? -1.045 9.353 0.370 1.00 92.94 320 GLY A N 1
ATOM 2599 C CA . GLY A 1 320 ? 0.070 10.189 -0.077 1.00 92.94 320 GLY A CA 1
ATOM 2600 C C . GLY A 1 320 ? 1.068 9.394 -0.912 1.00 92.94 320 GLY A C 1
ATOM 2601 O O . GLY A 1 320 ? 0.690 8.455 -1.613 1.00 92.94 320 GLY A O 1
ATOM 2602 N N . SER A 1 321 ? 2.353 9.719 -0.807 1.00 95.69 321 SER A N 1
ATOM 2603 C CA . SER A 1 321 ? 3.422 9.015 -1.516 1.00 95.69 321 SER A CA 1
ATOM 2604 C C . SER A 1 321 ? 4.541 8.558 -0.595 1.00 95.69 321 SER A C 1
ATOM 2606 O O . SER A 1 321 ? 4.924 9.251 0.350 1.00 95.69 321 SER A O 1
ATOM 2608 N N . LEU A 1 322 ? 5.080 7.387 -0.918 1.00 96.81 322 LEU A N 1
ATOM 2609 C CA . LEU A 1 322 ? 6.306 6.850 -0.347 1.00 96.81 322 LEU A CA 1
ATOM 2610 C C . LEU A 1 322 ? 7.459 7.054 -1.331 1.00 96.81 322 LEU A C 1
ATOM 2612 O O . LEU A 1 322 ? 7.262 6.943 -2.536 1.00 96.81 322 LEU A O 1
ATOM 2616 N N . ILE A 1 323 ? 8.654 7.323 -0.820 1.00 95.75 323 ILE A N 1
ATOM 2617 C CA . ILE A 1 323 ? 9.898 7.390 -1.595 1.00 95.75 323 ILE A CA 1
ATOM 2618 C C . ILE A 1 323 ? 10.978 6.571 -0.910 1.00 95.75 323 ILE A C 1
ATOM 2620 O O . ILE A 1 323 ? 11.005 6.499 0.315 1.00 95.75 323 ILE A O 1
ATOM 2624 N N . PHE A 1 324 ? 11.909 6.009 -1.669 1.00 94.69 324 PHE A N 1
ATOM 2625 C CA . PHE A 1 324 ? 13.140 5.465 -1.098 1.00 94.69 324 PHE A CA 1
ATOM 2626 C C . PHE A 1 324 ? 14.326 5.663 -2.030 1.00 94.69 324 PHE A C 1
ATOM 2628 O O . PHE A 1 324 ? 14.174 5.857 -3.237 1.00 94.69 324 PHE A O 1
ATOM 2635 N N . GLY A 1 325 ? 15.520 5.631 -1.450 1.00 91.06 325 GLY A N 1
ATOM 2636 C CA . GLY A 1 325 ? 16.770 5.769 -2.183 1.00 91.06 325 GLY A CA 1
ATOM 2637 C C . GLY A 1 325 ? 17.968 5.912 -1.252 1.00 91.06 325 GLY A C 1
ATOM 2638 O O . GLY A 1 325 ? 18.043 5.262 -0.205 1.00 91.06 325 GLY A O 1
ATOM 2639 N N . PHE A 1 326 ? 18.906 6.778 -1.625 1.00 83.62 326 PHE A N 1
ATOM 2640 C CA . PHE A 1 326 ? 20.166 6.996 -0.921 1.00 83.62 326 PHE A CA 1
ATOM 2641 C C . PHE A 1 326 ? 20.255 8.372 -0.267 1.00 83.62 326 PHE A C 1
ATOM 2643 O O . PHE A 1 326 ? 19.815 9.381 -0.814 1.00 83.62 326 PHE A O 1
ATOM 2650 N N . GLN A 1 327 ? 20.927 8.414 0.873 1.00 76.19 327 GLN A N 1
ATOM 2651 C CA . GLN A 1 327 ? 21.574 9.609 1.403 1.00 76.19 327 GLN A CA 1
ATOM 2652 C C . GLN A 1 327 ? 23.083 9.520 1.087 1.00 76.19 327 GLN A C 1
ATOM 2654 O O . GLN A 1 327 ? 23.560 8.452 0.682 1.00 76.19 327 GLN A O 1
ATOM 2659 N N . PRO A 1 328 ? 23.874 10.600 1.245 1.00 69.12 328 PRO A N 1
ATOM 2660 C CA . PRO A 1 328 ? 25.329 10.509 1.198 1.00 69.12 328 PRO A CA 1
ATOM 2661 C C . PRO A 1 328 ? 25.837 9.304 2.006 1.00 69.12 328 PRO A C 1
ATOM 2663 O O . PRO A 1 328 ? 25.495 9.139 3.175 1.00 69.12 328 PRO A O 1
ATOM 2666 N N . SER A 1 329 ? 26.600 8.444 1.321 1.00 58.62 329 SER A N 1
ATOM 2667 C CA . SER A 1 329 ? 27.034 7.106 1.750 1.00 58.62 329 SER A CA 1
ATOM 2668 C C . SER A 1 329 ? 27.373 6.992 3.246 1.00 58.62 329 SER A C 1
ATOM 2670 O O . SER A 1 329 ? 28.111 7.843 3.749 1.00 58.62 329 SER A O 1
ATOM 2672 N N . PRO A 1 330 ? 26.983 5.895 3.935 1.00 59.84 330 PRO A N 1
ATOM 2673 C CA . PRO A 1 330 ? 26.405 4.649 3.401 1.00 59.84 330 PRO A CA 1
ATOM 2674 C C . PRO A 1 330 ? 24.878 4.520 3.555 1.00 59.84 330 PRO A C 1
ATOM 2676 O O . PRO A 1 330 ? 24.339 3.448 3.296 1.00 59.84 330 PRO A O 1
ATOM 2679 N N . LEU A 1 331 ? 24.186 5.567 4.007 1.00 78.88 331 LEU A N 1
ATOM 2680 C CA . LEU A 1 331 ? 22.807 5.438 4.480 1.00 78.88 331 LEU A CA 1
ATOM 2681 C C . LEU A 1 331 ? 21.791 5.395 3.335 1.00 78.88 331 LEU A C 1
ATOM 2683 O O . LEU A 1 331 ? 21.875 6.145 2.358 1.00 78.88 331 LEU A O 1
ATOM 2687 N N . ARG A 1 332 ? 20.791 4.530 3.488 1.00 88.94 332 ARG A N 1
ATOM 2688 C CA . ARG A 1 332 ? 19.579 4.517 2.664 1.00 88.94 332 ARG A CA 1
ATOM 2689 C C . ARG A 1 332 ? 18.445 5.178 3.427 1.00 88.94 332 ARG A C 1
ATOM 2691 O O . ARG A 1 332 ? 18.563 5.452 4.620 1.00 88.94 332 ARG A O 1
ATOM 2698 N N . PHE A 1 333 ? 17.348 5.472 2.746 1.00 91.31 333 PHE A N 1
ATOM 2699 C CA . PHE A 1 333 ? 16.195 6.062 3.407 1.00 91.31 333 PHE A CA 1
ATOM 2700 C C . PHE A 1 333 ? 14.882 5.610 2.796 1.00 91.31 333 PHE A C 1
ATOM 2702 O O . PHE A 1 333 ? 14.815 5.237 1.626 1.00 91.31 333 PHE A O 1
ATOM 2709 N N . LEU A 1 334 ? 13.846 5.725 3.614 1.00 93.94 334 LEU A N 1
ATOM 2710 C CA . LEU A 1 334 ? 12.453 5.677 3.226 1.00 93.94 334 LEU A CA 1
ATOM 2711 C C . LEU A 1 334 ? 11.795 6.985 3.674 1.00 93.94 334 LEU A C 1
ATOM 2713 O O . LEU A 1 334 ? 12.097 7.500 4.748 1.00 93.94 334 LEU A O 1
ATOM 2717 N N . GLY A 1 335 ? 10.914 7.542 2.857 1.00 94.00 335 GLY A N 1
ATOM 2718 C CA . GLY A 1 335 ? 10.206 8.781 3.135 1.00 94.00 335 GLY A CA 1
ATOM 2719 C C . GLY A 1 335 ? 8.719 8.647 2.861 1.00 94.00 335 GLY A C 1
ATOM 2720 O O . GLY A 1 335 ? 8.336 7.968 1.916 1.00 94.00 335 GLY A O 1
ATOM 2721 N N . PHE A 1 336 ? 7.887 9.317 3.653 1.00 95.88 336 PHE A N 1
ATOM 2722 C CA . PHE A 1 336 ? 6.450 9.442 3.411 1.00 95.88 336 PHE A CA 1
ATOM 2723 C C . PHE A 1 336 ? 6.030 10.908 3.409 1.00 95.88 336 PHE A C 1
ATOM 2725 O O . PHE A 1 336 ? 6.468 11.679 4.264 1.00 95.88 336 PHE A O 1
ATOM 2732 N N . SER A 1 337 ? 5.146 11.278 2.488 1.00 94.31 337 SER A N 1
ATOM 2733 C CA . SER A 1 337 ? 4.501 12.586 2.479 1.00 94.31 337 SER A CA 1
ATOM 2734 C C . SER A 1 337 ? 3.058 12.488 2.003 1.00 94.31 337 SER A C 1
ATOM 2736 O O . SER A 1 337 ? 2.766 11.806 1.024 1.00 94.31 337 SER A O 1
ATOM 2738 N N . LYS A 1 338 ? 2.159 13.218 2.669 1.00 92.06 338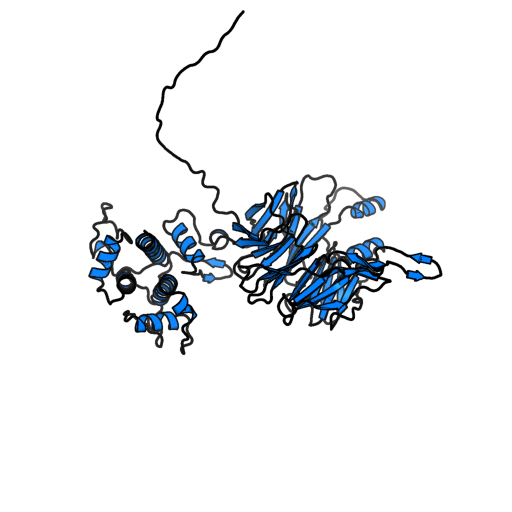 LYS A N 1
ATOM 2739 C CA . LYS A 1 338 ? 0.760 13.375 2.239 1.00 92.06 338 LYS A CA 1
ATOM 2740 C C . LYS A 1 338 ? 0.608 14.300 1.032 1.00 92.06 338 LYS A C 1
ATOM 2742 O O . LYS A 1 338 ? -0.324 14.138 0.253 1.00 92.06 338 LYS A O 1
ATOM 2747 N N . ASP A 1 339 ? 1.486 15.294 0.929 1.00 90.50 339 ASP A N 1
ATOM 2748 C CA . ASP A 1 339 ? 1.335 16.457 0.046 1.00 90.50 339 ASP A CA 1
ATOM 2749 C C . ASP A 1 339 ? 2.575 16.741 -0.812 1.00 90.50 339 ASP A C 1
ATOM 2751 O O . ASP A 1 339 ? 2.623 17.749 -1.511 1.00 90.50 339 ASP A O 1
ATOM 2755 N N . HIS A 1 340 ? 3.578 15.861 -0.745 1.00 92.38 340 HIS A N 1
ATOM 2756 C CA . HIS A 1 340 ? 4.868 15.953 -1.434 1.00 92.38 340 HIS A CA 1
ATOM 2757 C C . HIS A 1 340 ? 5.750 17.130 -1.007 1.00 92.38 340 HIS A C 1
ATOM 2759 O O . HIS A 1 340 ? 6.812 17.332 -1.600 1.00 92.38 340 HIS A O 1
ATOM 2765 N N . THR A 1 341 ? 5.364 17.868 0.036 1.00 88.38 341 THR A N 1
ATOM 2766 C CA . THR A 1 341 ? 6.094 19.036 0.544 1.00 88.38 341 THR A CA 1
ATOM 2767 C C . THR A 1 341 ? 6.630 18.851 1.964 1.00 88.38 341 THR A C 1
ATOM 2769 O O . THR A 1 341 ? 7.720 19.341 2.254 1.00 88.38 341 THR A O 1
ATOM 2772 N N . ASP A 1 342 ? 5.930 18.111 2.832 1.00 90.50 342 ASP A N 1
ATOM 2773 C CA . ASP A 1 342 ? 6.431 17.689 4.149 1.00 90.50 342 ASP A CA 1
ATOM 2774 C C . ASP A 1 342 ? 6.744 16.189 4.128 1.00 90.50 342 ASP A C 1
ATOM 2776 O O . ASP A 1 342 ? 5.838 15.351 4.100 1.00 90.50 342 ASP A O 1
ATOM 2780 N N . TRP A 1 343 ? 8.034 15.848 4.120 1.00 92.12 343 TRP A N 1
ATOM 2781 C CA . TRP A 1 343 ? 8.515 14.468 4.068 1.00 92.12 343 TRP A CA 1
ATOM 2782 C C . TRP A 1 343 ? 8.988 13.994 5.441 1.00 92.12 343 TRP A C 1
ATOM 2784 O O . TRP A 1 343 ? 9.908 14.558 6.036 1.00 92.12 343 TRP A O 1
ATOM 2794 N N . LYS A 1 344 ? 8.395 12.903 5.930 1.00 92.69 344 LYS A N 1
ATOM 2795 C CA . LYS A 1 344 ? 8.869 12.168 7.108 1.00 92.69 344 LYS A CA 1
ATOM 2796 C C . LYS A 1 344 ? 9.838 11.094 6.657 1.00 92.69 344 LYS A C 1
ATOM 2798 O O . LYS A 1 344 ? 9.432 10.147 5.990 1.00 92.69 344 LYS A O 1
ATOM 2803 N N . ILE A 1 345 ? 11.112 11.279 6.992 1.00 90.62 345 ILE A N 1
ATOM 2804 C CA . ILE A 1 345 ? 12.206 10.414 6.559 1.00 90.62 345 ILE A CA 1
ATOM 2805 C C . ILE A 1 345 ? 12.622 9.473 7.687 1.00 90.62 345 ILE A C 1
ATOM 2807 O O . ILE A 1 345 ? 12.857 9.899 8.814 1.00 90.62 345 ILE A O 1
ATOM 2811 N N . THR A 1 346 ? 12.779 8.201 7.348 1.00 90.38 346 THR A N 1
ATOM 2812 C CA . THR A 1 346 ? 13.352 7.153 8.185 1.00 90.38 346 THR A CA 1
ATOM 2813 C C . THR A 1 346 ? 14.626 6.652 7.514 1.00 90.38 346 THR A C 1
ATOM 2815 O O . THR A 1 346 ? 14.598 6.204 6.366 1.00 90.38 346 THR A O 1
ATOM 2818 N N . SER A 1 347 ? 15.759 6.761 8.209 1.00 88.44 347 SER A N 1
ATOM 2819 C CA . SER A 1 347 ? 17.024 6.203 7.727 1.00 88.44 347 SER A CA 1
ATOM 2820 C C . SER A 1 347 ? 17.000 4.681 7.827 1.00 88.44 347 SER A C 1
ATOM 2822 O O . SER A 1 347 ? 16.529 4.123 8.815 1.00 88.44 347 SER A O 1
ATOM 2824 N N . LEU A 1 348 ? 17.521 4.031 6.795 1.00 87.69 348 LEU A N 1
ATOM 2825 C CA . LEU A 1 348 ? 17.708 2.591 6.704 1.00 87.69 348 LEU A CA 1
ATOM 2826 C C . LEU A 1 348 ? 19.193 2.295 6.920 1.00 87.69 348 LEU A C 1
ATOM 2828 O O . LEU A 1 348 ? 20.051 3.001 6.375 1.00 87.69 348 LEU A O 1
ATOM 2832 N N . ASN A 1 349 ? 19.485 1.280 7.730 1.00 79.06 349 ASN A N 1
ATOM 2833 C CA . ASN A 1 349 ? 20.857 0.952 8.110 1.00 79.06 349 ASN A CA 1
ATOM 2834 C C . ASN A 1 349 ? 21.443 -0.051 7.116 1.00 79.06 349 ASN A C 1
ATOM 2836 O O . ASN A 1 349 ? 22.337 0.294 6.346 1.00 79.06 349 ASN A O 1
ATOM 2840 N N . ASP A 1 350 ? 20.883 -1.261 7.106 1.00 83.19 350 ASP A N 1
ATOM 2841 C CA . ASP A 1 350 ? 21.327 -2.378 6.267 1.00 83.19 350 ASP A CA 1
ATOM 2842 C C . ASP A 1 350 ? 20.286 -2.733 5.194 1.00 83.19 350 ASP A C 1
ATOM 2844 O O . ASP A 1 350 ? 20.582 -3.457 4.241 1.00 83.19 350 ASP A O 1
ATOM 2848 N N . GLU A 1 351 ? 19.058 -2.226 5.315 1.00 89.56 351 GLU A N 1
ATOM 2849 C CA . GLU A 1 351 ? 17.969 -2.519 4.395 1.00 89.56 351 GLU A CA 1
ATOM 2850 C C . GLU A 1 351 ? 18.209 -1.842 3.044 1.00 89.56 351 GLU A C 1
ATOM 2852 O O . GLU A 1 351 ? 18.215 -0.615 2.902 1.00 89.56 351 GLU A O 1
ATOM 2857 N N . LYS A 1 352 ? 18.374 -2.668 2.012 1.00 90.31 352 LYS A N 1
ATOM 2858 C CA . LYS A 1 352 ? 18.429 -2.241 0.621 1.00 90.31 352 LYS A CA 1
ATOM 2859 C C . LYS A 1 352 ? 17.079 -2.517 -0.015 1.00 90.31 352 LYS A C 1
ATOM 2861 O O . LYS A 1 352 ? 16.677 -3.672 -0.113 1.00 90.31 352 LYS A O 1
ATOM 2866 N N . LEU A 1 353 ? 16.424 -1.455 -0.472 1.00 93.19 353 LEU A N 1
ATOM 2867 C CA . LEU A 1 353 ? 15.180 -1.509 -1.233 1.00 93.19 353 LEU A CA 1
ATOM 2868 C C . LEU A 1 353 ? 15.483 -1.141 -2.690 1.00 93.19 353 LEU A C 1
ATOM 2870 O O . LEU A 1 353 ? 16.146 -0.137 -2.936 1.00 93.19 353 LEU A O 1
ATOM 2874 N N . ASN A 1 354 ? 15.016 -1.961 -3.627 1.00 92.44 354 ASN A N 1
ATOM 2875 C CA . ASN A 1 354 ? 15.190 -1.792 -5.073 1.00 92.44 354 ASN A CA 1
ATOM 2876 C C . ASN A 1 354 ? 13.852 -1.567 -5.787 1.00 92.44 354 ASN A C 1
ATOM 2878 O O . ASN A 1 354 ? 13.792 -0.800 -6.740 1.00 92.44 354 ASN A O 1
ATOM 2882 N N . ALA A 1 355 ? 12.795 -2.240 -5.330 1.00 93.75 355 ALA A N 1
ATOM 2883 C CA . ALA A 1 355 ? 11.445 -2.113 -5.862 1.00 93.75 355 ALA A CA 1
ATOM 2884 C C . ALA A 1 355 ? 10.433 -2.343 -4.745 1.00 93.75 355 ALA A C 1
ATOM 2886 O O . ALA A 1 355 ? 10.731 -3.015 -3.752 1.00 93.75 355 ALA A O 1
ATOM 2887 N N . ALA A 1 356 ? 9.230 -1.809 -4.904 1.00 95.19 356 ALA A N 1
ATOM 2888 C CA . ALA A 1 356 ? 8.153 -2.072 -3.974 1.00 95.19 356 ALA A CA 1
ATOM 2889 C C . ALA A 1 356 ? 6.785 -1.869 -4.627 1.00 95.19 356 ALA A C 1
ATOM 2891 O O . ALA A 1 356 ? 6.666 -1.192 -5.643 1.00 95.19 356 ALA A O 1
ATOM 2892 N N . ILE A 1 357 ? 5.756 -2.449 -4.019 1.00 94.25 357 ILE A N 1
ATOM 2893 C CA . ILE A 1 357 ? 4.360 -2.231 -4.397 1.00 94.25 357 ILE A CA 1
ATOM 2894 C C . ILE A 1 357 ? 3.531 -1.890 -3.171 1.00 94.25 357 ILE A C 1
ATOM 2896 O O . ILE A 1 357 ? 3.767 -2.404 -2.076 1.00 94.25 357 ILE A O 1
ATOM 2900 N N . TRP A 1 358 ? 2.541 -1.030 -3.368 1.00 93.94 358 TRP A N 1
ATOM 2901 C CA . TRP A 1 358 ? 1.534 -0.728 -2.366 1.00 93.94 358 TRP A CA 1
ATOM 2902 C C . TRP A 1 358 ? 0.309 -1.621 -2.573 1.00 93.94 358 TRP A C 1
ATOM 2904 O O . TRP A 1 358 ? -0.253 -1.652 -3.667 1.00 93.94 358 TRP A O 1
ATOM 2914 N N . ASN A 1 359 ? -0.111 -2.344 -1.532 1.00 90.44 359 ASN A N 1
ATOM 2915 C CA . ASN A 1 359 ? -1.236 -3.282 -1.618 1.00 90.44 359 ASN A CA 1
ATOM 2916 C C . ASN A 1 359 ? -2.576 -2.722 -1.098 1.00 90.44 359 ASN A C 1
ATOM 2918 O O . ASN A 1 359 ? -3.517 -3.484 -0.896 1.00 90.44 359 ASN A O 1
ATOM 2922 N N . GLY A 1 360 ? -2.663 -1.412 -0.837 1.00 88.62 360 GLY A N 1
ATOM 2923 C CA . GLY A 1 360 ? -3.834 -0.781 -0.208 1.00 88.62 360 GLY A CA 1
ATOM 2924 C C . GLY A 1 360 ? -3.814 -0.784 1.324 1.00 88.62 360 GLY A C 1
ATOM 2925 O O . GLY A 1 360 ? -4.779 -0.361 1.950 1.00 88.62 360 GLY A O 1
ATOM 2926 N N . LYS A 1 361 ? -2.756 -1.308 1.950 1.00 86.75 361 LYS A N 1
ATOM 2927 C CA . LYS A 1 361 ? -2.608 -1.349 3.413 1.00 86.75 361 LYS A CA 1
ATOM 2928 C C . LYS A 1 361 ? -1.172 -1.121 3.861 1.00 86.75 361 LYS A C 1
ATOM 2930 O O . LYS A 1 361 ? -0.923 -0.446 4.859 1.00 86.75 361 LYS A O 1
ATOM 2935 N N . GLU A 1 362 ? -0.234 -1.744 3.168 1.00 91.81 362 GLU A N 1
ATOM 2936 C CA . GLU A 1 362 ? 1.187 -1.672 3.449 1.00 91.81 362 GLU A CA 1
ATOM 2937 C C . GLU A 1 362 ? 1.999 -1.782 2.158 1.00 91.81 362 GLU A C 1
ATOM 2939 O O . GLU A 1 362 ? 1.523 -2.230 1.110 1.00 91.81 362 GLU A O 1
ATOM 2944 N N . LEU A 1 363 ? 3.248 -1.346 2.243 1.00 93.88 363 LEU A N 1
ATOM 2945 C CA . LEU A 1 363 ? 4.214 -1.512 1.179 1.00 93.88 363 LEU A CA 1
ATOM 2946 C C . LEU A 1 363 ? 4.867 -2.888 1.319 1.00 93.88 363 LEU A C 1
ATOM 2948 O O . LEU A 1 363 ? 5.382 -3.215 2.390 1.00 93.88 363 LEU A O 1
ATOM 2952 N N . ILE A 1 364 ? 4.911 -3.657 0.236 1.00 95.44 364 ILE A N 1
ATOM 2953 C CA . ILE A 1 364 ? 5.793 -4.819 0.127 1.00 95.44 364 ILE A CA 1
ATOM 2954 C C . ILE A 1 364 ? 6.998 -4.393 -0.703 1.00 95.44 364 ILE A C 1
ATOM 2956 O O . ILE A 1 364 ? 6.863 -4.109 -1.892 1.00 95.44 364 ILE A O 1
ATOM 2960 N N . ALA A 1 365 ? 8.164 -4.317 -0.067 1.00 95.50 365 ALA A N 1
ATOM 2961 C CA . ALA A 1 365 ? 9.409 -3.877 -0.683 1.00 95.50 365 ALA A CA 1
ATOM 2962 C C . ALA A 1 365 ? 10.421 -5.020 -0.780 1.00 95.50 365 ALA A C 1
ATOM 2964 O O . ALA A 1 365 ? 10.438 -5.930 0.050 1.00 95.50 365 ALA A O 1
ATOM 2965 N N . VAL A 1 366 ? 11.275 -4.970 -1.799 1.00 95.81 366 VAL A N 1
ATOM 2966 C CA . VAL A 1 366 ? 12.276 -6.001 -2.081 1.00 95.81 366 VAL A CA 1
ATOM 2967 C C . VAL A 1 366 ? 13.647 -5.398 -2.339 1.00 95.81 366 VAL A C 1
ATOM 2969 O O . VAL A 1 366 ? 13.759 -4.303 -2.884 1.00 95.81 366 VAL A O 1
ATOM 2972 N N . GLY A 1 367 ? 14.688 -6.143 -1.984 1.00 94.31 367 GLY A N 1
ATOM 2973 C CA . GLY A 1 367 ? 16.079 -5.845 -2.321 1.00 94.31 367 GLY A CA 1
ATOM 2974 C C . GLY A 1 367 ? 17.015 -6.903 -1.754 1.00 94.31 367 GLY A C 1
ATOM 2975 O O . GLY A 1 367 ? 17.021 -8.029 -2.250 1.00 94.31 367 GLY A O 1
ATOM 2976 N N . ASN A 1 368 ? 17.754 -6.600 -0.686 1.00 93.31 368 ASN A N 1
ATOM 2977 C CA . ASN A 1 368 ? 18.514 -7.632 0.048 1.00 93.31 368 ASN A CA 1
ATOM 2978 C C . ASN A 1 368 ? 17.639 -8.505 0.973 1.00 93.31 368 ASN A C 1
ATOM 2980 O O . ASN A 1 368 ? 18.127 -9.411 1.642 1.00 93.31 368 ASN A O 1
ATOM 2984 N N . GLY A 1 369 ? 16.335 -8.251 1.000 1.00 94.62 369 GLY A N 1
ATOM 2985 C CA . GLY A 1 369 ? 15.326 -9.008 1.724 1.00 94.62 369 GLY A CA 1
ATOM 2986 C C . GLY A 1 369 ? 13.947 -8.763 1.120 1.00 94.62 369 GLY A C 1
ATOM 2987 O O . GLY A 1 369 ? 13.821 -8.050 0.120 1.00 94.62 369 GLY A O 1
ATOM 2988 N N . ILE A 1 370 ? 12.917 -9.335 1.739 1.00 95.88 370 ILE A N 1
ATOM 2989 C CA . ILE A 1 370 ? 11.529 -8.903 1.535 1.00 95.88 370 ILE A CA 1
ATOM 2990 C C . ILE A 1 370 ? 11.080 -8.200 2.810 1.00 95.88 370 ILE A C 1
ATOM 2992 O O . ILE A 1 370 ? 11.229 -8.744 3.909 1.00 95.88 370 ILE A O 1
ATOM 2996 N N . PHE A 1 371 ? 10.536 -7.000 2.655 1.00 94.81 371 PHE A N 1
ATOM 2997 C CA . PHE A 1 371 ? 10.189 -6.095 3.739 1.00 94.81 371 PHE A CA 1
ATOM 2998 C C . PHE A 1 371 ? 8.718 -5.697 3.655 1.00 94.81 371 PHE A C 1
ATOM 3000 O O . PHE A 1 371 ? 8.191 -5.450 2.572 1.00 94.81 371 PHE A O 1
ATOM 3007 N N . GLN A 1 372 ? 8.079 -5.590 4.813 1.00 93.69 372 GLN A N 1
ATOM 3008 C CA . GLN A 1 372 ? 6.815 -4.883 4.976 1.00 93.69 372 GLN A CA 1
ATOM 3009 C C . GLN A 1 372 ? 7.098 -3.491 5.519 1.00 93.69 372 GLN A C 1
ATOM 3011 O O . GLN A 1 372 ? 7.839 -3.357 6.495 1.00 93.69 372 GLN A O 1
ATOM 3016 N N . VAL A 1 373 ? 6.489 -2.470 4.917 1.00 92.38 373 VAL A N 1
ATOM 3017 C CA . VAL A 1 373 ? 6.483 -1.118 5.474 1.00 92.38 373 VAL A CA 1
ATOM 3018 C C . VAL A 1 373 ? 5.059 -0.648 5.712 1.00 92.38 373 VAL A C 1
ATOM 3020 O O . VAL A 1 373 ? 4.256 -0.550 4.785 1.00 92.38 373 VAL A O 1
ATOM 3023 N N . LYS A 1 374 ? 4.764 -0.294 6.961 1.00 92.00 374 LYS A N 1
ATOM 3024 C CA . LYS A 1 374 ? 3.497 0.322 7.351 1.00 92.00 374 LYS A CA 1
ATOM 3025 C C . LYS A 1 374 ? 3.682 1.810 7.571 1.00 92.00 374 LYS A C 1
ATOM 3027 O O . LYS A 1 374 ? 4.636 2.237 8.225 1.00 92.00 374 LYS A O 1
ATOM 3032 N N . ILE A 1 375 ? 2.727 2.579 7.060 1.00 92.88 375 ILE A N 1
ATOM 3033 C CA . ILE A 1 375 ? 2.596 3.997 7.376 1.00 92.88 375 ILE A CA 1
ATOM 3034 C C . ILE A 1 375 ? 1.815 4.078 8.693 1.00 92.88 375 ILE A C 1
ATOM 3036 O O . ILE A 1 375 ? 0.679 3.602 8.740 1.00 92.88 375 ILE A O 1
ATOM 3040 N N . PRO A 1 376 ? 2.392 4.628 9.772 1.00 91.88 376 PRO A N 1
ATOM 3041 C CA . PRO A 1 376 ? 1.665 4.792 11.021 1.00 91.88 376 PRO A CA 1
ATOM 3042 C C . PRO A 1 376 ? 0.447 5.721 10.849 1.00 91.88 376 PRO A C 1
ATOM 3044 O O . PRO A 1 376 ? 0.577 6.755 10.180 1.00 91.88 376 PRO A O 1
ATOM 3047 N N . PRO A 1 377 ? -0.723 5.404 11.440 1.00 92.12 377 PRO A N 1
ATOM 3048 C CA . PRO A 1 377 ? -1.927 6.227 11.308 1.00 92.12 377 PRO A CA 1
ATOM 3049 C C . PRO A 1 377 ? -1.748 7.695 11.707 1.00 92.12 377 PRO A C 1
ATOM 3051 O O . PRO A 1 377 ? -2.323 8.587 11.083 1.00 92.12 377 PRO A O 1
ATOM 3054 N N . GLU A 1 378 ? -0.897 7.962 12.691 1.00 91.38 378 GLU A N 1
ATOM 3055 C CA . GLU A 1 378 ? -0.513 9.297 13.143 1.00 91.38 378 GLU A CA 1
ATOM 3056 C C . GLU A 1 378 ? 0.116 10.173 12.046 1.00 91.38 378 GLU A C 1
ATOM 3058 O O . GLU A 1 378 ? 0.059 11.398 12.145 1.00 91.38 378 GLU A O 1
ATOM 3063 N N . LEU A 1 379 ? 0.682 9.583 10.983 1.00 91.00 379 LEU A N 1
ATOM 3064 C CA . LEU A 1 379 ? 1.262 10.346 9.876 1.00 91.00 379 LEU A CA 1
ATOM 3065 C C . LEU A 1 379 ? 0.206 10.833 8.880 1.00 91.00 379 LEU A C 1
ATOM 3067 O O . LEU A 1 379 ? 0.367 11.907 8.288 1.00 91.00 379 LEU A O 1
ATOM 3071 N N . TYR A 1 380 ? -0.878 10.074 8.688 1.00 91.25 380 TYR A N 1
ATOM 3072 C CA . TYR A 1 380 ? -1.860 10.373 7.646 1.00 91.25 380 TYR A CA 1
ATOM 3073 C C . TYR A 1 380 ? -3.209 10.897 8.147 1.00 91.25 380 TYR A C 1
ATOM 3075 O O . TYR A 1 380 ? -3.891 11.592 7.393 1.00 91.25 380 TYR A O 1
ATOM 3083 N N . TYR A 1 381 ? -3.574 10.674 9.411 1.00 93.69 381 TYR A N 1
ATOM 3084 C CA . TYR A 1 381 ? -4.771 11.284 9.990 1.00 93.69 381 TYR A CA 1
ATOM 3085 C C . TYR A 1 381 ? -4.535 12.751 10.366 1.00 93.69 381 TYR A C 1
ATOM 3087 O O . TYR A 1 381 ? -3.753 13.070 11.258 1.00 93.69 381 TYR A O 1
ATOM 3095 N N . GLY A 1 382 ? -5.221 13.665 9.676 1.00 91.94 382 GLY A N 1
ATOM 3096 C CA . GLY A 1 382 ? -5.006 15.111 9.799 1.00 91.94 382 GLY A CA 1
ATOM 3097 C C . GLY A 1 382 ? -5.469 15.727 11.123 1.00 91.94 382 GLY A C 1
ATOM 3098 O O . GLY A 1 382 ? -4.996 16.797 11.493 1.00 91.94 382 GLY A O 1
ATOM 3099 N N . ASP A 1 383 ? -6.374 15.064 11.842 1.00 94.44 383 ASP A N 1
ATOM 3100 C CA . ASP A 1 383 ? -6.889 15.478 13.152 1.00 94.44 383 ASP A CA 1
ATOM 3101 C C . ASP A 1 383 ? -6.290 14.684 14.324 1.00 94.44 383 ASP A C 1
ATOM 3103 O O . ASP A 1 383 ? -6.694 14.886 15.475 1.00 94.44 383 ASP A O 1
ATOM 3107 N N . TYR A 1 384 ? -5.309 13.812 14.058 1.00 93.69 384 TYR A N 1
ATOM 3108 C CA . TYR A 1 384 ? -4.560 13.147 15.114 1.00 93.69 384 TYR A CA 1
ATOM 3109 C C . TYR A 1 384 ? -3.728 14.166 15.901 1.00 93.69 384 TYR A C 1
ATOM 3111 O O . TYR A 1 384 ? -3.046 15.025 15.341 1.00 93.69 384 TYR A O 1
ATOM 3119 N N . LYS A 1 385 ? -3.781 14.062 17.228 1.00 92.94 385 LYS A N 1
ATOM 3120 C CA . LYS A 1 385 ? -3.006 14.888 18.156 1.00 92.94 385 LYS A CA 1
ATOM 3121 C C . LYS A 1 385 ? -2.354 13.968 19.165 1.00 92.94 385 LYS A C 1
ATOM 3123 O O . LYS A 1 385 ? -3.052 13.170 19.780 1.00 92.94 385 LYS A O 1
ATOM 3128 N N . GLU A 1 386 ? -1.045 14.077 19.345 1.00 91.50 386 GLU A N 1
ATOM 3129 C CA . GLU A 1 386 ? -0.326 13.311 20.364 1.00 91.50 386 GLU A CA 1
ATOM 3130 C C . GLU A 1 386 ? -0.700 13.786 21.783 1.00 91.50 386 GLU A C 1
ATOM 3132 O O . GLU A 1 386 ? -1.098 14.937 21.992 1.00 91.50 386 GLU A O 1
ATOM 3137 N N . GLY A 1 387 ? -0.606 12.884 22.765 1.00 93.31 387 GLY A N 1
ATOM 3138 C CA . GLY A 1 387 ? -0.794 13.197 24.185 1.00 93.31 387 GLY A CA 1
ATOM 3139 C C . GLY A 1 387 ? -2.239 13.449 24.630 1.00 93.31 387 GLY A C 1
ATOM 3140 O O . GLY A 1 387 ? -2.458 13.845 25.773 1.00 93.31 387 GLY A O 1
ATOM 3141 N N . GLN A 1 388 ? -3.234 13.229 23.768 1.00 95.56 388 GLN A N 1
ATOM 3142 C CA . GLN A 1 388 ? -4.635 13.225 24.188 1.00 95.56 388 GLN A CA 1
ATOM 3143 C C . GLN A 1 388 ? -4.963 11.901 24.880 1.00 95.56 388 GLN A C 1
ATOM 3145 O O . GLN A 1 388 ? -4.362 10.868 24.585 1.00 95.56 388 GLN A O 1
ATOM 3150 N N . TYR A 1 389 ? -5.970 11.908 25.759 1.00 93.62 389 TYR A N 1
ATOM 3151 C CA . TYR A 1 389 ? -6.388 10.702 26.485 1.00 93.62 389 TYR A CA 1
ATOM 3152 C C . TYR A 1 389 ? -6.782 9.540 25.553 1.00 93.62 389 TYR A C 1
ATOM 3154 O O . TYR A 1 389 ? -6.735 8.387 25.962 1.00 93.62 389 TYR A O 1
ATOM 3162 N N . TRP A 1 390 ? -7.186 9.856 24.319 1.00 94.50 390 TRP A N 1
ATOM 3163 C CA . TRP A 1 390 ? -7.632 8.907 23.303 1.00 94.50 390 TRP A CA 1
ATOM 3164 C C . TRP A 1 390 ? -6.564 8.565 22.265 1.00 94.50 390 TRP A C 1
ATOM 3166 O O . TRP A 1 390 ? -6.802 7.673 21.456 1.00 94.50 390 TRP A O 1
ATOM 3176 N N . SER A 1 391 ? -5.423 9.264 22.225 1.00 94.75 391 SER A N 1
ATOM 3177 C CA . SER A 1 391 ? -4.470 9.161 21.109 1.00 94.75 391 SER A CA 1
ATOM 3178 C C . SER A 1 391 ? -3.973 7.732 20.915 1.00 94.75 391 SER A C 1
ATOM 3180 O O . SER A 1 391 ? -4.146 7.161 19.843 1.00 94.75 391 SER A O 1
ATOM 3182 N N . GLU A 1 392 ? -3.407 7.130 21.961 1.00 94.69 392 GLU A N 1
ATOM 3183 C CA . GLU A 1 392 ? -2.826 5.786 21.875 1.00 94.69 392 GLU A CA 1
ATOM 3184 C C . GLU A 1 392 ? -3.899 4.709 21.676 1.00 94.69 392 GLU A C 1
ATOM 3186 O O . GLU A 1 392 ? -3.714 3.794 20.870 1.00 94.69 392 GLU A O 1
ATOM 3191 N N . ASP A 1 393 ? -5.045 4.851 22.346 1.00 96.56 393 ASP A N 1
ATOM 3192 C CA . ASP A 1 393 ? -6.170 3.922 22.228 1.00 96.56 393 ASP A CA 1
ATOM 3193 C C . ASP A 1 393 ? -6.741 3.925 20.799 1.00 96.56 393 ASP A C 1
ATOM 3195 O O . ASP A 1 393 ? -7.034 2.865 20.241 1.00 96.56 393 ASP A O 1
ATOM 3199 N N . MET A 1 394 ? -6.854 5.102 20.173 1.00 95.81 394 MET A N 1
ATOM 3200 C CA . MET A 1 394 ? -7.303 5.257 18.786 1.00 95.81 394 MET A CA 1
ATOM 3201 C C . MET A 1 394 ? -6.338 4.606 17.798 1.00 95.81 394 MET A C 1
ATOM 3203 O O . MET A 1 394 ? -6.779 3.847 16.935 1.00 95.81 394 MET A O 1
ATOM 3207 N N . ILE A 1 395 ? -5.029 4.837 17.942 1.00 94.25 395 ILE A N 1
ATOM 3208 C CA . ILE A 1 395 ? -4.017 4.184 17.098 1.00 94.25 395 ILE A CA 1
ATOM 3209 C C . ILE A 1 395 ? -4.076 2.663 17.266 1.00 94.25 395 ILE A C 1
ATOM 3211 O O . ILE A 1 395 ? -4.076 1.929 16.275 1.00 94.25 395 ILE A O 1
ATOM 3215 N N . TRP A 1 396 ? -4.196 2.172 18.503 1.00 95.56 396 TRP A N 1
ATOM 3216 C CA . TRP A 1 396 ? -4.382 0.747 18.776 1.00 95.56 396 TRP A CA 1
ATOM 3217 C C . TRP A 1 396 ? -5.621 0.188 18.069 1.00 95.56 396 TRP A C 1
ATOM 3219 O O . TRP A 1 396 ? -5.533 -0.849 17.408 1.00 95.56 396 TRP A O 1
ATOM 3229 N N . ALA A 1 397 ? -6.759 0.879 18.158 1.00 96.75 397 ALA A N 1
ATOM 3230 C CA . ALA A 1 397 ? -8.010 0.426 17.565 1.00 96.75 397 ALA A CA 1
ATOM 3231 C C . ALA A 1 397 ? -7.971 0.421 16.030 1.00 96.75 397 ALA A C 1
ATOM 3233 O O . ALA A 1 397 ? -8.487 -0.515 15.416 1.00 96.75 397 ALA A O 1
ATOM 3234 N N . ILE A 1 398 ? -7.322 1.413 15.414 1.00 94.50 398 ILE A N 1
ATOM 3235 C CA . ILE A 1 398 ? -7.100 1.475 13.962 1.00 94.50 398 ILE A CA 1
ATOM 3236 C C . ILE A 1 398 ? -6.200 0.319 13.515 1.00 94.50 398 ILE A C 1
ATOM 3238 O O . ILE A 1 398 ? -6.563 -0.430 12.611 1.00 94.50 398 ILE A O 1
ATOM 3242 N N . ASN A 1 399 ? -5.073 0.098 14.198 1.00 91.81 399 ASN A N 1
ATOM 3243 C CA . ASN A 1 399 ? -4.147 -0.994 13.881 1.00 91.81 399 ASN A CA 1
ATOM 3244 C C . ASN A 1 399 ? -4.775 -2.386 14.070 1.00 91.81 399 ASN A C 1
ATOM 3246 O O . ASN A 1 399 ? -4.422 -3.330 13.363 1.00 91.81 399 ASN A O 1
ATOM 3250 N N . LYS A 1 400 ? -5.719 -2.521 15.010 1.00 93.25 400 LYS A N 1
ATOM 3251 C CA . LYS A 1 400 ? -6.524 -3.735 15.221 1.00 93.25 400 LYS A CA 1
ATOM 3252 C C . LYS A 1 400 ? -7.687 -3.881 14.232 1.00 93.25 400 LYS A C 1
ATOM 3254 O O . LYS A 1 400 ? -8.333 -4.923 14.239 1.00 93.25 400 LYS A O 1
ATOM 3259 N N . GLY A 1 401 ? -7.968 -2.871 13.406 1.00 93.50 401 GLY A N 1
ATOM 3260 C CA . GLY A 1 401 ? -9.094 -2.871 12.471 1.00 93.50 401 GLY A CA 1
ATOM 3261 C C . GLY A 1 401 ? -10.467 -2.725 13.137 1.00 93.50 401 GLY A C 1
ATOM 3262 O O . GLY A 1 401 ? -11.477 -3.062 12.528 1.00 93.50 401 GLY A O 1
ATOM 3263 N N . LEU A 1 402 ? -10.532 -2.236 14.381 1.00 96.44 402 LEU A N 1
ATOM 3264 C CA . LEU A 1 402 ? -11.794 -2.038 15.113 1.00 96.44 402 LEU A CA 1
ATOM 3265 C C . LEU A 1 402 ? -12.568 -0.824 14.588 1.00 96.44 402 LEU A C 1
ATOM 3267 O O . LEU A 1 402 ? -13.802 -0.822 14.526 1.00 96.44 402 LEU A O 1
ATOM 3271 N N . ILE A 1 403 ? -11.831 0.204 14.178 1.00 95.12 403 ILE A N 1
ATOM 3272 C CA . ILE A 1 403 ? -12.364 1.411 13.559 1.00 95.12 403 ILE A CA 1
ATOM 3273 C C . ILE A 1 403 ? -11.532 1.807 12.351 1.00 95.12 403 ILE A C 1
ATOM 3275 O O . ILE A 1 403 ? -10.345 1.507 12.246 1.00 95.12 403 ILE A O 1
ATOM 3279 N N . THR A 1 404 ? -12.184 2.544 11.467 1.00 91.12 404 THR A N 1
ATOM 3280 C CA . THR A 1 404 ? -11.565 3.304 10.389 1.00 91.12 404 THR A CA 1
ATOM 3281 C C . THR A 1 404 ? -11.911 4.774 10.594 1.00 91.12 404 THR A C 1
ATOM 3283 O O . THR A 1 404 ? -12.877 5.105 11.295 1.00 91.12 404 THR A O 1
ATOM 3286 N N . GLY A 1 405 ? -11.126 5.663 9.999 1.00 90.81 405 GLY A N 1
ATOM 3287 C CA . GLY A 1 405 ? -11.496 7.065 9.903 1.00 90.81 405 GLY A CA 1
ATOM 3288 C C . GLY A 1 405 ? -12.443 7.348 8.739 1.00 90.81 405 GLY A C 1
ATOM 3289 O O . GLY A 1 405 ? -12.991 6.443 8.108 1.00 90.81 405 GLY A O 1
ATOM 3290 N N . TYR A 1 406 ? -12.598 8.632 8.459 1.00 91.56 406 TYR A N 1
ATOM 3291 C CA . TYR A 1 406 ? -13.401 9.192 7.384 1.00 91.56 406 TYR A CA 1
ATOM 3292 C C . TYR A 1 406 ? -12.495 9.874 6.371 1.00 91.56 406 TYR A C 1
ATOM 3294 O O . TYR A 1 406 ? -11.438 10.397 6.729 1.00 91.56 406 TYR A O 1
ATOM 3302 N N . LYS A 1 407 ? -12.949 9.923 5.121 1.00 90.88 407 LYS A N 1
ATOM 3303 C CA . LYS A 1 407 ? -12.323 10.715 4.068 1.00 90.88 407 LYS A CA 1
ATOM 3304 C C . LYS A 1 407 ? -13.213 11.913 3.758 1.00 90.88 407 LYS A C 1
ATOM 3306 O O . LYS A 1 407 ? -14.315 11.737 3.250 1.00 90.88 407 LYS A O 1
ATOM 3311 N N . GLU A 1 408 ? -12.743 13.121 4.052 1.00 91.38 408 GLU A N 1
ATOM 3312 C CA . GLU A 1 408 ? -13.478 14.365 3.795 1.00 91.38 408 GLU A CA 1
ATOM 3313 C C . GLU A 1 408 ? -12.590 15.384 3.099 1.00 91.38 408 GLU A C 1
ATOM 3315 O O . GLU A 1 408 ? -11.498 15.697 3.569 1.00 91.38 408 GLU A O 1
ATOM 3320 N N . ASN A 1 409 ? -13.060 15.908 1.962 1.00 87.12 409 ASN A N 1
ATOM 3321 C CA . ASN A 1 409 ? -12.324 16.881 1.148 1.00 87.12 409 ASN A CA 1
ATOM 3322 C C . ASN A 1 409 ? -10.876 16.439 0.844 1.00 87.12 409 ASN A C 1
ATOM 3324 O O . ASN A 1 409 ? -9.958 17.253 0.849 1.00 87.12 409 ASN A O 1
ATOM 3328 N N . GLY A 1 410 ? -10.669 15.135 0.625 1.00 82.69 410 GLY A N 1
ATOM 3329 C CA . GLY A 1 410 ? -9.352 14.546 0.360 1.00 82.69 410 GLY A CA 1
ATOM 3330 C C . GLY A 1 410 ? -8.496 14.243 1.597 1.00 82.69 410 GLY A C 1
ATOM 3331 O O . GLY A 1 410 ? -7.456 13.615 1.443 1.00 82.69 410 GLY A O 1
ATOM 3332 N N . ASN A 1 411 ? -8.930 14.608 2.808 1.00 87.62 411 ASN A N 1
ATOM 3333 C CA . ASN A 1 411 ? -8.198 14.356 4.052 1.00 87.62 411 ASN A CA 1
ATOM 3334 C C . ASN A 1 411 ? -8.742 13.141 4.807 1.00 87.62 411 ASN A C 1
ATOM 3336 O O . ASN A 1 411 ? -9.955 12.935 4.865 1.00 87.62 411 ASN A O 1
ATOM 3340 N N . TYR A 1 412 ? -7.847 12.387 5.446 1.00 92.44 412 TYR A N 1
ATOM 3341 C CA . TYR A 1 412 ? -8.208 11.314 6.372 1.00 92.44 412 TYR A CA 1
ATOM 3342 C C . TYR A 1 412 ? -8.354 11.874 7.786 1.00 92.44 412 TYR A C 1
ATOM 3344 O O . TYR A 1 412 ? -7.446 12.543 8.280 1.00 92.44 412 TYR A O 1
ATOM 3352 N N . LEU A 1 413 ? -9.481 11.590 8.444 1.00 95.31 413 LEU A N 1
ATOM 3353 C CA . LEU A 1 413 ? -9.812 12.077 9.790 1.00 95.31 413 LEU A CA 1
ATOM 3354 C C . LEU A 1 413 ? -10.314 10.940 10.691 1.00 95.31 413 LEU A C 1
ATOM 3356 O O . LEU A 1 413 ? -11.084 10.097 10.240 1.00 95.31 413 LEU A O 1
ATOM 3360 N N . ILE A 1 414 ? -9.940 10.924 11.969 1.00 95.00 414 ILE A N 1
ATOM 3361 C CA . ILE A 1 414 ? -10.415 9.934 12.958 1.00 95.00 414 ILE A CA 1
ATOM 3362 C C . ILE A 1 414 ? -11.724 10.402 13.617 1.00 95.00 414 ILE A C 1
ATOM 3364 O O . ILE A 1 414 ? -12.583 9.583 13.967 1.00 95.00 414 ILE A O 1
ATOM 3368 N N . LYS A 1 415 ? -11.883 11.723 13.753 1.00 96.00 415 LYS A N 1
ATOM 3369 C CA . LYS A 1 415 ? -12.997 12.437 14.387 1.00 96.00 415 LYS A CA 1
ATOM 3370 C C . LYS A 1 415 ? -13.279 11.976 15.820 1.00 96.00 415 LYS A C 1
ATOM 3372 O O . LYS A 1 415 ? -14.367 11.474 16.099 1.00 96.00 415 LYS A O 1
ATOM 3377 N N . PRO A 1 416 ? -12.323 12.144 16.751 1.00 97.12 416 PRO A N 1
ATOM 3378 C CA . PRO A 1 416 ? -12.454 11.653 18.124 1.00 97.12 416 PRO A CA 1
ATOM 3379 C C . PRO A 1 416 ? -13.698 12.189 18.847 1.00 97.12 416 PRO A C 1
ATOM 3381 O O . PRO A 1 416 ? -14.344 11.426 19.558 1.00 97.12 416 PRO A O 1
ATOM 3384 N N . SER A 1 417 ? -14.063 13.453 18.613 1.00 96.88 417 SER A N 1
ATOM 3385 C CA . SER A 1 417 ? -15.185 14.128 19.286 1.00 96.88 417 SER A CA 1
ATOM 3386 C C . SER A 1 417 ? -16.516 14.061 18.539 1.00 96.88 417 SER A C 1
ATOM 3388 O O . SER A 1 417 ? -17.480 14.710 18.936 1.00 96.88 417 SER A O 1
ATOM 3390 N N . ASN A 1 418 ? -16.599 13.307 17.441 1.00 96.75 418 ASN A N 1
ATOM 3391 C CA . ASN A 1 418 ? -17.890 13.084 16.800 1.00 96.75 418 ASN A CA 1
ATOM 3392 C C . ASN A 1 418 ? -18.787 12.244 17.712 1.00 96.75 418 ASN A C 1
ATOM 3394 O O . ASN A 1 418 ? -18.318 11.283 18.330 1.00 96.75 418 ASN A O 1
ATOM 3398 N N . THR A 1 419 ? -20.081 12.568 17.716 1.00 97.69 419 THR A N 1
ATOM 3399 C CA . THR A 1 419 ? -21.118 11.706 18.283 1.00 97.69 419 THR A CA 1
ATOM 3400 C C . THR A 1 419 ? -20.989 10.303 17.704 1.00 97.69 419 THR A C 1
ATOM 3402 O O . THR A 1 419 ? -20.960 10.132 16.486 1.00 97.69 419 THR A O 1
ATOM 3405 N N . LEU A 1 420 ? -20.897 9.315 18.587 1.00 97.25 420 LEU A N 1
ATOM 3406 C CA . LEU A 1 420 ? -20.863 7.911 18.223 1.00 97.25 420 LEU A CA 1
ATOM 3407 C C . LEU A 1 420 ? -22.287 7.420 17.980 1.00 97.25 420 LEU A C 1
ATOM 3409 O O . LEU A 1 420 ? -23.133 7.499 18.872 1.00 97.25 420 LEU A O 1
ATOM 3413 N N . THR A 1 421 ? -22.538 6.884 16.795 1.00 97.44 421 THR A N 1
ATOM 3414 C CA . THR A 1 421 ? -23.841 6.298 16.464 1.00 97.44 421 THR A CA 1
ATOM 3415 C C . THR A 1 421 ? -23.995 4.885 17.037 1.00 97.44 421 THR A C 1
ATOM 3417 O O . THR A 1 421 ? -23.001 4.199 17.298 1.00 97.44 421 THR A O 1
ATOM 3420 N N . GLU A 1 422 ? -25.233 4.412 17.217 1.00 97.69 422 GLU A N 1
ATOM 3421 C CA . GLU A 1 422 ? -25.484 3.018 17.616 1.00 97.69 422 GLU A CA 1
ATOM 3422 C C . GLU A 1 422 ? -24.871 2.025 16.616 1.00 97.69 422 GLU A C 1
ATOM 3424 O O . GLU A 1 422 ? -24.205 1.072 17.028 1.00 97.69 422 GLU A O 1
ATOM 3429 N N . ALA A 1 423 ? -25.014 2.284 15.312 1.00 97.56 423 ALA A N 1
ATOM 3430 C CA . ALA A 1 423 ? -24.463 1.426 14.267 1.00 97.56 423 ALA A CA 1
ATOM 3431 C C . ALA A 1 423 ? -22.933 1.313 14.338 1.00 97.56 423 ALA A C 1
ATOM 3433 O O . 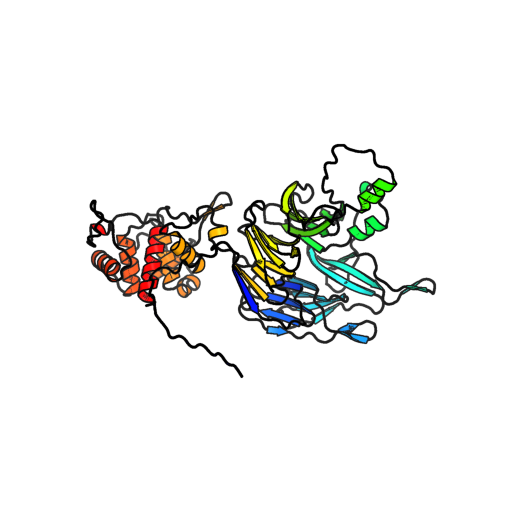ALA A 1 423 ? -22.379 0.217 14.215 1.00 97.56 423 ALA A O 1
ATOM 3434 N N . GLU A 1 424 ? -22.231 2.427 14.564 1.00 97.38 424 GLU A N 1
ATOM 3435 C CA . GLU A 1 424 ? -20.775 2.421 14.732 1.00 97.38 424 GLU A CA 1
ATOM 3436 C C . GLU A 1 424 ? -20.365 1.665 15.992 1.00 97.38 424 GLU A C 1
ATOM 3438 O O . GLU A 1 424 ? -19.471 0.821 15.930 1.00 97.38 424 GLU A O 1
ATOM 3443 N N . ALA A 1 425 ? -21.045 1.912 17.115 1.00 97.69 425 ALA A N 1
ATOM 3444 C CA . ALA A 1 425 ? -20.750 1.243 18.374 1.00 97.69 425 ALA A CA 1
ATOM 3445 C C . ALA A 1 425 ? -20.915 -0.277 18.273 1.00 97.69 425 ALA A C 1
ATOM 3447 O O . ALA A 1 425 ? -20.032 -1.031 18.690 1.00 97.69 425 ALA A O 1
ATOM 3448 N N . LEU A 1 426 ? -22.017 -0.722 17.668 1.00 97.69 426 LEU A N 1
ATOM 3449 C CA . LEU A 1 426 ? -22.316 -2.133 17.460 1.00 97.69 426 LEU A CA 1
ATOM 3450 C C . LEU A 1 426 ? -21.307 -2.790 16.515 1.00 97.69 426 LEU A C 1
ATOM 3452 O O . LEU A 1 426 ? -20.797 -3.875 16.794 1.00 97.69 426 LEU A O 1
ATOM 3456 N N . THR A 1 427 ? -20.958 -2.107 15.425 1.00 97.38 427 THR A N 1
ATOM 3457 C CA . THR A 1 427 ? -19.960 -2.596 14.469 1.00 97.38 427 THR A CA 1
ATOM 3458 C C . THR A 1 427 ? -18.590 -2.751 15.123 1.00 97.38 427 THR A C 1
ATOM 3460 O O . THR A 1 427 ? -17.945 -3.787 14.963 1.00 97.38 427 THR A O 1
ATOM 3463 N N . THR A 1 428 ? -18.137 -1.760 15.897 1.00 97.94 428 THR A N 1
ATOM 3464 C CA . THR A 1 428 ? -16.869 -1.846 16.635 1.00 97.94 428 THR A CA 1
ATOM 3465 C C . THR A 1 428 ? -16.894 -2.983 17.660 1.00 97.94 428 THR A C 1
ATOM 3467 O O . THR A 1 428 ? -15.901 -3.701 17.796 1.00 97.94 428 THR A O 1
ATOM 3470 N N . LEU A 1 429 ? -18.028 -3.207 18.330 1.00 97.81 429 LEU A N 1
ATOM 3471 C CA . LEU A 1 429 ? -18.199 -4.309 19.275 1.00 97.81 429 LEU A CA 1
ATOM 3472 C C . LEU A 1 429 ? -18.038 -5.675 18.588 1.00 97.81 429 LEU A C 1
ATOM 3474 O O . LEU A 1 429 ? -17.275 -6.512 19.068 1.00 97.81 429 LEU A O 1
ATOM 3478 N N . TYR A 1 430 ? -18.676 -5.892 17.435 1.00 97.81 430 TYR A N 1
ATOM 3479 C CA . TYR A 1 430 ? -18.544 -7.153 16.693 1.00 97.81 430 TYR A CA 1
ATOM 3480 C C . TYR A 1 430 ? -17.174 -7.342 16.048 1.00 97.81 430 TYR A C 1
ATOM 3482 O O . TYR A 1 430 ? -16.660 -8.457 16.062 1.00 97.81 430 TYR A O 1
ATOM 3490 N N . ARG A 1 431 ? -16.528 -6.270 15.573 1.00 97.81 431 ARG A N 1
ATOM 3491 C CA . ARG A 1 431 ? -15.123 -6.335 15.134 1.00 97.81 431 ARG A CA 1
ATOM 3492 C C . ARG A 1 431 ? -14.195 -6.804 16.252 1.00 97.81 431 ARG A C 1
ATOM 3494 O O . ARG A 1 431 ? -13.221 -7.496 15.978 1.00 97.81 431 ARG A O 1
ATOM 3501 N N . TYR A 1 432 ? -14.493 -6.439 17.498 1.00 97.75 432 TYR A N 1
ATOM 3502 C CA . TYR A 1 432 ? -13.708 -6.866 18.650 1.00 97.75 432 TYR A CA 1
ATOM 3503 C C . TYR A 1 432 ? -14.016 -8.311 19.076 1.00 97.75 432 TYR A C 1
ATOM 3505 O O . TYR A 1 432 ? -13.095 -9.098 19.279 1.00 97.75 432 TYR A O 1
ATOM 3513 N N . PHE A 1 433 ? -15.295 -8.661 19.246 1.00 97.00 433 PHE A N 1
ATOM 3514 C CA . PHE A 1 433 ? -15.691 -9.951 19.825 1.00 97.00 433 PHE A CA 1
ATOM 3515 C C . PHE A 1 433 ? -15.731 -11.101 18.814 1.00 97.00 433 PHE A C 1
ATOM 3517 O O . PHE A 1 433 ? -15.365 -12.219 19.166 1.00 97.00 433 PHE A O 1
ATOM 3524 N N . GLU A 1 434 ? -16.204 -10.854 17.590 1.00 96.69 434 GLU A N 1
ATOM 3525 C CA . GLU A 1 434 ? -16.477 -11.894 16.587 1.00 96.69 434 GLU A CA 1
ATOM 3526 C C . GLU A 1 434 ? -16.136 -11.428 15.155 1.00 96.69 434 GLU A C 1
ATOM 3528 O O . GLU A 1 434 ? -17.002 -11.427 14.273 1.00 96.69 434 GLU A O 1
ATOM 3533 N N . PRO A 1 435 ? -14.871 -11.046 14.879 1.00 96.38 435 PRO A N 1
ATOM 3534 C CA . PRO A 1 435 ? -14.468 -10.536 13.566 1.00 96.38 435 PRO A CA 1
ATOM 3535 C C . PRO A 1 435 ? -14.697 -11.543 12.429 1.00 96.38 435 PRO A C 1
ATOM 3537 O O . PRO A 1 435 ? -15.084 -11.153 11.331 1.00 96.38 435 PRO A O 1
ATOM 3540 N N . GLU A 1 436 ? -14.515 -12.843 12.680 1.00 95.81 436 GLU A N 1
ATOM 3541 C CA . GLU A 1 436 ? -14.748 -13.890 11.675 1.00 95.81 436 GLU A CA 1
ATOM 3542 C C . GLU A 1 436 ? -16.233 -14.028 11.317 1.00 95.81 436 GLU A C 1
ATOM 3544 O O . GLU A 1 436 ? -16.579 -14.160 10.141 1.00 95.81 436 GLU A O 1
ATOM 3549 N N . ALA A 1 437 ? -17.127 -13.953 12.309 1.00 96.25 437 ALA A N 1
ATOM 3550 C CA . ALA A 1 437 ? -18.569 -13.999 12.072 1.00 96.25 437 ALA A CA 1
ATOM 3551 C C . ALA A 1 437 ? -19.036 -12.764 11.294 1.00 96.25 437 ALA A C 1
ATOM 3553 O O . ALA A 1 437 ? -19.850 -12.888 10.382 1.00 96.25 437 ALA A O 1
ATOM 3554 N N . LEU A 1 438 ? -18.478 -11.591 11.611 1.00 95.69 438 LEU A N 1
ATOM 3555 C CA . LEU A 1 438 ? -18.777 -10.341 10.918 1.00 95.69 438 LEU A CA 1
ATOM 3556 C C . LEU A 1 438 ? -18.412 -10.396 9.425 1.00 95.69 438 LEU A C 1
ATOM 3558 O O . LEU A 1 438 ? -19.154 -9.870 8.605 1.00 95.69 438 LEU A O 1
ATOM 3562 N N . VAL A 1 439 ? -17.292 -11.035 9.071 1.00 93.00 439 VAL A N 1
ATOM 3563 C CA . VAL A 1 439 ? -16.831 -11.152 7.674 1.00 93.00 439 VAL A CA 1
ATOM 3564 C C . VAL A 1 439 ? -17.537 -12.280 6.914 1.00 93.00 439 VAL A C 1
ATOM 3566 O O . VAL A 1 439 ? -17.779 -12.154 5.718 1.00 93.00 439 VAL A O 1
ATOM 3569 N N . SER A 1 440 ? -17.855 -13.392 7.581 1.00 94.81 440 SER A N 1
ATOM 3570 C CA . SER A 1 440 ? -18.447 -14.577 6.936 1.00 94.81 440 SER A CA 1
ATOM 3571 C C . SER A 1 440 ? -19.974 -14.534 6.810 1.00 94.81 440 SER A C 1
ATOM 3573 O O . SER A 1 440 ? -20.539 -15.294 6.023 1.00 94.81 440 SER A O 1
ATOM 3575 N N . THR A 1 441 ? -20.653 -13.668 7.567 1.00 94.38 441 THR A N 1
ATOM 3576 C CA . THR A 1 441 ? -22.115 -13.541 7.517 1.00 94.38 441 THR A CA 1
ATOM 3577 C C . THR A 1 441 ? -22.546 -12.704 6.318 1.00 94.38 441 THR A C 1
ATOM 3579 O O . THR A 1 441 ? -22.122 -11.564 6.151 1.00 94.38 441 THR A O 1
ATOM 3582 N N . THR A 1 442 ? -23.448 -13.251 5.508 1.00 91.56 442 THR A N 1
ATOM 3583 C CA . THR A 1 442 ? -24.107 -12.534 4.412 1.00 91.56 442 THR A CA 1
ATOM 3584 C C . THR A 1 442 ? -25.429 -11.935 4.884 1.00 91.56 442 THR A C 1
ATOM 3586 O O . THR A 1 442 ? -26.164 -12.581 5.632 1.00 91.56 442 THR A O 1
ATOM 3589 N N . SER A 1 443 ? -25.749 -10.736 4.403 1.00 89.25 443 SER A N 1
ATOM 3590 C CA . SER A 1 443 ? -27.020 -10.052 4.648 1.00 89.25 443 SER A CA 1
ATOM 3591 C C . SER A 1 443 ? -27.749 -9.823 3.326 1.00 89.25 443 SER A C 1
ATOM 3593 O O . SER A 1 443 ? -27.127 -9.437 2.337 1.00 89.25 443 SER A O 1
ATOM 3595 N N . ASP A 1 444 ? -29.068 -10.023 3.327 1.00 91.75 444 ASP A N 1
ATOM 3596 C CA . ASP A 1 444 ? -29.942 -9.708 2.188 1.00 91.75 444 ASP A CA 1
ATOM 3597 C C . ASP A 1 444 ? -30.245 -8.197 2.079 1.00 91.75 444 ASP A C 1
ATOM 3599 O O . ASP A 1 444 ? -30.898 -7.753 1.133 1.00 91.75 444 ASP A O 1
ATOM 3603 N N . PHE A 1 445 ? -29.789 -7.393 3.048 1.00 91.38 445 PHE A N 1
ATOM 3604 C CA . PHE A 1 445 ? -30.048 -5.956 3.127 1.00 91.38 445 PHE A CA 1
ATOM 3605 C C . PHE A 1 445 ? -28.809 -5.144 2.761 1.00 91.38 445 PHE A C 1
ATOM 3607 O O . PHE A 1 445 ? -27.761 -5.244 3.402 1.00 91.38 445 PHE A O 1
ATOM 3614 N N . ASP A 1 446 ? -28.971 -4.271 1.768 1.00 86.88 446 ASP A N 1
ATOM 3615 C CA . ASP A 1 446 ? -27.906 -3.432 1.219 1.00 86.88 446 ASP A CA 1
ATOM 3616 C C . ASP A 1 446 ? -27.681 -2.162 2.057 1.00 86.88 446 ASP A C 1
ATOM 3618 O O . ASP A 1 446 ? -28.060 -1.047 1.689 1.00 86.88 446 ASP A O 1
ATOM 3622 N N . TRP A 1 447 ? -27.111 -2.345 3.250 1.00 92.62 447 TRP A N 1
ATOM 3623 C CA . TRP A 1 447 ? -26.521 -1.259 4.028 1.00 92.62 447 TRP A CA 1
ATOM 3624 C C . TRP A 1 447 ? -25.417 -1.766 4.962 1.00 92.62 447 TRP A C 1
ATOM 3626 O O . TRP A 1 447 ? -25.430 -2.907 5.433 1.00 92.62 447 TRP A O 1
ATOM 3636 N N . TRP A 1 448 ? -24.450 -0.889 5.235 1.00 92.50 448 TRP A N 1
ATOM 3637 C CA . TRP A 1 448 ? -23.136 -1.249 5.779 1.00 92.50 448 TRP A CA 1
ATOM 3638 C C . TRP A 1 448 ? -23.152 -1.881 7.181 1.00 92.50 448 TRP A C 1
ATOM 3640 O O . TRP A 1 448 ? -22.242 -2.641 7.505 1.00 92.50 448 TRP A O 1
ATOM 3650 N N . ALA A 1 449 ? -24.157 -1.581 8.008 1.00 95.50 449 ALA A N 1
ATOM 3651 C CA . ALA A 1 449 ? -24.270 -2.108 9.369 1.00 95.50 449 ALA A CA 1
ATOM 3652 C C . ALA A 1 449 ? -25.305 -3.240 9.507 1.00 95.50 449 ALA A C 1
ATOM 3654 O O . ALA A 1 449 ? -25.489 -3.750 10.609 1.00 95.50 449 ALA A O 1
ATOM 3655 N N . SER A 1 450 ? -25.919 -3.710 8.413 1.00 96.44 450 SER A N 1
ATOM 3656 C CA . SER A 1 450 ? -26.915 -4.795 8.456 1.00 96.44 450 SER A CA 1
ATOM 3657 C C . SER A 1 450 ? -26.415 -6.052 9.180 1.00 96.44 450 SER A C 1
ATOM 3659 O O . SER A 1 450 ? -27.102 -6.573 10.058 1.00 96.44 450 SER A O 1
ATOM 3661 N N . VAL A 1 451 ? -25.192 -6.499 8.875 1.00 97.19 451 VAL A N 1
ATOM 3662 C CA . VAL A 1 451 ? -24.586 -7.696 9.479 1.00 97.19 451 VAL A CA 1
ATOM 3663 C C . VAL A 1 451 ? -24.371 -7.547 10.996 1.00 97.19 451 VAL A C 1
ATOM 3665 O O . VAL A 1 451 ? -24.832 -8.425 11.727 1.00 97.19 451 VAL A O 1
ATOM 3668 N N . PRO A 1 452 ? -23.741 -6.471 11.523 1.00 97.38 452 PRO A N 1
ATOM 3669 C CA . PRO A 1 452 ? -23.685 -6.222 12.965 1.00 97.38 452 PRO A CA 1
ATOM 3670 C C . PRO A 1 452 ? -25.042 -6.327 13.672 1.00 97.38 452 PRO A C 1
ATOM 3672 O O . PRO A 1 452 ? -25.128 -6.950 14.728 1.00 97.38 452 PRO A O 1
ATOM 3675 N N . TYR A 1 453 ? -26.108 -5.766 13.091 1.00 97.62 453 TYR A N 1
ATOM 3676 C CA . TYR A 1 453 ? -27.453 -5.845 13.673 1.00 97.62 453 TYR A CA 1
ATOM 3677 C C . TYR A 1 453 ? -28.054 -7.254 13.606 1.00 97.62 453 TYR A C 1
ATOM 3679 O O . TYR A 1 453 ? -28.722 -7.678 14.546 1.00 97.62 453 TYR A O 1
ATOM 3687 N N . GLN A 1 454 ? -27.785 -8.011 12.542 1.00 96.75 454 GLN A N 1
ATOM 3688 C CA . GLN A 1 454 ? -28.219 -9.405 12.432 1.00 96.75 454 GLN A CA 1
ATOM 3689 C C . GLN A 1 454 ? -27.542 -10.282 13.495 1.00 96.75 454 GLN A C 1
ATOM 3691 O O . GLN A 1 454 ? -28.178 -11.143 14.107 1.00 96.75 454 GLN A O 1
ATOM 3696 N N . LEU A 1 455 ? -26.252 -10.049 13.752 1.00 97.06 455 LEU A N 1
ATOM 3697 C CA . LEU A 1 455 ? -25.532 -10.717 14.834 1.00 97.06 455 LEU A CA 1
ATOM 3698 C C . LEU A 1 455 ? -26.061 -10.285 16.211 1.00 97.06 455 LEU A C 1
ATOM 3700 O O . LEU A 1 455 ? -26.219 -11.133 17.088 1.00 97.06 455 LEU A O 1
ATOM 3704 N N . ALA A 1 456 ? -26.401 -9.005 16.385 1.00 96.75 456 ALA A N 1
ATOM 3705 C CA . ALA A 1 456 ? -26.990 -8.483 17.619 1.00 96.75 456 ALA A CA 1
ATOM 3706 C C . ALA A 1 456 ? -28.315 -9.162 17.967 1.00 96.75 456 ALA A C 1
ATOM 3708 O O . ALA A 1 456 ? -28.497 -9.597 19.104 1.00 96.75 456 ALA A O 1
ATOM 3709 N N . GLU A 1 457 ? -29.208 -9.319 16.988 1.00 95.44 457 GLU A N 1
ATOM 3710 C CA . GLU A 1 457 ? -30.476 -10.023 17.179 1.00 95.44 457 GLU A CA 1
ATOM 3711 C C . GLU A 1 457 ? -30.253 -11.501 17.525 1.00 95.44 457 GLU A C 1
ATOM 3713 O O . GLU A 1 457 ? -30.861 -12.014 18.467 1.00 95.44 457 GLU A O 1
ATOM 3718 N N . LYS A 1 458 ? -29.329 -12.174 16.824 1.00 94.88 458 LYS A N 1
ATOM 3719 C CA . LYS A 1 458 ? -28.947 -13.567 17.112 1.00 94.88 458 LYS A CA 1
ATOM 3720 C C . LYS A 1 458 ? -28.438 -13.741 18.546 1.00 94.88 458 LYS A C 1
ATOM 3722 O O . LYS A 1 458 ? -28.737 -14.753 19.180 1.00 94.88 458 LYS A O 1
ATOM 3727 N N . ASP A 1 459 ? -27.699 -12.761 19.052 1.00 95.44 459 ASP A N 1
ATOM 3728 C CA . ASP A 1 459 ? -27.164 -12.749 20.415 1.00 95.44 459 ASP A CA 1
ATOM 3729 C C . ASP A 1 459 ? -28.177 -12.252 21.463 1.00 95.44 459 ASP A C 1
ATOM 3731 O O . ASP A 1 459 ? -27.877 -12.241 22.660 1.00 95.44 459 ASP A O 1
ATOM 3735 N N . GLY A 1 460 ? -29.379 -11.845 21.041 1.00 94.50 460 GLY A N 1
ATOM 3736 C CA . GLY A 1 460 ? -30.423 -11.318 21.919 1.00 94.50 460 GLY A CA 1
ATOM 3737 C C . GLY A 1 460 ? -30.097 -9.946 22.517 1.00 94.50 460 GLY A C 1
ATOM 3738 O O . GLY A 1 460 ? -30.607 -9.608 23.590 1.00 94.50 460 GLY A O 1
ATOM 3739 N N . LEU A 1 461 ? -29.237 -9.163 21.859 1.00 95.31 461 LEU A N 1
ATOM 3740 C CA . LEU A 1 461 ? -28.944 -7.788 22.249 1.00 95.31 461 LEU A CA 1
ATOM 3741 C C . LEU A 1 461 ? -30.101 -6.873 21.845 1.00 95.31 461 LEU A C 1
ATOM 3743 O O . LEU A 1 461 ? -30.597 -6.929 20.724 1.00 95.31 461 LEU A O 1
ATOM 3747 N N . SER A 1 462 ? -30.515 -5.994 22.755 1.00 91.56 462 SER A N 1
ATOM 3748 C CA . SER A 1 462 ? -31.495 -4.960 22.431 1.00 91.56 462 SER A CA 1
ATOM 3749 C C . SER A 1 462 ? -30.800 -3.814 21.697 1.00 91.56 462 SER A C 1
ATOM 3751 O O . SER A 1 462 ? -29.844 -3.251 22.225 1.00 91.56 462 SER A O 1
ATOM 3753 N N . THR A 1 463 ? -31.302 -3.427 20.532 1.00 94.69 463 THR A N 1
ATOM 3754 C CA . THR A 1 463 ? -30.836 -2.271 19.751 1.00 94.69 463 THR A CA 1
ATOM 3755 C C . THR A 1 463 ? -32.021 -1.392 19.344 1.00 94.69 463 THR A C 1
ATOM 3757 O O . THR A 1 463 ? -33.165 -1.846 19.386 1.00 94.69 463 THR A O 1
ATOM 3760 N N . ILE A 1 464 ? -31.770 -0.124 19.010 1.00 92.06 464 ILE A N 1
ATOM 3761 C CA . ILE A 1 464 ? -32.789 0.819 18.525 1.00 92.06 464 ILE A CA 1
ATOM 3762 C C . ILE A 1 464 ? -33.156 0.483 17.080 1.00 92.06 464 ILE A C 1
ATOM 3764 O O . ILE A 1 464 ? -34.336 0.330 16.771 1.00 92.06 464 ILE A O 1
ATOM 3768 N N . ALA A 1 465 ? -32.149 0.363 16.212 1.00 95.12 465 ALA A N 1
ATOM 3769 C CA . ALA A 1 465 ? -32.336 -0.089 14.836 1.00 95.12 465 ALA A CA 1
ATOM 3770 C C . ALA A 1 465 ? -32.242 -1.621 14.735 1.00 95.12 465 ALA A C 1
ATOM 3772 O O . ALA A 1 465 ? -32.000 -2.321 15.723 1.00 95.12 465 ALA A O 1
ATOM 3773 N N . SER A 1 466 ? -32.432 -2.155 13.532 1.00 94.75 466 SER A N 1
ATOM 3774 C CA . SER A 1 466 ? -32.336 -3.587 13.237 1.00 94.75 466 SER A CA 1
ATOM 3775 C C . SER A 1 466 ? -31.707 -3.827 11.864 1.00 94.75 466 SER A C 1
ATOM 3777 O O . SER A 1 466 ? -31.485 -2.897 11.093 1.00 94.75 466 SER A O 1
ATOM 3779 N N . TYR A 1 467 ? -31.422 -5.086 11.529 1.00 93.62 467 TYR A N 1
ATOM 3780 C CA . TYR A 1 467 ? -30.779 -5.441 10.259 1.00 93.62 467 TYR A CA 1
ATOM 3781 C C . TYR A 1 467 ? -31.625 -5.070 9.029 1.00 93.62 467 TYR A C 1
ATOM 3783 O O . TYR A 1 467 ? -31.058 -4.789 7.972 1.00 93.62 467 TYR A O 1
ATOM 3791 N N . ASN A 1 468 ? -32.956 -5.025 9.174 1.00 93.00 468 ASN A N 1
ATOM 3792 C CA . ASN A 1 468 ? -33.914 -4.727 8.107 1.00 93.00 468 ASN A CA 1
ATOM 3793 C C . ASN A 1 468 ? -34.584 -3.342 8.220 1.00 93.00 468 ASN A C 1
ATOM 3795 O O . ASN A 1 468 ? -35.275 -2.931 7.288 1.00 93.00 468 ASN A O 1
ATOM 3799 N N . ASP A 1 469 ? -34.348 -2.607 9.310 1.00 93.44 469 ASP A N 1
ATOM 3800 C CA . ASP A 1 469 ? -34.811 -1.235 9.510 1.00 93.44 469 ASP A CA 1
ATOM 3801 C C . ASP A 1 469 ? -33.702 -0.375 10.126 1.00 93.44 469 ASP A C 1
ATOM 3803 O O . ASP A 1 469 ? -33.359 -0.501 11.303 1.00 93.44 469 ASP A O 1
ATOM 3807 N N . LYS A 1 470 ? -33.160 0.537 9.312 1.00 94.31 470 LYS A N 1
ATOM 3808 C CA . LYS A 1 470 ? -32.103 1.473 9.713 1.00 94.31 470 LYS A CA 1
ATOM 3809 C C . LYS A 1 470 ? -32.608 2.627 10.583 1.00 94.31 470 LYS A C 1
ATOM 3811 O O . LYS A 1 470 ? -31.812 3.475 10.981 1.00 94.31 470 LYS A O 1
ATOM 3816 N N . GLN A 1 471 ? -33.915 2.748 10.825 1.00 94.88 471 GLN A N 1
ATOM 3817 C CA . GLN A 1 471 ? -34.448 3.864 11.596 1.00 94.88 471 GLN A CA 1
ATOM 3818 C C . GLN A 1 471 ? -33.835 3.883 13.003 1.00 94.88 471 GLN A C 1
ATOM 3820 O O . GLN A 1 471 ? -34.039 2.985 13.810 1.00 94.88 471 GLN A O 1
ATOM 3825 N N . GLY A 1 472 ? -33.077 4.941 13.295 1.00 91.56 472 GLY A N 1
ATOM 3826 C CA . GLY A 1 472 ? -32.380 5.101 14.570 1.00 91.56 472 GLY A CA 1
ATOM 3827 C C . GLY A 1 472 ? -30.916 4.647 14.572 1.00 91.56 472 GLY A C 1
ATOM 3828 O O . GLY A 1 472 ? -30.226 4.919 15.549 1.00 91.56 472 GLY A O 1
ATOM 3829 N N . SER A 1 473 ? -30.402 4.052 13.488 1.00 95.06 473 SER A N 1
ATOM 3830 C CA . SER A 1 473 ? -29.012 3.566 13.405 1.00 95.06 473 SER A CA 1
ATOM 3831 C C . SER A 1 473 ? -27.983 4.672 13.650 1.00 95.06 473 SER A C 1
ATOM 3833 O O . SER A 1 473 ? -26.958 4.446 14.289 1.00 95.06 473 SER A O 1
ATOM 3835 N N . ASP A 1 474 ? -28.300 5.878 13.174 1.00 95.31 474 ASP A N 1
ATOM 3836 C CA . ASP A 1 474 ? -27.441 7.063 13.234 1.00 95.31 474 ASP A CA 1
ATOM 3837 C C . ASP A 1 474 ? -27.687 7.902 14.504 1.00 95.31 474 ASP A C 1
ATOM 3839 O O . ASP A 1 474 ? -27.184 9.018 14.636 1.00 95.31 474 ASP A O 1
ATOM 3843 N N . THR A 1 475 ? -28.491 7.396 15.447 1.00 95.50 475 THR A N 1
ATOM 3844 C CA . THR A 1 475 ? -28.715 8.076 16.729 1.00 95.50 475 THR A CA 1
ATOM 3845 C C . THR A 1 475 ? -27.498 7.932 17.632 1.00 95.50 475 THR A C 1
ATOM 3847 O O . THR A 1 475 ? -26.835 6.894 17.641 1.00 95.50 475 THR A O 1
ATOM 3850 N N . GLY A 1 476 ? -27.199 8.986 18.395 1.00 97.12 476 GLY A N 1
ATOM 3851 C CA . GLY A 1 476 ? -26.113 8.965 19.367 1.00 97.12 476 GLY A CA 1
ATOM 3852 C C . GLY A 1 476 ? -26.367 7.915 20.446 1.00 97.12 476 GLY A C 1
ATOM 3853 O O . GLY A 1 476 ? -27.369 7.997 21.157 1.00 97.12 476 GLY A O 1
ATOM 3854 N N . ILE A 1 477 ? -25.464 6.945 20.585 1.00 97.44 477 ILE A N 1
ATOM 3855 C CA . ILE A 1 477 ? -25.584 5.916 21.618 1.00 97.44 477 ILE A CA 1
ATOM 3856 C C . ILE A 1 477 ? -25.218 6.497 22.986 1.00 97.44 477 ILE A C 1
ATOM 3858 O O . ILE A 1 477 ? -24.225 7.215 23.131 1.00 97.44 477 ILE A O 1
ATOM 3862 N N . THR A 1 478 ? -26.001 6.172 24.013 1.00 97.38 478 THR A N 1
ATOM 3863 C CA . THR A 1 478 ? -25.698 6.597 25.383 1.00 97.38 478 THR A CA 1
ATOM 3864 C C . THR A 1 478 ? -24.655 5.692 26.036 1.00 97.38 478 THR A C 1
ATOM 3866 O O . THR A 1 478 ? -24.498 4.517 25.681 1.00 97.38 478 THR A O 1
ATOM 3869 N N . ARG A 1 479 ? -23.953 6.212 27.047 1.00 97.25 479 ARG A N 1
ATOM 3870 C CA . ARG A 1 479 ? -22.994 5.445 27.859 1.00 97.25 479 ARG A CA 1
ATOM 3871 C C . ARG A 1 479 ? -23.638 4.201 28.463 1.00 97.25 479 ARG A C 1
ATOM 3873 O O . ARG A 1 479 ? -23.055 3.121 28.412 1.00 97.25 479 ARG A O 1
ATOM 3880 N N . GLY A 1 480 ? -24.845 4.347 29.009 1.00 97.31 480 GLY A N 1
ATOM 3881 C CA . GLY A 1 480 ? -25.602 3.255 29.614 1.00 97.31 480 GLY A CA 1
ATOM 3882 C C . GLY A 1 480 ? -25.940 2.172 28.598 1.00 97.31 480 GLY A C 1
ATOM 3883 O O . GLY A 1 480 ? -25.711 0.993 28.868 1.00 97.31 480 GLY A O 1
ATOM 3884 N N . LYS A 1 481 ? -26.399 2.560 27.400 1.00 97.62 481 LYS A N 1
ATOM 3885 C CA . LYS A 1 481 ? -26.713 1.586 26.354 1.00 97.62 481 LYS A CA 1
ATOM 3886 C C . LYS A 1 481 ? -25.471 0.833 25.885 1.00 97.62 481 LYS A C 1
ATOM 3888 O O . LYS A 1 481 ? -25.511 -0.385 25.743 1.00 97.62 481 LYS A O 1
ATOM 3893 N N . PHE A 1 482 ? -24.347 1.522 25.709 1.00 97.94 482 PHE A N 1
ATOM 3894 C CA . PHE A 1 482 ? -23.094 0.854 25.363 1.00 97.94 482 PHE A CA 1
ATOM 3895 C C . PHE A 1 482 ? -22.616 -0.112 26.461 1.00 97.94 482 PHE A C 1
ATOM 3897 O O . PHE A 1 482 ? -22.192 -1.223 26.144 1.00 97.94 482 PHE A O 1
ATOM 3904 N N . ALA A 1 483 ? -22.718 0.268 27.741 1.00 98.19 483 ALA A N 1
ATOM 3905 C CA . ALA A 1 483 ? -22.399 -0.630 28.853 1.00 98.19 483 ALA A CA 1
ATOM 3906 C C . ALA A 1 483 ? -23.253 -1.901 28.816 1.00 98.19 483 ALA A C 1
ATOM 3908 O O . ALA A 1 483 ? -22.716 -2.997 28.963 1.00 98.19 483 ALA A O 1
ATOM 3909 N N . GLU A 1 484 ? -24.561 -1.754 28.588 1.00 98.12 484 GLU A N 1
ATOM 3910 C CA . GLU A 1 484 ? -25.506 -2.865 28.443 1.00 98.12 484 GLU A CA 1
ATOM 3911 C C . GLU A 1 484 ? -25.060 -3.840 27.344 1.00 98.12 484 GLU A C 1
ATOM 3913 O O . GLU A 1 484 ? -24.967 -5.043 27.593 1.00 98.12 484 GLU A O 1
ATOM 3918 N N . LEU A 1 485 ? -24.716 -3.325 26.157 1.00 97.88 485 LEU A N 1
ATOM 3919 C CA . LEU A 1 485 ? -24.241 -4.131 25.028 1.00 97.88 485 LEU A CA 1
ATOM 3920 C C . LEU A 1 485 ? -22.923 -4.847 25.357 1.00 97.88 485 LEU A C 1
ATOM 3922 O O . LEU A 1 485 ? -22.814 -6.060 25.167 1.00 97.88 485 LEU A O 1
ATOM 3926 N N . LEU A 1 486 ? -21.932 -4.121 25.886 1.00 98.12 486 LEU A N 1
ATOM 3927 C CA . LEU A 1 486 ? -20.617 -4.674 26.217 1.00 98.12 486 LEU A CA 1
ATOM 3928 C C . LEU A 1 486 ? -20.709 -5.760 27.298 1.00 98.12 486 LEU A C 1
ATOM 3930 O O . LEU A 1 486 ? -20.146 -6.844 27.132 1.00 98.12 486 LEU A O 1
ATOM 3934 N N . ALA A 1 487 ? -21.441 -5.497 28.384 1.00 98.00 487 ALA A N 1
ATOM 3935 C CA . ALA A 1 487 ? -21.651 -6.463 29.458 1.00 98.00 487 ALA A CA 1
ATOM 3936 C C . ALA A 1 487 ? -22.436 -7.683 28.959 1.00 98.00 487 ALA A C 1
ATOM 3938 O O . ALA A 1 487 ? -22.072 -8.819 29.268 1.00 98.00 487 ALA A O 1
ATOM 3939 N N . SER A 1 488 ? -23.467 -7.475 28.135 1.00 97.56 488 SER A N 1
ATOM 3940 C CA . SER A 1 488 ? -24.256 -8.578 27.583 1.00 97.56 488 SER A CA 1
ATOM 3941 C C . SER A 1 488 ? -23.431 -9.479 26.666 1.00 97.56 488 SER A C 1
ATOM 3943 O O . SER A 1 488 ? -23.524 -10.705 26.765 1.00 97.56 488 SER A O 1
ATOM 3945 N N . LYS A 1 489 ? -22.543 -8.899 25.846 1.00 96.50 489 LYS A N 1
ATOM 3946 C CA . LYS A 1 489 ? -21.559 -9.658 25.059 1.00 96.50 489 LYS A CA 1
ATOM 3947 C C . LYS A 1 489 ? -20.574 -10.419 25.941 1.00 96.50 489 LYS A C 1
ATOM 3949 O O . LYS A 1 489 ? -20.324 -11.595 25.683 1.00 96.50 489 LYS A O 1
ATOM 3954 N N . HIS A 1 490 ? -20.041 -9.783 26.984 1.00 96.56 490 HIS A N 1
ATOM 3955 C CA . HIS A 1 490 ? -19.100 -10.416 27.909 1.00 96.56 490 HIS A CA 1
ATOM 3956 C C . HIS A 1 490 ? -19.715 -11.638 28.612 1.00 96.56 490 HIS A C 1
ATOM 3958 O O . HIS A 1 490 ? -19.134 -12.723 28.598 1.00 96.56 490 HIS A O 1
ATOM 3964 N N . PHE A 1 491 ? -20.914 -11.488 29.182 1.00 96.50 491 PHE A N 1
ATOM 3965 C CA . PHE A 1 491 ? -21.582 -12.546 29.946 1.00 96.50 491 PHE A CA 1
ATOM 3966 C C . PHE A 1 491 ? -22.432 -13.501 29.096 1.00 96.50 491 PHE A C 1
ATOM 3968 O O . PHE A 1 491 ? -22.956 -14.477 29.635 1.00 96.50 491 PHE A O 1
ATOM 3975 N N . ARG A 1 492 ? -22.576 -13.236 27.788 1.00 94.88 492 ARG A N 1
ATOM 3976 C CA . ARG A 1 492 ? -23.410 -14.002 26.841 1.00 94.88 492 ARG A CA 1
ATOM 3977 C C . ARG A 1 492 ? -24.862 -14.165 27.307 1.00 94.88 492 ARG A C 1
ATOM 3979 O O . ARG A 1 492 ? -25.460 -15.231 27.172 1.00 94.88 492 ARG A O 1
ATOM 3986 N N . LYS A 1 493 ? -25.411 -13.110 27.904 1.00 94.81 493 LYS A N 1
ATOM 3987 C CA . LYS A 1 493 ? -26.811 -13.003 28.336 1.00 94.81 493 LYS A CA 1
ATOM 3988 C C . LYS A 1 493 ? -27.194 -11.532 28.411 1.00 94.81 493 LYS A C 1
ATOM 3990 O O . LYS A 1 493 ? -26.315 -10.698 28.574 1.00 94.81 493 LYS A O 1
ATOM 3995 N N . ASN A 1 494 ? -28.482 -11.218 28.363 1.00 93.19 494 ASN A N 1
ATOM 3996 C CA . ASN A 1 494 ? -28.947 -9.847 28.555 1.00 93.19 494 ASN A CA 1
ATOM 3997 C C . ASN A 1 494 ? -28.647 -9.375 29.995 1.00 93.19 494 ASN A C 1
ATOM 3999 O O . ASN A 1 494 ? -29.019 -10.050 30.960 1.00 93.19 494 ASN A O 1
ATOM 4003 N N . ILE A 1 495 ? -27.941 -8.250 30.123 1.00 96.56 495 ILE A N 1
ATOM 4004 C CA . ILE A 1 495 ? -27.574 -7.608 31.389 1.00 96.56 495 ILE A CA 1
ATOM 4005 C C . ILE A 1 495 ? -28.301 -6.275 31.487 1.00 96.56 495 ILE A C 1
ATOM 4007 O O . ILE A 1 495 ? -28.225 -5.468 30.571 1.00 96.56 495 ILE A O 1
ATOM 4011 N N . LEU A 1 496 ? -28.954 -6.003 32.617 1.00 95.88 496 LEU A N 1
ATOM 4012 C CA . LEU A 1 496 ? -29.633 -4.724 32.826 1.00 95.88 496 LEU A CA 1
ATOM 4013 C C . LEU A 1 496 ? -28.624 -3.582 32.986 1.00 95.88 496 LEU A C 1
ATOM 4015 O O . LEU A 1 496 ? -27.583 -3.753 33.617 1.00 95.88 496 LEU A O 1
ATOM 4019 N N . VAL A 1 497 ? -28.971 -2.378 32.521 1.00 96.75 497 VAL A N 1
ATOM 4020 C CA . VAL A 1 497 ? -28.069 -1.208 32.526 1.00 96.75 497 VAL A CA 1
ATOM 4021 C C . VAL A 1 497 ? -27.399 -0.933 33.882 1.00 96.75 497 VAL A C 1
ATOM 4023 O O . VAL A 1 497 ? -26.218 -0.612 33.923 1.00 96.75 497 VAL A O 1
ATOM 4026 N N . LYS A 1 498 ? -28.099 -1.109 35.012 1.00 96.88 498 LYS A N 1
ATOM 4027 C CA . LYS A 1 498 ? -27.511 -0.911 36.352 1.00 96.88 498 LYS A CA 1
ATOM 4028 C C . LYS A 1 498 ? -26.425 -1.940 36.679 1.00 96.88 498 LYS A C 1
ATOM 4030 O O . LYS A 1 498 ? -25.383 -1.576 37.214 1.00 96.88 498 LYS A O 1
ATOM 4035 N N . GLU A 1 499 ? -26.662 -3.204 36.338 1.00 97.75 499 GLU A N 1
ATOM 4036 C CA . GLU A 1 499 ? -25.686 -4.287 36.511 1.00 97.75 499 GLU A CA 1
ATOM 4037 C C . GLU A 1 499 ? -24.505 -4.107 35.552 1.00 97.75 499 GLU A C 1
ATOM 4039 O O . GLU A 1 499 ? -23.353 -4.291 35.939 1.00 97.75 499 GLU A O 1
ATOM 4044 N N . ALA A 1 500 ? -24.780 -3.675 34.319 1.00 98.12 500 ALA A N 1
ATOM 4045 C CA . ALA A 1 500 ? -23.756 -3.370 33.332 1.00 98.12 500 ALA A CA 1
ATOM 4046 C C . ALA A 1 500 ? -22.850 -2.218 33.790 1.00 98.12 500 ALA A C 1
ATOM 4048 O O . ALA A 1 500 ? -21.631 -2.329 33.708 1.00 98.12 500 ALA A O 1
ATOM 4049 N N . VAL A 1 501 ? -23.418 -1.136 34.331 1.00 98.19 501 VAL A N 1
ATOM 4050 C CA . VAL A 1 501 ? -22.650 -0.017 34.902 1.00 98.19 501 VAL A CA 1
ATOM 4051 C C . VAL A 1 501 ? -21.768 -0.480 36.061 1.00 98.19 501 VAL A C 1
ATOM 4053 O O . VAL A 1 501 ? -20.598 -0.104 36.112 1.00 98.19 501 VAL A O 1
ATOM 4056 N N . GLN A 1 502 ? -22.284 -1.335 36.949 1.00 97.62 502 GLN A N 1
ATOM 4057 C CA . GLN A 1 502 ? -21.475 -1.906 38.026 1.00 97.62 502 GLN A CA 1
ATOM 4058 C C . GLN A 1 502 ? -20.296 -2.714 37.469 1.00 97.62 502 GLN A C 1
ATOM 4060 O O . GLN A 1 502 ? -19.157 -2.492 37.874 1.00 97.62 502 GLN A O 1
ATOM 4065 N N . PHE A 1 503 ? -20.539 -3.568 36.470 1.00 98.12 503 PHE A N 1
ATOM 4066 C CA . PHE A 1 503 ? -19.479 -4.305 35.780 1.00 98.12 503 PHE A CA 1
ATOM 4067 C C . PHE A 1 503 ? -18.415 -3.374 35.177 1.00 98.12 503 PHE A C 1
ATOM 4069 O O . PHE A 1 503 ? -17.221 -3.631 35.327 1.00 98.12 503 PHE A O 1
ATOM 4076 N N . MET A 1 504 ? -18.819 -2.266 34.546 1.00 98.06 504 MET A N 1
ATOM 4077 C CA . MET A 1 504 ? -17.880 -1.291 33.973 1.00 98.06 504 MET A CA 1
ATOM 4078 C C . MET A 1 504 ? -16.932 -0.698 35.027 1.00 98.06 504 MET A C 1
ATOM 4080 O O . MET A 1 504 ? -15.762 -0.444 34.722 1.00 98.06 504 MET A O 1
ATOM 4084 N N . TYR A 1 505 ? -17.411 -0.482 36.257 1.00 97.44 505 TYR A N 1
ATOM 4085 C CA . TYR A 1 505 ? -16.584 -0.030 37.377 1.00 97.44 505 TYR A CA 1
ATOM 4086 C C . TYR A 1 505 ? -15.708 -1.141 37.952 1.00 97.44 505 TYR A C 1
ATOM 4088 O O . TYR A 1 505 ? -14.512 -0.920 38.150 1.00 97.44 505 TYR A O 1
ATOM 4096 N N . ASP A 1 506 ? -16.276 -2.325 38.187 1.00 96.38 506 ASP A N 1
ATOM 4097 C CA . ASP A 1 506 ? -15.571 -3.470 38.775 1.00 96.38 506 ASP A CA 1
ATOM 4098 C C . ASP A 1 506 ? -14.403 -3.926 37.885 1.00 96.38 506 ASP A C 1
ATOM 4100 O O . ASP A 1 506 ? -13.315 -4.240 38.371 1.00 96.38 506 ASP A O 1
ATOM 4104 N N . ALA A 1 507 ? -14.597 -3.878 36.564 1.00 97.00 507 ALA A N 1
ATOM 4105 C CA . ALA A 1 507 ? -13.577 -4.181 35.564 1.00 97.00 507 ALA A CA 1
ATOM 4106 C C . ALA A 1 507 ? -12.590 -3.019 35.308 1.00 97.00 507 ALA A C 1
ATOM 4108 O O . ALA A 1 507 ? -11.686 -3.155 34.486 1.00 97.00 507 ALA A O 1
ATOM 4109 N N . ASN A 1 508 ? -12.732 -1.878 35.997 1.00 95.38 508 ASN A N 1
ATOM 4110 C CA . ASN A 1 508 ? -11.948 -0.650 35.790 1.00 95.38 508 ASN A CA 1
ATOM 4111 C C . ASN A 1 508 ? -11.957 -0.135 34.334 1.00 95.38 508 ASN A C 1
ATOM 4113 O O . ASN A 1 508 ? -10.986 0.457 33.860 1.00 95.38 508 ASN A O 1
ATOM 4117 N N . ILE A 1 509 ? -13.069 -0.325 33.621 1.00 96.69 509 ILE A N 1
ATOM 4118 C CA . ILE A 1 509 ? -13.254 0.177 32.250 1.00 96.69 509 ILE A CA 1
ATOM 4119 C C . ILE A 1 509 ? -13.519 1.690 32.270 1.00 96.69 509 ILE A C 1
ATOM 4121 O O . ILE A 1 509 ? -13.128 2.434 31.365 1.00 96.69 509 ILE A O 1
ATOM 4125 N N . THR A 1 510 ? -14.141 2.184 33.340 1.00 94.06 510 THR A N 1
ATOM 4126 C CA . THR A 1 510 ? -14.384 3.610 33.554 1.00 94.06 510 THR A CA 1
ATOM 4127 C C . THR A 1 510 ? -14.164 4.006 35.009 1.00 94.06 510 THR A C 1
ATOM 4129 O O . THR A 1 510 ? -14.297 3.194 35.924 1.00 94.06 510 THR A O 1
ATOM 4132 N N . THR A 1 511 ? -13.878 5.286 35.224 1.00 89.31 511 THR A N 1
ATOM 4133 C CA . THR A 1 511 ? -13.911 5.933 36.541 1.00 89.31 511 THR A CA 1
ATOM 4134 C C . THR A 1 511 ? -15.200 6.721 36.762 1.00 89.31 511 THR A C 1
ATOM 4136 O O . THR A 1 511 ? -15.479 7.099 37.890 1.00 89.31 511 THR A O 1
ATOM 4139 N N . GLY A 1 512 ? -16.039 6.902 35.734 1.00 88.94 512 GLY A N 1
ATOM 4140 C CA . GLY A 1 512 ? -17.193 7.805 35.794 1.00 88.94 512 GLY A CA 1
ATOM 4141 C C . GLY A 1 512 ? -16.785 9.276 35.687 1.00 88.94 512 GLY A C 1
ATOM 4142 O O . GLY A 1 512 ? -15.611 9.587 35.482 1.00 88.94 512 GLY A O 1
ATOM 4143 N N . TYR A 1 513 ? -17.768 10.164 35.785 1.00 87.81 513 TYR A N 1
ATOM 4144 C CA . TYR A 1 513 ? -17.558 11.599 35.922 1.00 87.81 513 TYR A CA 1
ATOM 4145 C C . TYR A 1 513 ? -17.183 11.924 37.367 1.00 87.81 513 TYR A C 1
ATOM 4147 O O . TYR A 1 513 ? -17.808 11.426 38.306 1.00 87.81 513 TYR A O 1
ATOM 4155 N N . SER A 1 514 ? -16.157 12.756 37.528 1.00 87.06 514 SER A N 1
ATOM 4156 C CA . SER A 1 514 ? -15.832 13.353 38.818 1.00 87.06 514 SER A CA 1
ATOM 4157 C C . SER A 1 514 ? -16.898 14.369 39.215 1.00 87.06 514 SER A C 1
ATOM 4159 O O . SER A 1 514 ? -17.478 15.042 38.358 1.00 87.06 514 SER A O 1
ATOM 4161 N N . ASP A 1 515 ? -17.134 14.498 40.513 1.00 83.00 515 ASP A N 1
ATOM 4162 C CA . ASP A 1 515 ? -17.903 15.609 41.059 1.00 83.00 515 ASP A CA 1
ATOM 4163 C C . ASP A 1 515 ? -17.107 16.933 41.023 1.00 83.00 515 ASP A C 1
ATOM 4165 O O . ASP A 1 515 ? -16.001 17.021 40.482 1.00 83.00 515 ASP A O 1
ATOM 4169 N N . MET A 1 516 ? -17.690 17.995 41.589 1.00 82.88 516 MET A N 1
ATOM 4170 C CA . MET A 1 516 ? -17.066 19.324 41.643 1.00 82.88 516 MET A CA 1
ATOM 4171 C C . MET A 1 516 ? -15.775 19.364 42.475 1.00 82.88 516 MET A C 1
ATOM 4173 O O . MET A 1 516 ? -14.994 20.303 42.324 1.00 82.88 516 MET A O 1
ATOM 4177 N N . GLU A 1 517 ? -15.549 18.375 43.340 1.00 82.50 517 GLU A N 1
ATOM 4178 C CA . GLU A 1 517 ? -14.358 18.252 44.185 1.00 82.50 517 GLU A CA 1
ATOM 4179 C C . GLU A 1 517 ? -13.269 17.398 43.509 1.00 82.50 517 GLU A C 1
ATOM 4181 O O . GLU A 1 517 ? -12.128 17.362 43.970 1.00 82.50 517 GLU A O 1
ATOM 4186 N N . GLY A 1 518 ? -13.583 16.794 42.355 1.00 79.56 518 GLY A N 1
ATOM 4187 C CA . GLY A 1 518 ? -12.688 15.936 41.583 1.00 79.56 518 GLY A CA 1
ATOM 4188 C C . GLY A 1 518 ? -12.848 14.448 41.899 1.00 79.56 518 GLY A C 1
ATOM 4189 O O . GLY A 1 518 ? -12.207 13.621 41.240 1.00 79.56 518 GLY A O 1
ATOM 4190 N N . ASP A 1 519 ? -13.733 14.090 42.829 1.00 80.12 519 ASP A N 1
ATOM 4191 C CA . ASP A 1 519 ? -13.898 12.726 43.310 1.00 80.12 519 ASP A CA 1
ATOM 4192 C C . ASP A 1 519 ? -14.830 11.911 42.404 1.00 80.12 519 ASP A C 1
ATOM 4194 O O . ASP A 1 519 ? -15.930 12.314 42.022 1.00 80.12 519 ASP A O 1
ATOM 4198 N N . ALA A 1 520 ? -14.373 10.713 42.044 1.00 80.75 520 ALA A N 1
ATOM 4199 C CA . ALA A 1 520 ? -15.127 9.758 41.245 1.00 80.75 520 ALA A CA 1
ATOM 4200 C C . ALA A 1 520 ? -15.915 8.813 42.164 1.00 80.75 520 ALA A C 1
ATOM 4202 O O . ALA A 1 520 ? -15.399 7.780 42.595 1.00 80.75 520 ALA A O 1
ATOM 4203 N N . LEU A 1 521 ? -17.176 9.154 42.451 1.00 84.69 521 LEU A N 1
ATOM 4204 C CA . LEU A 1 521 ? -18.028 8.425 43.408 1.00 84.69 521 LEU A CA 1
ATOM 4205 C C . LEU A 1 521 ? -18.417 7.002 42.960 1.00 84.69 521 LEU A C 1
ATOM 4207 O O . LEU A 1 521 ? -18.873 6.205 43.778 1.00 84.69 521 LEU A O 1
ATOM 4211 N N . LYS A 1 522 ? -18.238 6.675 41.672 1.00 90.75 522 LYS A N 1
ATOM 4212 C CA . LYS A 1 522 ? -18.554 5.370 41.057 1.00 90.75 522 LYS A CA 1
ATOM 4213 C C . LYS A 1 522 ? -19.992 4.878 41.311 1.00 90.75 522 LYS A C 1
ATOM 4215 O O . LYS A 1 522 ? -20.235 3.686 41.477 1.00 90.75 522 LYS A O 1
ATOM 4220 N N . THR A 1 523 ? -20.955 5.795 41.333 1.00 91.44 523 THR A N 1
ATOM 4221 C CA . THR A 1 523 ? -22.397 5.501 41.378 1.00 91.44 523 THR A CA 1
ATOM 4222 C C . THR A 1 523 ? -23.015 5.468 39.980 1.00 91.44 523 THR A C 1
ATOM 4224 O O . THR A 1 523 ? -22.415 5.951 39.016 1.00 91.44 523 THR A O 1
ATOM 4227 N N . PHE A 1 524 ? -24.249 4.963 39.871 1.00 92.31 524 PHE A N 1
ATOM 4228 C CA . PHE A 1 524 ? -25.011 4.978 38.618 1.00 92.31 524 PHE A CA 1
ATOM 4229 C C . PHE A 1 524 ? -25.204 6.402 38.068 1.00 92.31 524 PHE A C 1
ATOM 4231 O O . PHE A 1 524 ? -25.117 6.622 36.864 1.00 92.31 524 PHE A O 1
ATOM 4238 N N . GLU A 1 525 ? -25.397 7.379 38.951 1.00 90.81 525 GLU A N 1
ATOM 4239 C CA . GLU A 1 525 ? -25.539 8.791 38.599 1.00 90.81 525 GLU A CA 1
ATOM 4240 C C . GLU A 1 525 ? -24.209 9.365 38.098 1.00 90.81 525 GLU A C 1
ATOM 4242 O O . GLU A 1 525 ? -24.161 9.935 37.010 1.00 90.81 525 GLU A O 1
ATOM 4247 N N . SER A 1 526 ? -23.105 9.137 38.823 1.00 91.75 526 SER A N 1
ATOM 4248 C CA . SER A 1 526 ? -21.767 9.585 38.396 1.00 91.75 526 SER A CA 1
ATOM 4249 C C . SER A 1 526 ? -21.271 8.885 37.126 1.00 91.75 526 SER A C 1
ATOM 4251 O O . SER A 1 526 ? -20.347 9.358 36.471 1.00 91.75 526 SER A O 1
ATOM 4253 N N . TYR A 1 527 ? -21.874 7.757 36.738 1.00 94.88 527 TYR A N 1
ATOM 4254 C CA . TYR A 1 527 ? -21.563 7.101 35.473 1.00 94.88 527 TYR A CA 1
ATOM 4255 C C . TYR A 1 527 ? -22.025 7.935 34.271 1.00 94.88 527 TYR A C 1
ATOM 4257 O O . TYR A 1 527 ? -21.381 7.872 33.217 1.00 94.88 527 TYR A O 1
ATOM 4265 N N . GLY A 1 528 ? -23.104 8.712 34.439 1.00 94.81 528 GLY A N 1
ATOM 4266 C CA . GLY A 1 528 ? -23.746 9.500 33.388 1.00 94.81 528 GLY A CA 1
ATOM 4267 C C . GLY A 1 528 ? -24.402 8.614 32.330 1.00 94.81 528 GLY A C 1
ATOM 4268 O O . GLY A 1 528 ? -24.064 8.709 31.158 1.00 94.81 528 GLY A O 1
ATOM 4269 N N . ALA A 1 529 ? -25.285 7.692 32.728 1.00 96.00 529 ALA A N 1
ATOM 4270 C CA . ALA A 1 529 ? -25.828 6.665 31.828 1.00 96.00 529 ALA A CA 1
ATOM 4271 C C . ALA A 1 529 ? -26.541 7.222 30.580 1.00 96.00 529 ALA A C 1
ATOM 4273 O O . ALA A 1 529 ? -26.505 6.572 29.537 1.00 96.00 529 ALA A O 1
ATOM 4274 N N . ASP A 1 530 ? -27.127 8.415 30.675 1.00 96.12 530 ASP A N 1
ATOM 4275 C CA . ASP A 1 530 ? -27.858 9.063 29.580 1.00 96.12 530 ASP A CA 1
ATOM 4276 C C . ASP A 1 530 ? -26.969 9.944 28.685 1.00 96.12 530 ASP A C 1
ATOM 4278 O O . ASP A 1 530 ? -27.415 10.401 27.635 1.00 96.12 530 ASP A O 1
ATOM 4282 N N . GLU A 1 531 ? -25.702 10.158 29.057 1.00 96.62 531 GLU A N 1
ATOM 4283 C CA . GLU A 1 531 ? -24.774 10.958 28.256 1.00 96.62 531 GLU A CA 1
ATOM 4284 C C . GLU A 1 531 ? -24.430 10.238 26.951 1.00 96.62 531 GLU A C 1
ATOM 4286 O O . GLU A 1 531 ? -24.160 9.031 26.931 1.00 96.62 531 GLU A O 1
ATOM 4291 N N . ILE A 1 532 ? -24.405 10.993 25.856 1.00 97.25 532 ILE A N 1
ATOM 4292 C CA . ILE A 1 532 ? -24.075 10.476 24.528 1.00 97.25 532 ILE A CA 1
ATOM 4293 C C . ILE A 1 532 ? -22.565 10.239 24.428 1.00 97.25 532 ILE A C 1
ATOM 4295 O O . ILE A 1 532 ? -21.750 11.061 24.849 1.00 97.25 532 ILE A O 1
ATOM 4299 N N . LEU A 1 533 ? -22.182 9.099 23.859 1.00 97.38 533 LEU A N 1
ATOM 4300 C CA . LEU A 1 533 ? -20.784 8.763 23.631 1.00 97.38 533 LEU A CA 1
ATOM 4301 C C . LEU A 1 533 ? -20.208 9.506 22.424 1.00 97.38 533 LEU A C 1
ATOM 4303 O O . LEU A 1 533 ? -20.872 9.754 21.419 1.00 97.38 533 LEU A O 1
ATOM 4307 N N . GLU A 1 534 ? -18.913 9.789 22.521 1.00 97.62 534 GLU A N 1
ATOM 4308 C CA . GLU A 1 534 ? -18.094 10.229 21.394 1.00 97.62 534 GLU A CA 1
ATOM 4309 C C . GLU A 1 534 ? -17.302 9.022 20.889 1.00 97.62 534 GLU A C 1
ATOM 4311 O O . GLU A 1 534 ? -17.108 8.038 21.616 1.00 97.62 534 GLU A O 1
ATOM 4316 N N . ARG A 1 535 ? -16.784 9.099 19.664 1.00 96.81 535 ARG A N 1
ATOM 4317 C CA . ARG A 1 535 ? -15.948 8.034 19.089 1.00 96.81 535 ARG A CA 1
ATOM 4318 C C . ARG A 1 535 ? -14.712 7.725 19.940 1.00 96.81 535 ARG A C 1
ATOM 4320 O O . ARG A 1 535 ? -14.345 6.563 20.088 1.00 96.81 535 ARG A O 1
ATOM 4327 N N . ALA A 1 536 ? -14.087 8.736 20.540 1.00 96.94 536 ALA A N 1
ATOM 4328 C CA . ALA A 1 536 ? -12.969 8.554 21.469 1.00 96.94 536 ALA A CA 1
ATOM 4329 C C . ALA A 1 536 ? -13.362 7.747 22.713 1.00 96.94 536 ALA A C 1
ATOM 4331 O O . ALA A 1 536 ? -12.616 6.867 23.144 1.00 96.94 536 ALA A O 1
ATOM 4332 N N . HIS A 1 537 ? -14.556 7.993 23.258 1.00 96.62 537 HIS A N 1
ATOM 4333 C CA . HIS A 1 537 ? -15.016 7.338 24.478 1.00 96.62 537 HIS A CA 1
ATOM 4334 C C . HIS A 1 537 ? -15.155 5.816 24.313 1.00 96.62 537 HIS A C 1
ATOM 4336 O O . HIS A 1 537 ? -14.671 5.071 25.168 1.00 96.62 537 HIS A O 1
ATOM 4342 N N . ILE A 1 538 ? -15.764 5.337 23.217 1.00 95.75 538 ILE A N 1
ATOM 4343 C CA . ILE A 1 538 ? -15.905 3.888 22.982 1.00 95.75 538 ILE A CA 1
ATOM 4344 C C . ILE A 1 538 ? -14.551 3.203 22.845 1.00 95.75 538 ILE A C 1
ATOM 4346 O O . ILE A 1 538 ? -14.361 2.118 23.391 1.00 95.75 538 ILE A O 1
ATOM 4350 N N . ILE A 1 539 ? -13.597 3.827 22.158 1.00 96.81 539 ILE A N 1
ATOM 4351 C CA . ILE A 1 539 ? -12.291 3.215 21.940 1.00 96.81 539 ILE A CA 1
ATOM 4352 C C . ILE A 1 539 ? -11.509 3.095 23.241 1.00 96.81 539 ILE A C 1
ATOM 4354 O O . ILE A 1 539 ? -10.988 2.015 23.525 1.00 96.81 539 ILE A O 1
ATOM 4358 N N . SER A 1 540 ? -11.524 4.124 24.088 1.00 96.69 540 SER A N 1
ATOM 4359 C CA . SER A 1 540 ? -10.927 4.016 25.420 1.00 96.69 540 SER A CA 1
ATOM 4360 C C . SER A 1 540 ? -11.620 2.966 26.294 1.00 96.69 540 SER A C 1
ATOM 4362 O O . SER A 1 540 ? -10.951 2.244 27.034 1.00 96.69 540 SER A O 1
ATOM 4364 N N . PHE A 1 541 ? -12.945 2.812 26.198 1.00 97.69 541 PHE A N 1
ATOM 4365 C CA . PHE A 1 541 ? -13.653 1.743 26.911 1.00 97.69 541 PHE A CA 1
ATOM 4366 C C . PHE A 1 541 ? -13.282 0.350 26.399 1.00 97.69 541 PHE A C 1
ATOM 4368 O O . PHE A 1 541 ? -12.960 -0.523 27.202 1.00 97.69 541 PHE A O 1
ATOM 4375 N N . ILE A 1 542 ? -13.267 0.133 25.084 1.00 98.00 542 ILE A N 1
ATOM 4376 C CA . ILE A 1 542 ? -12.897 -1.159 24.494 1.00 98.00 542 ILE A CA 1
ATOM 4377 C C . ILE A 1 542 ? -11.434 -1.493 24.787 1.00 98.00 542 ILE A C 1
ATOM 4379 O O . ILE A 1 542 ? -11.134 -2.643 25.098 1.00 98.00 542 ILE A O 1
ATOM 4383 N N . LYS A 1 543 ? -10.527 -0.512 24.759 1.00 97.62 543 LYS A N 1
ATOM 4384 C CA . LYS A 1 543 ? -9.121 -0.726 25.116 1.00 97.62 543 LYS A CA 1
ATOM 4385 C C . LYS A 1 543 ? -8.959 -1.154 26.574 1.00 97.62 543 LYS A C 1
ATOM 4387 O O . LYS A 1 543 ? -8.264 -2.127 26.849 1.00 97.62 543 LYS A O 1
ATOM 4392 N N . ARG A 1 544 ? -9.628 -0.483 27.514 1.00 97.62 544 ARG A N 1
ATOM 4393 C CA . ARG A 1 544 ? -9.574 -0.869 28.936 1.00 97.62 544 ARG A CA 1
ATOM 4394 C C . ARG A 1 544 ? -10.248 -2.212 29.193 1.00 97.62 544 ARG A C 1
ATOM 4396 O O . ARG A 1 544 ? -9.745 -2.996 29.988 1.00 97.62 544 ARG A O 1
ATOM 4403 N N . TYR A 1 545 ? -11.341 -2.508 28.489 1.00 98.25 545 TYR A N 1
ATOM 4404 C CA . TYR A 1 545 ? -11.949 -3.837 28.505 1.00 98.25 545 TYR A CA 1
ATOM 4405 C C . TYR A 1 545 ? -10.979 -4.905 27.984 1.00 98.25 545 TYR A C 1
ATOM 4407 O O . TYR A 1 545 ? -10.835 -5.954 28.607 1.00 98.25 545 TYR A O 1
ATOM 4415 N N . HIS A 1 546 ? -10.266 -4.629 26.889 1.00 97.62 546 HIS A N 1
ATOM 4416 C CA . HIS A 1 546 ? -9.224 -5.509 26.363 1.00 97.62 546 HIS A CA 1
ATOM 4417 C C . HIS A 1 546 ? -8.138 -5.784 27.405 1.00 97.62 546 HIS A C 1
ATOM 4419 O O . HIS A 1 546 ? -7.810 -6.938 27.667 1.00 97.62 546 HIS A O 1
ATOM 4425 N N . ASP A 1 547 ? -7.647 -4.736 28.065 1.00 96.19 547 ASP A N 1
ATOM 4426 C CA . ASP A 1 547 ? -6.642 -4.858 29.122 1.00 96.19 547 ASP A CA 1
ATOM 4427 C C . ASP A 1 547 ? -7.164 -5.591 30.364 1.00 96.19 547 ASP A C 1
ATOM 4429 O O . ASP A 1 547 ? -6.375 -6.152 31.121 1.00 96.19 547 ASP A O 1
ATOM 4433 N N . PHE A 1 548 ? -8.475 -5.579 30.603 1.00 96.88 548 PHE A N 1
ATOM 4434 C CA . PHE A 1 548 ? -9.113 -6.352 31.663 1.00 96.88 548 PHE A CA 1
ATOM 4435 C C . PHE A 1 548 ? -9.166 -7.848 31.326 1.00 96.88 548 PHE A C 1
ATOM 4437 O O . PHE A 1 548 ? -8.859 -8.657 32.194 1.00 96.88 548 PHE A O 1
ATOM 4444 N N . VAL A 1 549 ? -9.512 -8.222 30.088 1.00 96.31 549 VAL A N 1
ATOM 4445 C CA . VAL A 1 549 ? -9.705 -9.638 29.708 1.00 96.31 549 VAL A CA 1
ATOM 4446 C C . VAL A 1 549 ? -8.436 -10.374 29.274 1.00 96.31 549 VAL A C 1
ATOM 4448 O O . VAL A 1 549 ? -8.455 -11.599 29.203 1.00 96.31 549 VAL A O 1
ATOM 4451 N N . VAL A 1 550 ? -7.361 -9.658 28.929 1.00 92.56 550 VAL A N 1
ATOM 4452 C CA . VAL A 1 550 ? -6.070 -10.262 28.530 1.00 92.56 550 VAL A CA 1
ATOM 4453 C C . VAL A 1 550 ? -5.127 -10.479 29.726 1.00 92.56 550 VAL A C 1
ATOM 4455 O O . VAL A 1 550 ? -4.130 -11.189 29.595 1.00 92.56 550 VAL A O 1
ATOM 4458 N N . LYS A 1 551 ? -5.433 -9.890 30.886 1.00 74.81 551 LYS A N 1
ATOM 4459 C CA . LYS A 1 551 ? -4.774 -10.221 32.160 1.00 74.81 551 LYS A CA 1
ATOM 4460 C C . LYS A 1 551 ? -5.193 -11.604 32.635 1.00 74.81 551 LYS A C 1
ATOM 4462 O O . LYS A 1 551 ? -4.305 -12.296 33.182 1.00 74.81 551 LYS A O 1
#

Sequence (551 aa):
MKKVSVAIWIASIICFCFPFSMAEAKTNLLISQIKEIPDSRDLKSITWDQDKTYVVGGYGAIYVSNNGGYNWEEIKLPLVKDGMGRNFVSDITSLLWDGKQFVAADRRGKILVSKDGYDWKDIFLPTYEVEYWWHNLSMVDGKYIGSATPYILQSEEEGKITKGTQRPIVLESDDLKEWKAVQIIIPESVEELSSYQKARRANVNTFANNDEIEIMAGENSLFYKTGNEWYVKPFDVGLGMDSYYKLTDEQMRIIYEHYGIIDDIIWNGKEFIMVFNPHRTRYVDGETTLVYSSKDGLSWEKIHTLNGFKTENIIATEFGSLIFGFQPSPLRFLGFSKDHTDWKITSLNDEKLNAAIWNGKELIAVGNGIFQVKIPPELYYGDYKEGQYWSEDMIWAINKGLITGYKENGNYLIKPSNTLTEAEALTTLYRYFEPEALVSTTSDFDWWASVPYQLAEKDGLSTIASYNDKQGSDTGITRGKFAELLASKHFRKNILVKEAVQFMYDANITTGYSDMEGDALKTFESYGADEILERAHIISFIKRYHDFVVK

Secondary structure (DSSP, 8-state):
-------------------------TTS-EEEEEEE--TT--EEEEEE-SSS-EEEEEBTEEEEESSTTSS-EEEPPPPEE-TT--EE--BEEEEEE-SSSEEEEETTS-EEEESSSSS-EEEE---SSEEEEEEEEEEETTEEEEEEEEEEEEEEETTEEEEEE---EEEEESSSSS-EE--EE--HHHHTS-HHHHHHTT-EEEEEE-SS-EEEEETTEEEEEETTEEEEEE--------SS-PPPHHHHHHHTT--EEEEEEEE-SSSEEEEEEE---TTS-S-EEEEEEESSSSS-EEEEEEET-EEEEEEEETTEEEEEEE-STT-EEEEEESSSSS-EEEEESS--EEEEEE-SSSEEEEESEEEEEEPPHHHHBTT--TTSTTHHHHHHHHHTTS---EEETTEEE--TTSBPBHHHHHHHHHHHH-HHHHHH---SS-STTHHHHHHHHHTT---SS-SS--TTTTSBPBHHHHHHHHHHHHHTS---HHHHHHHHHHTTS------TTS----SHHHHTTTSBPBHHHHHHHHHHHHHHH--

Organism: NCBI:txid2770274

pLDDT: mean 82.67, std 18.36, range [24.72, 98.25]

Foldseek 3Di:
DDDDDDDDDDDDDDDDDDPPPVPPPPADWDKDFQWFDPLVWWWFEWDALLPQWIWIFAWQWIWITRHNPNDIDTAGDAFDQALVGDTDGWGWQEWDDLNQWIWTATQFAWIWIGRRNRDIDTQEDDHSFKTWRWNYWDADPQKIKTKTWIFGNFDDDPNDTDTGTDFIFIWIDNRSHDIDTADEDEDPVRVPDDPVVVRQFNRFNEWEDQPQKIWTFWWQWIWIDHDRHIYIDGNDPCPPPDDDDDDDPVVVVVVVQFTKIFLYWYDQNAWIKTWIWTRDPPDDDATKIWIWIGRVSPDIDTDEMDTQDDWNYWAHALQFIKTWDDGPPDWIWIWGDNRVYDIDIDIDDPDDFNDWYDSRAWIFTTTSGTMTIGRQPCRRAPPADPPDPLRVLLSVCVVLVLDAFDQDPSGTHNQQFAQDFQLSLLSSLCSQQPVPQLVPDDDPDPDDSLSSQVVCVVLVHDDPAHSRGCVRRRPFAFLLSSLQVNVCSVVSHGDHSQRSLVVCVVLVLDLAAADPVRHSPSHPVSNRRGHGDGNSSSSSSVVSVVVSVVD